Protein AF-A0A7K3ISG0-F1 (afdb_monomer_lite)

Radius of gyration: 32.17 Å; chains: 1; bounding box: 78×50×100 Å

Structure (mmCIF, N/CA/C/O backbone):
data_AF-A0A7K3ISG0-F1
#
_entry.id   AF-A0A7K3ISG0-F1
#
loop_
_atom_site.group_PDB
_atom_site.id
_atom_site.type_symbol
_atom_site.label_atom_id
_atom_site.label_alt_id
_atom_site.label_comp_id
_atom_site.label_asym_id
_atom_site.label_entity_id
_atom_site.label_seq_id
_atom_site.pdbx_PDB_ins_code
_atom_site.Cartn_x
_atom_site.Cartn_y
_atom_site.Cartn_z
_atom_site.occupancy
_atom_site.B_iso_or_equiv
_atom_site.auth_seq_id
_atom_site.auth_comp_id
_atom_site.auth_asym_id
_atom_site.auth_atom_id
_atom_site.pdbx_PDB_model_num
ATOM 1 N N . MET A 1 1 ? 35.395 12.942 -45.839 1.00 45.38 1 MET A N 1
ATOM 2 C CA . MET A 1 1 ? 35.721 12.692 -44.416 1.00 45.38 1 MET A CA 1
ATOM 3 C C . MET A 1 1 ? 37.189 13.031 -44.259 1.00 45.38 1 MET A C 1
ATOM 5 O O . MET A 1 1 ? 37.982 12.484 -45.013 1.00 45.38 1 MET A O 1
ATOM 9 N N . ASP A 1 2 ? 37.524 13.991 -43.403 1.00 35.53 2 ASP A N 1
ATOM 10 C CA . ASP A 1 2 ? 38.897 14.473 -43.235 1.00 35.53 2 ASP A CA 1
ATOM 11 C C . ASP A 1 2 ? 39.825 13.340 -42.740 1.00 35.53 2 ASP A C 1
ATOM 13 O O . ASP A 1 2 ? 39.454 12.554 -41.864 1.00 35.53 2 ASP A O 1
ATOM 17 N N . ASN A 1 3 ? 41.019 13.216 -43.327 1.00 49.38 3 ASN A N 1
ATOM 18 C CA . ASN A 1 3 ? 41.941 12.082 -43.134 1.00 49.38 3 ASN A CA 1
ATOM 19 C C . ASN A 1 3 ? 42.596 12.044 -41.733 1.00 49.38 3 ASN A C 1
ATOM 21 O O . ASN A 1 3 ? 43.405 11.160 -41.438 1.00 49.38 3 ASN A O 1
ATOM 25 N N . SER A 1 4 ? 42.250 12.984 -40.853 1.00 53.03 4 SER A N 1
ATOM 26 C CA . SER A 1 4 ? 42.794 13.123 -39.500 1.00 53.03 4 SER A CA 1
ATOM 27 C C . SER A 1 4 ? 42.329 12.016 -38.541 1.00 53.03 4 SER A C 1
ATOM 29 O O . SER A 1 4 ? 43.145 11.499 -37.780 1.00 53.03 4 SER A O 1
ATOM 31 N N . ILE A 1 5 ? 41.074 11.552 -38.639 1.00 52.59 5 ILE A N 1
ATOM 32 C CA . ILE A 1 5 ? 40.527 10.455 -37.804 1.00 52.59 5 ILE A CA 1
ATOM 33 C C . ILE A 1 5 ? 41.214 9.109 -38.108 1.00 52.59 5 ILE A C 1
ATOM 35 O O . ILE A 1 5 ? 41.373 8.266 -37.226 1.00 52.59 5 ILE A O 1
ATOM 39 N N . LEU A 1 6 ? 41.686 8.920 -39.344 1.00 54.03 6 LEU A N 1
ATOM 40 C CA . LEU A 1 6 ? 42.365 7.701 -39.796 1.00 54.03 6 LEU A CA 1
ATOM 41 C C . LEU A 1 6 ? 43.851 7.637 -39.402 1.00 54.03 6 LEU A C 1
ATOM 43 O O . LEU A 1 6 ? 44.465 6.577 -39.545 1.00 54.03 6 LEU A O 1
ATOM 47 N N . ARG A 1 7 ? 44.445 8.728 -38.888 1.00 58.53 7 ARG A N 1
ATOM 48 C CA . ARG A 1 7 ? 45.854 8.728 -38.448 1.00 58.53 7 ARG A CA 1
ATOM 49 C C . ARG A 1 7 ? 46.087 7.830 -37.232 1.00 58.53 7 ARG A C 1
ATOM 51 O O . ARG A 1 7 ? 47.167 7.253 -37.114 1.00 58.53 7 ARG A O 1
ATOM 58 N N . ASN A 1 8 ? 45.084 7.653 -36.367 1.00 69.62 8 ASN A N 1
ATOM 59 C CA . ASN A 1 8 ? 45.153 6.723 -35.242 1.00 69.62 8 ASN A CA 1
ATOM 60 C C . ASN A 1 8 ? 44.423 5.412 -35.574 1.00 69.62 8 ASN A C 1
ATOM 62 O O . ASN A 1 8 ? 43.195 5.339 -35.567 1.00 69.62 8 ASN A O 1
ATOM 66 N N . LYS A 1 9 ? 45.196 4.348 -35.818 1.00 70.75 9 LYS A N 1
ATOM 67 C CA . LYS A 1 9 ? 44.677 3.018 -36.186 1.00 70.75 9 LYS A CA 1
ATOM 68 C C . LYS A 1 9 ? 43.761 2.389 -35.121 1.00 70.75 9 LYS A C 1
ATOM 70 O O . LYS A 1 9 ? 43.037 1.456 -35.459 1.00 70.75 9 LYS A O 1
ATOM 75 N N . ALA A 1 10 ? 43.768 2.879 -33.878 1.00 83.19 10 ALA A N 1
ATOM 76 C CA . ALA A 1 10 ? 42.909 2.378 -32.804 1.00 83.19 10 ALA A CA 1
ATOM 77 C C . ALA A 1 10 ? 41.456 2.874 -32.910 1.00 83.19 10 ALA A C 1
ATOM 79 O O . ALA A 1 10 ? 40.535 2.142 -32.556 1.00 83.19 10 ALA A O 1
ATOM 80 N N . VAL A 1 11 ? 41.228 4.084 -33.436 1.00 87.31 11 VAL A N 1
ATOM 81 C CA . VAL A 1 11 ? 39.892 4.708 -33.462 1.00 87.31 11 VAL A CA 1
ATOM 82 C C . VAL A 1 11 ? 38.874 3.878 -34.263 1.00 87.31 11 VAL A C 1
ATOM 84 O O . VAL A 1 11 ? 37.807 3.585 -33.724 1.00 87.31 11 VAL A O 1
ATOM 87 N N . PRO A 1 12 ? 39.178 3.394 -35.486 1.00 87.88 12 PRO A N 1
ATOM 88 C CA . PRO A 1 12 ? 38.253 2.539 -36.233 1.00 87.88 12 PRO A CA 1
ATOM 89 C C . PRO A 1 12 ? 37.905 1.225 -35.521 1.00 87.88 12 PRO A C 1
ATOM 91 O O . PRO A 1 12 ? 36.781 0.741 -35.642 1.00 87.88 12 PRO A O 1
ATOM 94 N N . ALA A 1 13 ? 38.855 0.648 -34.777 1.00 89.50 13 ALA A N 1
ATOM 95 C CA . ALA A 1 13 ? 38.637 -0.585 -34.023 1.00 89.50 13 ALA A CA 1
ATOM 96 C C . ALA A 1 13 ? 37.747 -0.344 -32.794 1.00 89.50 13 ALA A C 1
ATOM 98 O O . ALA A 1 13 ? 36.826 -1.120 -32.550 1.00 89.50 13 ALA A O 1
ATOM 99 N N . LEU A 1 14 ? 37.962 0.758 -32.067 1.00 92.25 14 LEU A N 1
ATOM 100 C CA . LEU A 1 14 ? 37.125 1.147 -30.929 1.00 92.25 14 LEU A CA 1
ATOM 101 C C . LEU A 1 14 ? 35.687 1.465 -31.354 1.00 92.25 14 LEU A C 1
ATOM 103 O O . LEU A 1 14 ? 34.751 1.035 -30.689 1.00 92.25 14 LEU A O 1
ATOM 107 N N . LEU A 1 15 ? 35.496 2.150 -32.486 1.00 93.56 15 LEU A N 1
ATOM 108 C CA . LEU A 1 15 ? 34.160 2.417 -33.030 1.00 93.56 15 LEU A CA 1
ATOM 109 C C . LEU A 1 15 ? 33.441 1.128 -33.452 1.00 93.56 15 LEU A C 1
ATOM 111 O O . LEU A 1 15 ? 32.240 0.995 -33.233 1.00 93.56 15 LEU A O 1
ATOM 115 N N . ALA A 1 16 ? 34.165 0.169 -34.034 1.00 93.00 16 ALA A N 1
ATOM 116 C CA . ALA A 1 16 ? 33.604 -1.137 -34.367 1.00 93.00 16 ALA A CA 1
ATOM 117 C C . ALA A 1 16 ? 33.233 -1.941 -33.114 1.00 93.00 16 ALA A C 1
ATOM 119 O O . ALA A 1 16 ? 32.163 -2.542 -33.070 1.00 93.00 16 ALA A O 1
ATOM 120 N N . PHE A 1 17 ? 34.078 -1.912 -32.083 1.00 95.31 17 PHE A N 1
ATOM 121 C CA . PHE A 1 17 ? 33.790 -2.561 -30.809 1.00 95.31 17 PHE A CA 1
ATOM 122 C C . PHE A 1 17 ? 32.572 -1.936 -30.116 1.00 95.31 17 PHE A C 1
ATOM 124 O O . PHE A 1 17 ? 31.657 -2.660 -29.740 1.00 95.31 17 PHE A O 1
ATOM 131 N N . LEU A 1 18 ? 32.501 -0.601 -30.039 1.00 96.81 18 LEU A N 1
ATOM 132 C CA . LEU A 1 18 ? 31.343 0.120 -29.502 1.00 96.81 18 LEU A CA 1
ATOM 133 C C . LEU A 1 18 ? 30.052 -0.269 -30.234 1.00 96.81 18 LEU A C 1
ATOM 135 O O . LEU A 1 18 ? 29.048 -0.578 -29.598 1.00 96.81 18 LEU A O 1
ATOM 139 N N . ARG A 1 19 ? 30.092 -0.317 -31.572 1.00 96.88 19 ARG A N 1
ATOM 140 C CA . ARG A 1 19 ? 28.964 -0.760 -32.404 1.00 96.88 19 ARG A CA 1
ATOM 141 C C . ARG A 1 19 ? 28.511 -2.177 -32.051 1.00 96.88 19 ARG A C 1
ATOM 143 O O . ARG A 1 19 ? 27.313 -2.419 -31.960 1.00 96.88 19 ARG A O 1
ATOM 150 N N . ILE A 1 20 ? 29.453 -3.100 -31.858 1.00 97.25 20 ILE A N 1
ATOM 151 C CA . ILE A 1 20 ? 29.163 -4.494 -31.503 1.00 97.25 20 ILE A CA 1
ATOM 152 C C . ILE A 1 20 ? 28.561 -4.594 -30.097 1.00 97.25 20 ILE A C 1
ATOM 154 O O . ILE A 1 20 ? 27.595 -5.326 -29.925 1.00 97.25 20 ILE A O 1
ATOM 158 N N . VAL A 1 21 ? 29.080 -3.853 -29.113 1.00 97.69 21 VAL A N 1
ATOM 159 C CA . VAL A 1 21 ? 28.558 -3.860 -27.733 1.00 97.69 21 VAL A CA 1
ATOM 160 C C . VAL A 1 21 ? 27.134 -3.301 -27.670 1.00 97.69 21 VAL A C 1
ATOM 162 O O . VAL A 1 21 ? 26.269 -3.910 -27.048 1.00 97.69 21 VAL A O 1
ATOM 165 N N . ILE A 1 22 ? 26.858 -2.197 -28.368 1.00 97.62 22 ILE A N 1
ATOM 166 C CA . ILE A 1 22 ? 25.494 -1.650 -28.467 1.00 97.62 22 ILE A CA 1
ATOM 167 C C . ILE A 1 22 ? 24.581 -2.632 -29.209 1.00 97.62 22 ILE A C 1
ATOM 169 O O . ILE A 1 22 ? 23.473 -2.923 -28.767 1.00 97.62 22 ILE A O 1
ATOM 173 N N . GLY A 1 23 ? 25.062 -3.208 -30.315 1.00 97.75 23 GLY A N 1
ATOM 174 C CA . GLY A 1 23 ? 24.315 -4.218 -31.059 1.00 97.75 23 GLY A CA 1
ATOM 175 C C . GLY A 1 23 ? 23.982 -5.454 -30.219 1.00 97.75 23 GLY A C 1
ATOM 176 O O . GLY A 1 23 ? 22.876 -5.974 -30.319 1.00 97.75 23 GLY A O 1
ATOM 177 N N . TRP A 1 24 ? 24.900 -5.889 -29.353 1.00 97.69 24 TRP A N 1
ATOM 178 C CA . TRP A 1 24 ? 24.681 -6.974 -28.394 1.00 97.69 24 TRP A CA 1
ATOM 179 C C . TRP A 1 24 ? 23.534 -6.654 -27.438 1.00 97.69 24 TRP A C 1
ATOM 181 O O . TRP A 1 24 ? 22.644 -7.482 -27.256 1.00 97.69 24 TRP A O 1
ATOM 191 N N . HIS A 1 25 ? 23.541 -5.457 -26.849 1.00 96.12 25 HIS A N 1
ATOM 192 C CA . HIS A 1 25 ? 22.495 -5.012 -25.930 1.00 96.12 25 HIS A CA 1
ATOM 193 C C . HIS A 1 25 ? 21.120 -4.974 -26.614 1.00 96.12 25 HIS A C 1
ATOM 195 O O . HIS A 1 25 ? 20.189 -5.622 -26.140 1.00 96.12 25 HIS A O 1
ATOM 201 N N . PHE A 1 26 ? 21.015 -4.328 -27.780 1.00 97.31 26 PHE A N 1
ATOM 202 C CA . PHE A 1 26 ? 19.779 -4.290 -28.573 1.00 97.31 26 PHE A CA 1
ATOM 203 C C . PHE A 1 26 ? 19.289 -5.689 -28.968 1.00 97.31 26 PHE A C 1
ATOM 205 O O . PHE A 1 26 ? 18.096 -5.976 -28.876 1.00 97.31 26 PHE A O 1
ATOM 212 N N . LEU A 1 27 ? 20.199 -6.574 -29.388 1.00 97.00 27 LEU A N 1
ATOM 213 C CA . LEU A 1 27 ? 19.843 -7.930 -29.796 1.00 97.00 27 LEU A CA 1
ATOM 214 C C . LEU A 1 27 ? 19.280 -8.743 -28.627 1.00 97.00 27 LEU A C 1
ATOM 216 O O . LEU A 1 27 ? 18.259 -9.409 -28.788 1.00 97.00 27 LEU A O 1
ATOM 220 N N . TYR A 1 28 ? 19.923 -8.665 -27.460 1.00 93.50 28 TYR A N 1
ATOM 221 C CA . TYR A 1 28 ? 19.445 -9.314 -26.242 1.00 93.50 28 TYR A CA 1
ATOM 222 C C . TYR A 1 28 ? 18.063 -8.795 -25.842 1.00 93.50 28 TYR A C 1
ATOM 224 O O . TYR A 1 28 ? 17.123 -9.579 -25.712 1.00 93.50 28 TYR A O 1
ATOM 232 N N . GLU A 1 29 ? 17.918 -7.473 -25.739 1.00 91.25 29 GLU A N 1
ATOM 233 C CA . GLU A 1 29 ? 16.660 -6.832 -25.365 1.00 91.25 29 GLU A CA 1
ATOM 234 C C . GLU A 1 29 ? 15.524 -7.149 -26.340 1.00 91.25 29 GLU A C 1
ATOM 236 O O . GLU A 1 29 ? 14.382 -7.286 -25.909 1.00 91.25 29 GLU A O 1
ATOM 241 N N . GLY A 1 30 ? 15.806 -7.271 -27.638 1.00 92.75 30 GLY A N 1
ATOM 242 C CA . GLY A 1 30 ? 14.811 -7.661 -28.634 1.00 92.75 30 GLY A CA 1
ATOM 243 C C . GLY A 1 30 ? 14.406 -9.129 -28.521 1.00 92.75 30 GLY A C 1
ATOM 244 O O . GLY A 1 30 ? 13.218 -9.440 -28.465 1.00 92.75 30 GLY A O 1
ATOM 245 N N . LEU A 1 31 ? 15.376 -10.046 -28.426 1.00 90.19 31 LEU A N 1
ATOM 246 C CA . LEU A 1 31 ? 15.093 -11.485 -28.379 1.00 90.19 31 LEU A CA 1
ATOM 247 C C . LEU A 1 31 ? 14.336 -11.905 -27.119 1.00 90.19 31 LEU A C 1
ATOM 249 O O . LEU A 1 31 ? 13.443 -12.740 -27.220 1.00 90.19 31 LEU A O 1
ATOM 253 N N . VAL A 1 32 ? 14.631 -11.305 -25.960 1.00 84.62 32 VAL A N 1
ATOM 254 C CA . VAL A 1 32 ? 13.860 -11.552 -24.727 1.00 84.62 32 VAL A CA 1
ATOM 255 C C . VAL A 1 32 ? 12.377 -11.213 -24.924 1.00 84.62 32 VAL A C 1
ATOM 257 O O . VAL A 1 32 ? 11.520 -11.925 -24.417 1.00 84.62 32 VAL A O 1
ATOM 260 N N . LYS A 1 33 ? 12.067 -10.168 -25.701 1.00 87.88 33 LYS A N 1
ATOM 261 C CA . LYS A 1 33 ? 10.688 -9.734 -25.981 1.00 87.88 33 LYS A CA 1
ATOM 262 C C . LYS A 1 33 ? 10.012 -10.602 -27.039 1.00 87.88 33 LYS A C 1
ATOM 264 O O . LYS A 1 33 ? 8.847 -10.934 -26.900 1.00 87.88 33 LYS A O 1
ATOM 269 N N . VAL A 1 34 ? 10.742 -10.985 -28.089 1.00 89.44 34 VAL A N 1
ATOM 270 C CA . VAL A 1 34 ? 10.214 -11.834 -29.173 1.00 89.44 34 VAL A CA 1
ATOM 271 C C . VAL A 1 34 ? 9.930 -13.262 -28.693 1.00 89.44 34 VAL A C 1
ATOM 273 O O . VAL A 1 34 ? 9.006 -13.899 -29.192 1.00 89.44 34 VAL A O 1
ATOM 276 N N . LEU A 1 35 ? 10.722 -13.777 -27.749 1.00 85.69 35 LEU A N 1
ATOM 277 C CA . LEU A 1 35 ? 10.610 -15.157 -27.267 1.00 85.69 35 LEU A CA 1
ATOM 278 C C . LEU A 1 35 ? 9.696 -15.330 -26.046 1.00 85.69 35 LEU A C 1
ATOM 280 O O . LEU A 1 35 ? 9.426 -16.473 -25.687 1.00 85.69 35 LEU A O 1
ATOM 284 N N . ASP A 1 36 ? 9.220 -14.249 -25.420 1.00 77.88 36 ASP A N 1
ATOM 285 C CA . ASP A 1 36 ? 8.243 -14.297 -24.325 1.00 77.88 36 ASP A CA 1
ATOM 286 C C . ASP A 1 36 ? 6.843 -13.916 -24.847 1.00 77.88 36 ASP A C 1
ATOM 288 O O . ASP A 1 36 ? 6.561 -12.730 -25.032 1.00 77.88 36 ASP A O 1
ATOM 292 N N . PRO A 1 37 ? 5.930 -14.888 -25.059 1.00 76.25 37 PRO A N 1
ATOM 293 C CA . PRO A 1 37 ? 4.583 -14.613 -25.561 1.00 76.25 37 PRO A CA 1
ATOM 294 C C . PRO A 1 37 ? 3.725 -13.755 -24.624 1.00 76.25 37 PRO A C 1
ATOM 296 O O . PRO A 1 37 ? 2.686 -13.254 -25.048 1.00 76.25 37 PRO A O 1
ATOM 299 N N . ALA A 1 38 ? 4.109 -13.628 -23.350 1.00 76.12 38 ALA A N 1
ATOM 300 C CA . ALA A 1 38 ? 3.399 -12.821 -22.364 1.00 76.12 38 ALA A CA 1
ATOM 301 C C . ALA A 1 38 ? 3.963 -11.395 -22.240 1.00 76.12 38 ALA A C 1
ATOM 303 O O . ALA A 1 38 ? 3.391 -10.578 -21.513 1.00 76.12 38 ALA A O 1
ATOM 304 N N . TRP A 1 39 ? 5.078 -11.084 -22.908 1.00 84.00 39 TRP A N 1
ATOM 305 C CA . TRP A 1 39 ? 5.691 -9.764 -22.832 1.00 84.00 39 TRP A CA 1
ATOM 306 C C . TRP A 1 39 ? 4.850 -8.710 -23.564 1.00 84.00 39 TRP A C 1
ATOM 308 O O . TRP A 1 39 ? 4.356 -8.941 -24.665 1.00 84.00 39 TRP A O 1
ATOM 318 N N . SER A 1 40 ? 4.718 -7.526 -22.961 1.00 83.75 40 SER A N 1
ATOM 319 C CA . SER A 1 40 ? 4.082 -6.363 -23.586 1.00 83.75 40 SER A CA 1
ATOM 320 C C . SER A 1 40 ? 4.654 -5.055 -23.035 1.00 83.75 40 SER A C 1
ATOM 322 O O . SER A 1 40 ? 4.985 -4.959 -21.851 1.00 83.75 40 SER A O 1
ATOM 324 N N . ALA A 1 41 ? 4.719 -4.020 -23.876 1.00 85.00 41 ALA A N 1
ATOM 325 C CA . ALA A 1 41 ? 5.042 -2.649 -23.488 1.00 85.00 41 ALA A CA 1
ATOM 326 C C . ALA A 1 41 ? 3.866 -1.917 -22.816 1.00 85.00 41 ALA A C 1
ATOM 328 O O . ALA A 1 41 ? 4.040 -0.779 -22.380 1.00 85.00 41 ALA A O 1
ATOM 329 N N . ARG A 1 42 ? 2.677 -2.534 -22.719 1.00 81.06 42 ARG A N 1
ATOM 330 C CA . ARG A 1 42 ? 1.453 -1.895 -22.207 1.00 81.06 42 ARG A CA 1
ATOM 331 C C . ARG A 1 42 ? 1.649 -1.173 -20.879 1.00 81.06 42 ARG A C 1
ATOM 333 O O . ARG A 1 42 ? 1.383 0.020 -20.805 1.00 81.06 42 ARG A O 1
ATOM 340 N N . SER A 1 43 ? 2.163 -1.860 -19.862 1.00 72.88 43 SER A N 1
ATOM 341 C CA . SER A 1 43 ? 2.348 -1.281 -18.524 1.00 72.88 43 SER A CA 1
ATOM 342 C C . SER A 1 43 ? 3.321 -0.098 -18.523 1.00 72.88 43 SER A C 1
ATOM 344 O O . SER A 1 43 ? 3.091 0.901 -17.844 1.00 72.88 43 SER A O 1
ATOM 346 N N . PHE A 1 44 ? 4.379 -0.180 -19.332 1.00 79.50 44 PHE A N 1
ATOM 347 C CA . PHE A 1 44 ? 5.320 0.916 -19.543 1.00 79.50 44 PHE A CA 1
ATOM 348 C C . PHE A 1 44 ? 4.630 2.118 -20.208 1.00 79.50 44 PHE A C 1
ATOM 350 O O . PHE A 1 44 ? 4.843 3.261 -19.829 1.00 79.50 44 PHE A O 1
ATOM 357 N N . LEU A 1 45 ? 3.753 1.905 -21.184 1.00 83.81 45 LEU A N 1
ATOM 358 C CA . LEU A 1 45 ? 3.054 3.016 -21.833 1.00 83.81 45 LEU A CA 1
ATOM 359 C C . LEU A 1 45 ? 1.942 3.622 -20.961 1.00 83.81 45 LEU A C 1
ATOM 361 O O . LEU A 1 45 ? 1.782 4.843 -20.947 1.00 83.81 45 LEU A O 1
ATOM 365 N N . GLU A 1 46 ? 1.216 2.803 -20.196 1.00 80.19 46 GLU A N 1
ATOM 366 C CA . GLU A 1 46 ? 0.160 3.243 -19.267 1.00 80.19 46 GLU A CA 1
ATOM 367 C C . GLU A 1 46 ? 0.689 4.191 -18.185 1.00 80.19 46 GLU A C 1
ATOM 369 O O . GLU A 1 46 ? 0.008 5.144 -17.788 1.00 80.19 46 GLU A O 1
ATOM 374 N N . GLY A 1 47 ? 1.919 3.953 -17.724 1.00 72.38 47 GLY A N 1
ATOM 375 C CA . GLY A 1 47 ? 2.560 4.764 -16.697 1.00 72.38 47 GLY A CA 1
ATOM 376 C C . GLY A 1 47 ? 3.223 6.046 -17.209 1.00 72.38 47 GLY A C 1
ATOM 377 O O . GLY A 1 47 ? 3.641 6.854 -16.383 1.00 72.38 47 GLY A O 1
ATOM 378 N N . SER A 1 48 ? 3.317 6.282 -18.523 1.00 82.25 48 SER A N 1
ATOM 379 C CA . SER A 1 48 ? 3.961 7.492 -19.053 1.00 82.25 48 SER A CA 1
ATOM 380 C C . SER A 1 48 ? 3.113 8.737 -18.790 1.00 82.25 48 SER A C 1
ATOM 382 O O . SER A 1 48 ? 1.931 8.761 -19.130 1.00 82.25 48 SER A O 1
ATOM 384 N N . ARG A 1 49 ? 3.701 9.797 -18.209 1.00 79.31 49 ARG A N 1
ATOM 385 C CA . ARG A 1 49 ? 2.985 11.024 -17.781 1.00 79.31 49 ARG A CA 1
ATOM 386 C C . ARG A 1 49 ? 3.517 12.341 -18.357 1.00 79.31 49 ARG A C 1
ATOM 388 O O . ARG A 1 49 ? 3.002 13.393 -17.995 1.00 79.31 49 ARG A O 1
ATOM 395 N N . TRP A 1 50 ? 4.531 12.313 -19.221 1.00 85.81 50 TRP A N 1
ATOM 396 C CA . TRP A 1 50 ? 5.147 13.548 -19.725 1.00 85.81 50 TRP A CA 1
ATOM 397 C C . TRP A 1 50 ? 4.414 14.133 -20.951 1.00 85.81 50 TRP A C 1
ATOM 399 O O . TRP A 1 50 ? 3.248 13.827 -21.176 1.00 85.81 50 TRP A O 1
ATOM 409 N N . ILE A 1 51 ? 5.081 14.977 -21.751 1.00 89.94 51 ILE A N 1
ATOM 410 C CA . ILE A 1 51 ? 4.506 15.734 -22.886 1.00 89.94 51 ILE A CA 1
ATOM 411 C C . ILE A 1 51 ? 3.766 14.837 -23.891 1.00 89.94 51 ILE A C 1
ATOM 413 O O . ILE A 1 51 ? 2.762 15.253 -24.459 1.00 89.94 51 ILE A O 1
ATOM 417 N N . PHE A 1 52 ? 4.223 13.598 -24.088 1.00 89.75 52 PHE A N 1
ATOM 418 C CA . PHE A 1 52 ? 3.570 12.616 -24.963 1.00 89.75 52 PHE A CA 1
ATOM 419 C C . PHE A 1 52 ? 2.798 11.531 -24.192 1.00 89.75 52 PHE A C 1
ATOM 421 O O . PHE A 1 52 ? 2.380 10.536 -24.777 1.00 89.75 52 PHE A O 1
ATOM 428 N N . GLY A 1 53 ? 2.584 11.709 -22.886 1.00 86.12 53 GLY A N 1
ATOM 429 C CA . GLY A 1 53 ? 1.950 10.721 -22.012 1.00 86.12 53 GLY A CA 1
ATOM 430 C C . GLY A 1 53 ? 0.538 10.337 -22.456 1.00 86.12 53 GLY A C 1
ATOM 431 O O . GLY A 1 53 ? 0.206 9.158 -22.448 1.00 86.12 53 GLY A O 1
ATOM 432 N N . ASP A 1 54 ? -0.282 11.295 -22.904 1.00 88.81 54 ASP A N 1
ATOM 433 C CA . ASP A 1 54 ? -1.622 10.995 -23.438 1.00 88.81 54 ASP A CA 1
ATOM 434 C C . ASP A 1 54 ? -1.567 10.114 -24.687 1.00 88.81 54 ASP A C 1
ATOM 436 O O . ASP A 1 54 ? -2.333 9.160 -24.803 1.00 88.81 54 ASP A O 1
ATOM 440 N N . LEU A 1 55 ? -0.622 10.382 -25.592 1.00 92.56 55 LEU A N 1
ATOM 441 C CA . LEU A 1 55 ? -0.407 9.564 -26.783 1.00 92.56 55 LEU A CA 1
ATOM 442 C C . LEU A 1 55 ? 0.024 8.141 -26.401 1.00 92.56 55 LEU A C 1
ATOM 444 O O . LEU A 1 55 ? -0.520 7.176 -26.930 1.00 92.56 55 LEU A O 1
ATOM 448 N N . PHE A 1 56 ? 0.966 8.000 -25.465 1.00 90.06 56 PHE A N 1
ATOM 449 C CA . PHE A 1 56 ? 1.423 6.692 -24.990 1.00 90.06 56 PHE A CA 1
ATOM 450 C C . PHE A 1 56 ? 0.294 5.890 -24.331 1.00 90.06 56 PHE A C 1
ATOM 452 O O . PHE A 1 56 ? 0.091 4.725 -24.676 1.00 90.06 56 PHE A O 1
ATOM 459 N N . ARG A 1 57 ? -0.510 6.519 -23.469 1.00 87.50 57 ARG A N 1
ATOM 460 C CA . ARG A 1 57 ? -1.671 5.874 -22.835 1.00 87.50 57 ARG A CA 1
ATOM 461 C C . ARG A 1 57 ? -2.778 5.529 -23.831 1.00 87.50 57 ARG A C 1
ATOM 463 O O . ARG A 1 57 ? -3.412 4.488 -23.688 1.00 87.50 57 ARG A O 1
ATOM 470 N N . LEU A 1 58 ? -2.982 6.354 -24.859 1.00 89.75 58 LEU A N 1
ATOM 471 C CA . LEU A 1 58 ? -3.914 6.062 -25.950 1.00 89.75 58 LEU A CA 1
ATOM 472 C C . LEU A 1 58 ? -3.466 4.847 -26.775 1.00 89.75 58 LEU A C 1
ATOM 474 O O . LEU A 1 58 ? -4.294 4.041 -27.185 1.00 89.75 58 LEU A O 1
ATOM 478 N N . MET A 1 59 ? -2.160 4.693 -27.010 1.00 88.19 59 MET A N 1
ATOM 479 C CA . MET A 1 59 ? -1.635 3.491 -27.664 1.00 88.19 59 MET A CA 1
ATOM 480 C C . MET A 1 59 ? -1.843 2.246 -26.798 1.00 88.19 59 MET A C 1
ATOM 482 O O . MET A 1 59 ? -2.188 1.192 -27.324 1.00 88.19 59 MET A O 1
ATOM 486 N N . ALA A 1 60 ? -1.680 2.374 -25.479 1.00 83.69 60 ALA A N 1
ATOM 487 C CA . ALA A 1 60 ? -1.858 1.267 -24.546 1.00 83.69 60 ALA A CA 1
ATOM 488 C C . ALA A 1 60 ? -3.316 0.785 -24.436 1.00 83.69 60 ALA A C 1
ATOM 490 O O . ALA A 1 60 ? -3.549 -0.417 -24.285 1.00 83.69 60 ALA A O 1
ATOM 491 N N . SER A 1 61 ? -4.284 1.703 -24.552 1.00 84.31 61 SER A N 1
ATOM 492 C CA . SER A 1 61 ? -5.714 1.408 -24.399 1.00 84.31 61 SER A CA 1
ATOM 493 C C . SER A 1 61 ? -6.345 0.678 -25.591 1.00 84.31 61 SER A C 1
ATOM 495 O O . SER A 1 61 ? -7.453 0.160 -25.466 1.00 84.31 61 SER A O 1
ATOM 497 N N . ASN A 1 62 ? -5.662 0.608 -26.738 1.00 90.50 62 ASN A N 1
ATOM 498 C CA . ASN A 1 62 ? -6.141 -0.088 -27.930 1.00 90.50 62 ASN A CA 1
ATOM 499 C C . ASN A 1 62 ? -5.353 -1.387 -28.161 1.00 90.50 62 ASN A C 1
ATOM 501 O O . ASN A 1 62 ? -4.159 -1.352 -28.444 1.00 90.50 62 ASN A O 1
ATOM 505 N N . ASP A 1 63 ? -6.025 -2.540 -28.102 1.00 89.56 63 ASP A N 1
ATOM 506 C CA . ASP A 1 63 ? -5.380 -3.855 -28.236 1.00 89.56 63 ASP A CA 1
ATOM 507 C C . ASP A 1 63 ? -4.672 -4.069 -29.582 1.00 89.56 63 ASP A C 1
ATOM 509 O O . ASP A 1 63 ? -3.593 -4.658 -29.621 1.00 89.56 63 ASP A O 1
ATOM 513 N N . THR A 1 64 ? -5.231 -3.564 -30.686 1.00 93.12 64 THR A N 1
ATOM 514 C CA . THR A 1 64 ? -4.608 -3.702 -32.016 1.00 93.12 64 THR A CA 1
ATOM 515 C C . THR A 1 64 ? -3.343 -2.855 -32.120 1.00 93.12 64 THR A C 1
ATOM 517 O O . THR A 1 64 ? -2.318 -3.315 -32.623 1.00 93.12 64 THR A O 1
ATOM 520 N N . VAL A 1 65 ? -3.395 -1.620 -31.611 1.00 92.88 65 VAL A N 1
ATOM 521 C CA . VAL A 1 65 ? -2.220 -0.738 -31.563 1.00 92.88 65 VAL A CA 1
ATOM 522 C C . VAL A 1 65 ? -1.156 -1.332 -30.646 1.00 92.88 65 VAL A C 1
ATOM 524 O O . VAL A 1 65 ? 0.018 -1.332 -31.006 1.00 92.88 65 VAL A O 1
ATOM 527 N N . MET A 1 66 ? -1.557 -1.900 -29.508 1.00 91.12 66 MET A N 1
ATOM 528 C CA . MET A 1 66 ? -0.628 -2.511 -28.566 1.00 91.12 66 MET A CA 1
ATOM 529 C C . MET A 1 66 ? 0.124 -3.693 -29.182 1.00 91.12 66 MET A C 1
ATOM 531 O O . MET A 1 66 ? 1.347 -3.739 -29.105 1.00 91.12 66 MET A O 1
ATOM 535 N N . GLN A 1 67 ? -0.576 -4.591 -29.882 1.00 91.06 67 GLN A N 1
ATOM 536 C CA . GLN A 1 67 ? 0.062 -5.696 -30.606 1.00 91.06 67 GLN A CA 1
ATOM 537 C C . GLN A 1 67 ? 1.075 -5.195 -31.642 1.00 91.06 67 GLN A C 1
ATOM 539 O O . GLN A 1 67 ? 2.181 -5.726 -31.740 1.00 91.06 67 GLN A O 1
ATOM 544 N N . ALA A 1 68 ? 0.725 -4.150 -32.399 1.00 95.50 68 ALA A N 1
ATOM 545 C CA . ALA A 1 68 ? 1.634 -3.559 -33.375 1.00 95.50 68 ALA A CA 1
ATOM 546 C C . ALA A 1 68 ? 2.882 -2.960 -32.707 1.00 95.50 68 ALA A C 1
ATOM 548 O O . ALA A 1 68 ? 3.992 -3.152 -33.203 1.00 95.50 68 ALA A O 1
ATOM 549 N N . VAL A 1 69 ? 2.716 -2.272 -31.574 1.00 93.69 69 VAL A N 1
ATOM 550 C CA . VAL A 1 69 ? 3.823 -1.718 -30.784 1.00 93.69 69 VAL A CA 1
ATOM 551 C C . VAL A 1 69 ? 4.708 -2.827 -30.222 1.00 93.69 69 VAL A C 1
ATOM 553 O O . VAL A 1 69 ? 5.925 -2.721 -30.335 1.00 93.69 69 VAL A O 1
ATOM 556 N N . ASP A 1 70 ? 4.137 -3.897 -29.671 1.00 89.75 70 ASP A N 1
ATOM 557 C CA . ASP A 1 70 ? 4.901 -5.002 -29.085 1.00 89.75 70 ASP A CA 1
ATOM 558 C C . ASP A 1 70 ? 5.758 -5.712 -30.144 1.00 89.75 70 ASP A C 1
ATOM 560 O O . ASP A 1 70 ? 6.961 -5.914 -29.946 1.00 89.75 70 ASP A O 1
ATOM 564 N N . ILE A 1 71 ? 5.174 -5.984 -31.318 1.00 93.19 71 ILE A N 1
ATOM 565 C CA . ILE A 1 71 ? 5.881 -6.546 -32.477 1.00 93.19 71 ILE A CA 1
ATOM 566 C C . ILE A 1 71 ? 6.979 -5.589 -32.949 1.00 93.19 71 ILE A C 1
ATOM 568 O O . ILE A 1 71 ? 8.133 -5.998 -33.101 1.00 93.19 71 ILE A O 1
ATOM 572 N N . ALA A 1 72 ? 6.644 -4.315 -33.174 1.00 94.69 72 ALA A N 1
ATOM 573 C CA . ALA A 1 72 ? 7.600 -3.320 -33.647 1.00 94.69 72 ALA A CA 1
ATOM 574 C C . ALA A 1 72 ? 8.762 -3.140 -32.663 1.00 94.69 72 ALA A C 1
ATOM 576 O O . ALA A 1 72 ? 9.907 -2.993 -33.087 1.00 94.69 72 ALA A O 1
ATOM 577 N N . ASN A 1 73 ? 8.489 -3.200 -31.361 1.00 93.75 73 ASN A N 1
ATOM 578 C CA . ASN A 1 73 ? 9.496 -3.044 -30.329 1.00 93.75 73 ASN A CA 1
ATOM 579 C C . ASN A 1 73 ? 10.433 -4.253 -30.253 1.00 93.75 73 ASN A C 1
ATOM 581 O O . ASN A 1 73 ? 11.652 -4.094 -30.318 1.00 93.75 73 ASN A O 1
ATOM 585 N N . GLY A 1 74 ? 9.874 -5.464 -30.162 1.00 92.25 74 GLY A N 1
ATOM 586 C CA . GLY A 1 74 ? 10.656 -6.698 -30.093 1.00 92.25 74 GLY A CA 1
ATOM 587 C C . GLY A 1 74 ? 11.517 -6.898 -31.339 1.00 92.25 74 GLY A C 1
ATOM 588 O O . GLY A 1 74 ? 12.745 -6.951 -31.251 1.00 92.25 74 GLY A O 1
ATOM 589 N N . PHE A 1 75 ? 10.892 -6.924 -32.520 1.00 96.00 75 PHE A N 1
ATOM 590 C CA . PHE A 1 75 ? 11.617 -7.131 -33.774 1.00 96.00 75 PHE A CA 1
ATOM 591 C C . PHE A 1 75 ? 12.497 -5.939 -34.152 1.00 96.00 75 PHE A C 1
ATOM 593 O O . PHE A 1 75 ? 13.579 -6.145 -34.700 1.00 96.00 75 PHE A O 1
ATOM 600 N N . GLY A 1 76 ? 12.083 -4.707 -33.844 1.00 96.69 76 GLY A N 1
ATOM 601 C CA . GLY A 1 76 ? 12.890 -3.512 -34.087 1.00 96.69 76 GLY A CA 1
ATOM 602 C C . GLY A 1 76 ? 14.232 -3.580 -33.363 1.00 96.69 76 GLY A C 1
ATOM 603 O O . GLY A 1 76 ? 15.279 -3.441 -33.998 1.00 96.69 76 GLY A O 1
ATOM 604 N N . LEU A 1 77 ? 14.216 -3.894 -32.064 1.00 96.38 77 LEU A N 1
ATOM 605 C CA . LEU A 1 77 ? 15.432 -4.088 -31.270 1.00 96.38 77 LEU A CA 1
ATOM 606 C C . LEU A 1 77 ? 16.296 -5.233 -31.818 1.00 96.38 77 LEU A C 1
ATOM 608 O O . LEU A 1 77 ? 17.499 -5.052 -32.019 1.00 96.38 77 LEU A O 1
ATOM 612 N N . THR A 1 78 ? 15.690 -6.385 -32.131 1.00 97.19 78 THR A N 1
ATOM 613 C CA . THR A 1 78 ? 16.403 -7.550 -32.680 1.00 97.19 78 THR A CA 1
ATOM 614 C C . THR A 1 78 ? 17.099 -7.222 -34.001 1.00 97.19 78 THR A C 1
ATOM 616 O O . THR A 1 78 ? 18.285 -7.514 -34.166 1.00 97.19 78 THR A O 1
ATOM 619 N N . LEU A 1 79 ? 16.393 -6.594 -34.945 1.00 98.00 79 LEU A N 1
ATOM 620 C CA . LEU A 1 79 ? 16.935 -6.260 -36.263 1.00 98.00 79 LEU A CA 1
ATOM 621 C C . LEU A 1 79 ? 18.038 -5.202 -36.171 1.00 98.00 79 LEU A C 1
ATOM 623 O O . LEU A 1 79 ? 19.073 -5.350 -36.823 1.00 98.00 79 LEU A O 1
ATOM 627 N N . VAL A 1 80 ? 17.858 -4.175 -35.332 1.00 98.19 80 VAL A N 1
ATOM 628 C CA . VAL A 1 80 ? 18.901 -3.173 -35.060 1.00 98.19 80 VAL A CA 1
ATOM 629 C C . VAL A 1 80 ? 20.136 -3.840 -34.460 1.00 98.19 80 VAL A C 1
ATOM 631 O O . VAL A 1 80 ? 21.246 -3.608 -34.939 1.00 98.19 80 VAL A O 1
ATOM 634 N N . GLY A 1 81 ? 19.957 -4.714 -33.468 1.00 97.69 81 GLY A N 1
ATOM 635 C CA . GLY A 1 81 ? 21.048 -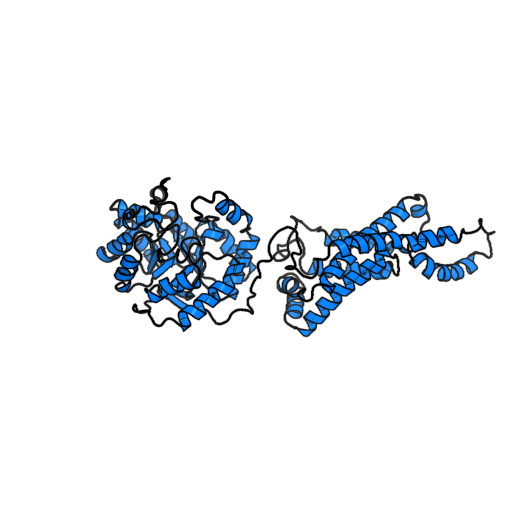5.449 -32.837 1.00 97.69 81 GLY A CA 1
ATOM 636 C C . GLY A 1 81 ? 21.845 -6.298 -33.830 1.00 97.69 81 GLY A C 1
ATOM 637 O O . GLY A 1 81 ? 23.066 -6.159 -33.926 1.00 97.69 81 GLY A O 1
ATOM 638 N N . LEU A 1 82 ? 21.160 -7.109 -34.645 1.00 97.88 82 LEU A N 1
ATOM 639 C CA . LEU A 1 82 ? 21.787 -7.925 -35.6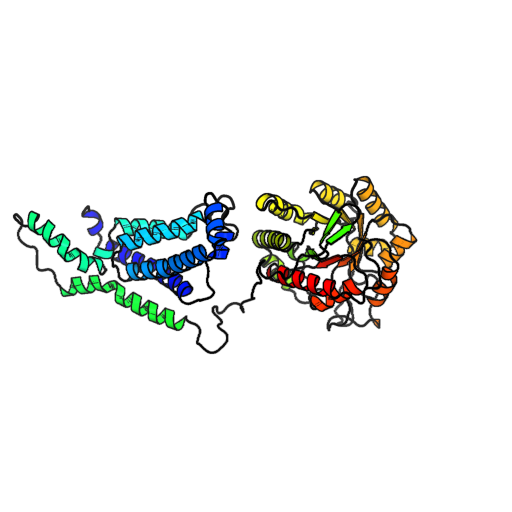93 1.00 97.88 82 LEU A CA 1
ATOM 640 C C . LEU A 1 82 ? 22.568 -7.072 -36.698 1.00 97.88 82 LEU A C 1
ATOM 642 O O . LEU A 1 82 ? 23.728 -7.370 -36.996 1.00 97.88 82 LEU A O 1
ATOM 646 N N . ALA A 1 83 ? 21.950 -6.001 -37.197 1.00 97.44 83 ALA A N 1
ATOM 647 C CA . ALA A 1 83 ? 22.549 -5.090 -38.165 1.00 97.44 83 ALA A CA 1
ATOM 648 C C . ALA A 1 83 ? 23.811 -4.408 -37.605 1.00 97.44 83 ALA A C 1
ATOM 650 O O . ALA A 1 83 ? 24.847 -4.351 -38.276 1.00 97.44 83 ALA A O 1
ATOM 651 N N . LEU A 1 84 ? 23.769 -3.959 -36.346 1.00 97.62 84 LEU A N 1
ATOM 652 C CA . LEU A 1 84 ? 24.912 -3.351 -35.669 1.00 97.62 84 LEU A CA 1
ATOM 653 C C . LEU A 1 84 ? 26.034 -4.359 -35.402 1.00 97.62 84 LEU A C 1
ATOM 655 O O . LEU A 1 84 ? 27.188 -4.037 -35.668 1.00 97.62 84 LEU A O 1
ATOM 659 N N . ILE A 1 85 ? 25.761 -5.583 -34.944 1.00 97.25 85 ILE A N 1
ATOM 660 C CA . ILE A 1 85 ? 26.841 -6.562 -34.719 1.00 97.25 85 ILE A CA 1
ATOM 661 C C . ILE A 1 85 ? 27.482 -6.959 -36.055 1.00 97.25 85 ILE A C 1
ATOM 663 O O . ILE A 1 85 ? 28.705 -6.862 -36.207 1.00 97.25 85 ILE A O 1
ATOM 667 N N . ALA A 1 86 ? 26.667 -7.327 -37.049 1.00 95.69 86 ALA A N 1
ATOM 668 C CA . ALA A 1 86 ? 27.134 -7.697 -38.387 1.00 95.69 86 ALA A CA 1
ATOM 669 C C . ALA A 1 86 ? 27.855 -6.540 -39.102 1.00 95.69 86 ALA A C 1
ATOM 671 O O . ALA A 1 86 ? 28.701 -6.750 -39.974 1.00 95.69 86 ALA A O 1
ATOM 672 N N . GLY A 1 87 ? 27.538 -5.302 -38.723 1.00 94.94 87 GLY A N 1
ATOM 673 C CA . GLY A 1 87 ? 28.035 -4.116 -39.396 1.00 94.94 87 GLY A CA 1
ATOM 674 C C . GLY A 1 87 ? 27.407 -3.922 -40.769 1.00 94.94 87 GLY A C 1
ATOM 675 O O . GLY A 1 87 ? 28.112 -3.500 -41.680 1.00 94.94 87 GLY A O 1
ATOM 676 N N . LEU A 1 88 ? 26.127 -4.268 -40.911 1.00 94.88 88 LEU A N 1
ATOM 677 C CA . LEU A 1 88 ? 25.337 -4.177 -42.137 1.00 94.88 88 LEU A CA 1
ATOM 678 C C . LEU A 1 88 ? 24.271 -3.088 -41.981 1.00 94.88 88 LEU A C 1
ATOM 680 O O . LEU A 1 88 ? 23.558 -3.062 -40.986 1.00 94.88 88 LEU A O 1
ATOM 684 N N . PHE A 1 89 ? 24.168 -2.191 -42.956 1.00 94.69 89 PHE A N 1
ATOM 685 C CA . PHE A 1 89 ? 23.317 -1.001 -42.940 1.00 94.69 89 PHE A CA 1
ATOM 686 C C . PHE A 1 89 ? 23.451 -0.181 -41.654 1.00 94.69 89 PHE A C 1
ATOM 688 O O . PHE A 1 89 ? 22.469 0.316 -41.102 1.00 94.69 89 PHE A O 1
ATOM 695 N N . THR A 1 90 ? 24.686 -0.008 -41.177 1.00 93.25 90 THR A N 1
ATOM 696 C CA . THR A 1 90 ? 24.965 0.520 -39.834 1.00 93.25 90 THR A CA 1
ATOM 697 C C . THR A 1 90 ? 24.370 1.896 -39.591 1.00 93.25 90 THR A C 1
ATOM 699 O O . THR A 1 90 ? 23.866 2.153 -38.507 1.00 93.25 90 THR A O 1
ATOM 702 N N . ARG A 1 91 ? 24.347 2.770 -40.603 1.00 93.88 91 ARG A N 1
ATOM 703 C CA . ARG A 1 91 ? 23.736 4.104 -40.480 1.00 93.88 91 ARG A CA 1
ATOM 704 C C . ARG A 1 91 ? 22.228 4.025 -40.270 1.00 93.88 91 ARG A C 1
ATOM 706 O O . ARG A 1 91 ? 21.701 4.743 -39.428 1.00 93.88 91 ARG A O 1
ATOM 713 N N . LEU A 1 92 ? 21.551 3.159 -41.024 1.00 95.31 92 LEU A N 1
ATOM 714 C CA . LEU A 1 92 ? 20.113 2.942 -40.891 1.00 95.31 92 LEU A CA 1
ATOM 715 C C . LEU A 1 92 ? 19.797 2.327 -39.524 1.00 95.31 92 LEU A C 1
ATOM 717 O O . LEU A 1 92 ? 18.930 2.832 -38.819 1.00 95.31 92 LEU A O 1
ATOM 721 N N . ALA A 1 93 ? 20.559 1.307 -39.122 1.00 96.94 93 ALA A N 1
ATOM 722 C CA . ALA A 1 93 ? 20.420 0.670 -37.817 1.00 96.94 93 ALA A CA 1
ATOM 723 C C . ALA A 1 93 ? 20.656 1.659 -36.662 1.00 96.94 93 ALA A C 1
ATOM 725 O O . ALA A 1 93 ? 19.888 1.673 -35.705 1.00 96.94 93 ALA A O 1
ATOM 726 N N . SER A 1 94 ? 21.662 2.538 -36.765 1.00 97.50 94 SER A N 1
ATOM 727 C CA . SER A 1 94 ? 21.908 3.573 -35.758 1.00 97.50 94 SER A CA 1
ATOM 728 C C . SER A 1 94 ? 20.755 4.571 -35.656 1.00 97.50 94 SER A C 1
ATOM 730 O O . SER A 1 94 ? 20.330 4.863 -34.545 1.00 97.50 94 SER A O 1
ATOM 732 N N . TRP A 1 95 ? 20.203 5.060 -36.773 1.00 97.81 95 TRP A N 1
ATOM 733 C CA . TRP A 1 95 ? 19.049 5.971 -36.741 1.00 97.81 95 TRP A CA 1
ATOM 734 C C . TRP A 1 95 ? 17.771 5.309 -36.219 1.00 97.81 95 TRP A C 1
ATOM 736 O O . TRP A 1 95 ? 17.028 5.933 -35.459 1.00 97.81 95 TRP A O 1
ATOM 746 N N . ALA A 1 96 ? 17.537 4.043 -36.567 1.00 97.62 96 ALA A N 1
ATOM 747 C CA . ALA A 1 96 ? 16.439 3.266 -36.005 1.00 97.62 96 ALA A CA 1
ATOM 748 C C . ALA A 1 96 ? 16.595 3.114 -34.481 1.00 97.62 96 ALA A C 1
ATOM 750 O O . ALA A 1 96 ? 15.677 3.454 -33.738 1.00 97.62 96 ALA A O 1
ATOM 751 N N . GLY A 1 97 ? 17.783 2.722 -34.003 1.00 97.56 97 GLY A N 1
ATOM 752 C CA . GLY A 1 97 ? 18.069 2.614 -32.571 1.00 97.56 97 GLY A CA 1
ATOM 753 C C . GLY A 1 97 ? 17.938 3.945 -31.821 1.00 97.56 97 GLY A C 1
ATOM 754 O O . GLY A 1 97 ? 17.326 3.984 -30.757 1.00 97.56 97 GLY A O 1
ATOM 755 N N . ILE A 1 98 ? 18.421 5.054 -32.399 1.00 98.19 98 ILE A N 1
ATOM 756 C CA . ILE A 1 98 ? 18.231 6.411 -31.849 1.00 98.19 98 ILE A CA 1
ATOM 757 C C . ILE A 1 98 ? 16.744 6.720 -31.687 1.00 98.19 98 ILE A C 1
ATOM 759 O O . ILE A 1 98 ? 16.333 7.210 -30.639 1.00 98.19 98 ILE A O 1
ATOM 763 N N . THR A 1 99 ? 15.936 6.418 -32.704 1.00 97.31 99 THR A N 1
ATOM 764 C CA . THR A 1 99 ? 14.493 6.683 -32.677 1.00 97.31 99 THR A CA 1
ATOM 765 C C . THR A 1 99 ? 13.814 5.908 -31.548 1.00 97.31 99 THR A C 1
ATOM 767 O O . THR A 1 99 ? 13.037 6.488 -30.793 1.00 97.31 99 THR A O 1
ATOM 770 N N . MET A 1 100 ? 14.155 4.630 -31.365 1.00 95.62 100 MET A N 1
ATOM 771 C CA . MET A 1 100 ? 13.610 3.816 -30.271 1.00 95.62 100 MET A CA 1
ATOM 772 C C . MET A 1 100 ? 14.021 4.350 -28.892 1.00 95.62 100 MET A C 1
ATOM 774 O O . MET A 1 100 ? 13.173 4.525 -28.021 1.00 95.62 100 MET A O 1
ATOM 778 N N . LEU A 1 101 ? 15.303 4.681 -28.699 1.00 95.62 101 LEU A N 1
ATOM 779 C CA . LEU A 1 101 ? 15.789 5.226 -27.426 1.00 95.62 101 LEU A CA 1
ATOM 780 C C . LEU A 1 101 ? 15.178 6.593 -27.105 1.00 95.62 101 LEU A C 1
ATOM 782 O O . LEU A 1 101 ? 14.899 6.868 -25.938 1.00 95.62 101 LEU A O 1
ATOM 786 N N . LEU A 1 102 ? 14.928 7.430 -28.119 1.00 95.12 102 LEU A N 1
ATOM 787 C CA . LEU A 1 102 ? 14.183 8.677 -27.947 1.00 95.12 102 LEU A CA 1
ATOM 788 C C . LEU A 1 102 ? 12.770 8.401 -27.447 1.00 95.12 102 LEU A C 1
ATOM 790 O O . LEU A 1 102 ? 12.352 9.040 -26.488 1.00 95.12 102 LEU A O 1
ATOM 794 N N . LEU A 1 103 ? 12.052 7.443 -28.040 1.00 92.62 103 LEU A N 1
ATOM 795 C CA . LEU A 1 103 ? 10.706 7.084 -27.585 1.00 92.62 103 LEU A CA 1
ATOM 796 C C . LEU A 1 103 ? 10.710 6.637 -26.117 1.00 92.62 103 LEU A C 1
ATOM 798 O O . LEU A 1 103 ? 9.881 7.111 -25.345 1.00 92.62 103 LEU A O 1
ATOM 802 N N . TYR A 1 104 ? 11.677 5.816 -25.694 1.00 90.62 104 TYR A N 1
ATOM 803 C CA . TYR A 1 104 ? 11.804 5.419 -24.285 1.00 90.62 104 TYR A CA 1
ATOM 804 C C . TYR A 1 104 ? 12.122 6.600 -23.366 1.00 90.62 104 TYR A C 1
ATOM 806 O O . TYR A 1 104 ? 11.553 6.722 -22.283 1.00 90.62 104 TYR A O 1
ATOM 814 N N . TYR A 1 105 ? 13.034 7.474 -23.793 1.00 90.44 105 TYR A N 1
ATOM 815 C CA . TYR A 1 105 ? 13.423 8.653 -23.029 1.00 90.44 105 TYR A CA 1
ATOM 816 C C . TYR A 1 105 ? 12.265 9.651 -22.894 1.00 90.44 105 TYR A C 1
ATOM 818 O O . TYR A 1 105 ? 12.074 10.230 -21.830 1.00 90.44 105 TYR A O 1
ATOM 826 N N . PHE A 1 106 ? 11.463 9.831 -23.946 1.00 91.31 106 PHE A N 1
ATOM 827 C CA . PHE A 1 106 ? 10.269 10.675 -23.922 1.00 91.31 106 PHE A CA 1
ATOM 828 C C . PHE A 1 106 ? 9.117 10.052 -23.127 1.00 91.31 106 PHE A C 1
ATOM 830 O O . PHE A 1 106 ? 8.328 10.792 -22.541 1.00 91.31 106 PHE A O 1
ATOM 837 N N . ALA A 1 107 ? 9.018 8.722 -23.079 1.00 85.31 107 ALA A N 1
ATOM 838 C CA . ALA A 1 107 ? 8.034 8.041 -22.245 1.00 85.31 107 ALA A CA 1
ATOM 839 C C . ALA A 1 107 ? 8.311 8.263 -20.748 1.00 85.31 107 ALA A C 1
ATOM 841 O O . ALA A 1 107 ? 7.371 8.534 -19.999 1.00 85.31 107 ALA A O 1
ATOM 842 N N . TYR A 1 108 ? 9.585 8.221 -20.338 1.00 84.56 108 TYR A N 1
ATOM 843 C CA . TYR A 1 108 ? 10.018 8.417 -18.949 1.00 84.56 108 TYR A CA 1
ATOM 844 C C . TYR A 1 108 ? 11.309 9.238 -18.866 1.00 84.56 108 TYR A C 1
ATOM 846 O O . TYR A 1 108 ? 12.404 8.677 -18.706 1.00 84.56 108 TYR A O 1
ATOM 854 N N . PRO A 1 109 ? 11.227 10.574 -18.957 1.00 87.94 109 PRO A N 1
ATOM 855 C CA . PRO A 1 109 ? 12.413 11.398 -18.822 1.00 87.94 109 PRO A CA 1
ATOM 856 C C . PRO A 1 109 ? 12.900 11.371 -17.361 1.00 87.94 109 PRO A C 1
ATOM 858 O O . PRO A 1 109 ? 12.092 11.372 -16.430 1.00 87.94 109 PRO A O 1
ATOM 861 N N . PRO A 1 110 ? 14.222 11.390 -17.121 1.00 83.38 110 PRO A N 1
ATOM 862 C CA . PRO A 1 110 ? 14.802 11.279 -15.779 1.00 83.38 110 PRO A CA 1
ATOM 863 C C . PRO A 1 110 ? 14.650 12.535 -14.900 1.00 83.38 110 PRO A C 1
ATOM 865 O O . PRO A 1 110 ? 15.195 12.576 -13.804 1.00 83.38 110 PRO A O 1
ATOM 868 N N . PHE A 1 111 ? 13.926 13.557 -15.355 1.00 82.31 111 PHE A N 1
ATOM 869 C CA . PHE A 1 111 ? 13.733 14.827 -14.654 1.00 82.31 111 PHE A CA 1
ATOM 870 C C . PHE A 1 111 ? 12.250 15.107 -14.392 1.00 82.31 111 PHE A C 1
ATOM 872 O O . PHE A 1 111 ? 11.362 14.488 -14.972 1.00 82.31 111 PHE A O 1
ATOM 879 N N . GLY A 1 112 ? 11.969 16.073 -13.513 1.00 72.44 112 GLY A N 1
ATOM 880 C CA . GLY A 1 112 ? 10.611 16.589 -13.296 1.00 72.44 112 GLY A CA 1
ATOM 881 C C . GLY A 1 112 ? 9.634 15.614 -12.629 1.00 72.44 112 GLY A C 1
ATOM 882 O O . GLY A 1 112 ? 8.440 15.880 -12.631 1.00 72.44 112 GLY A O 1
ATOM 883 N N . GLY A 1 113 ? 10.120 14.502 -12.065 1.00 68.50 113 GLY A N 1
ATOM 884 C CA . GLY A 1 113 ? 9.278 13.483 -11.427 1.00 68.50 113 GLY A CA 1
ATOM 885 C C . GLY A 1 113 ? 8.526 12.573 -12.406 1.00 68.50 113 GLY A C 1
ATOM 886 O O . GLY A 1 113 ? 7.690 11.788 -11.973 1.00 68.50 113 GLY A O 1
ATOM 887 N N . TYR A 1 114 ? 8.828 12.647 -13.706 1.00 73.06 114 TYR A N 1
ATOM 888 C CA . TYR A 1 114 ? 8.153 11.872 -14.754 1.00 73.06 114 TYR A CA 1
ATOM 889 C C . TYR A 1 114 ? 8.770 10.487 -15.011 1.00 73.06 114 TYR A C 1
ATOM 891 O O . TYR A 1 114 ? 8.245 9.737 -15.825 1.00 73.06 114 TYR A O 1
ATOM 899 N N . SER A 1 115 ? 9.866 10.132 -14.334 1.00 62.03 115 SER A N 1
ATOM 900 C CA . SER A 1 115 ? 10.463 8.785 -14.364 1.00 62.03 115 SER A CA 1
ATOM 901 C C . SER A 1 115 ? 9.710 7.768 -13.498 1.00 62.03 115 SER A C 1
ATOM 903 O O . SER A 1 115 ? 10.063 6.591 -13.456 1.00 62.03 115 SER A O 1
ATOM 905 N N . TYR A 1 116 ? 8.681 8.230 -12.793 1.00 54.81 116 TYR A N 1
ATOM 906 C CA . TYR A 1 116 ? 7.885 7.452 -11.867 1.00 54.81 116 TYR A CA 1
ATOM 907 C C . TYR A 1 116 ? 7.078 6.365 -12.605 1.00 54.81 116 TYR A C 1
ATOM 909 O O . TYR A 1 116 ? 6.334 6.680 -13.528 1.00 54.81 116 TYR A O 1
ATOM 917 N N . GLY A 1 117 ? 7.178 5.099 -12.180 1.00 49.62 117 GLY A N 1
ATOM 918 C CA . GLY A 1 117 ? 6.490 3.950 -12.794 1.00 49.62 117 GLY A CA 1
ATOM 919 C C . GLY A 1 117 ? 7.333 3.155 -13.803 1.00 49.62 117 GLY A C 1
ATOM 920 O O . GLY A 1 117 ? 6.956 2.046 -14.170 1.00 49.62 117 GLY A O 1
ATOM 921 N N . ALA A 1 118 ? 8.501 3.666 -14.202 1.00 54.69 118 ALA A N 1
ATOM 922 C CA . ALA A 1 118 ? 9.547 2.861 -14.826 1.00 54.69 118 ALA A CA 1
ATOM 923 C C . ALA A 1 118 ? 10.492 2.338 -13.734 1.00 54.69 118 ALA A C 1
ATOM 925 O O . ALA A 1 118 ? 10.822 3.064 -12.795 1.00 54.69 118 ALA A O 1
ATOM 926 N N . GLY A 1 119 ? 10.940 1.083 -13.838 1.00 54.53 119 GLY A N 1
ATOM 927 C CA . GLY A 1 119 ? 11.964 0.551 -12.938 1.00 54.53 119 GLY A CA 1
ATOM 928 C C . GLY A 1 119 ? 13.233 1.401 -13.030 1.00 54.53 119 GLY A C 1
ATOM 929 O O . GLY A 1 119 ? 13.916 1.386 -14.053 1.00 54.53 119 GLY A O 1
ATOM 930 N N . ALA A 1 120 ? 13.530 2.182 -11.991 1.00 55.38 120 ALA A N 1
ATOM 931 C CA . ALA A 1 120 ? 14.709 3.035 -11.955 1.00 55.38 120 ALA A CA 1
ATOM 932 C C . ALA A 1 120 ? 15.876 2.282 -11.306 1.00 55.38 120 ALA A C 1
ATOM 934 O O . ALA A 1 120 ? 15.861 1.988 -10.115 1.00 55.38 120 ALA A O 1
ATOM 935 N N . GLU A 1 121 ? 16.911 1.989 -12.093 1.00 60.50 121 GLU A N 1
ATOM 936 C CA . GLU A 1 121 ? 18.152 1.356 -11.617 1.00 60.50 121 GLU A CA 1
ATOM 937 C C . GLU A 1 121 ? 19.077 2.343 -10.868 1.00 60.50 121 GLU A C 1
ATOM 939 O O . GLU A 1 121 ? 20.066 1.930 -10.266 1.00 60.50 121 GLU A O 1
ATOM 944 N N . GLY A 1 122 ? 18.778 3.650 -10.891 1.00 65.94 122 GLY A N 1
ATOM 945 C CA . GLY A 1 122 ? 19.586 4.683 -10.241 1.00 65.94 122 GLY A CA 1
ATOM 946 C C . GLY A 1 122 ? 18.947 6.076 -10.238 1.00 65.94 122 GLY A C 1
ATOM 947 O O . GLY A 1 122 ? 17.877 6.294 -10.805 1.00 65.94 122 GLY A O 1
ATOM 948 N N . ASN A 1 123 ? 19.631 7.030 -9.597 1.00 71.38 123 ASN A N 1
ATOM 949 C CA . ASN A 1 123 ? 19.208 8.430 -9.508 1.00 71.38 123 ASN A CA 1
ATOM 950 C C . ASN A 1 123 ? 19.844 9.250 -10.638 1.00 71.38 123 ASN A C 1
ATOM 952 O O . ASN A 1 123 ? 21.053 9.484 -10.638 1.00 71.38 123 ASN A O 1
ATOM 956 N N . TYR A 1 124 ? 19.030 9.703 -11.588 1.00 81.75 124 TYR A N 1
ATOM 957 C CA . TYR A 1 124 ? 19.474 10.490 -12.737 1.00 81.75 124 TYR A CA 1
ATOM 958 C C . TYR A 1 124 ? 18.961 11.928 -12.631 1.00 81.75 124 TYR A C 1
ATOM 960 O O . TYR A 1 124 ? 17.847 12.153 -12.174 1.00 81.75 124 TYR A O 1
ATOM 968 N N . LEU A 1 125 ? 19.767 12.901 -13.070 1.00 81.88 125 LEU A N 1
ATOM 969 C CA . LEU A 1 125 ? 19.328 14.297 -13.184 1.00 81.88 125 LEU A CA 1
ATOM 970 C C . LEU A 1 125 ? 18.664 14.546 -14.544 1.00 81.88 125 LEU A C 1
ATOM 972 O O . LEU A 1 125 ? 17.502 14.911 -14.612 1.00 81.88 125 LEU A O 1
ATOM 976 N N . ILE A 1 126 ? 19.419 14.349 -15.630 1.00 86.44 126 ILE A N 1
ATOM 977 C CA . ILE A 1 126 ? 18.955 14.470 -17.028 1.00 86.44 126 ILE A CA 1
ATOM 978 C C . ILE A 1 126 ? 19.526 13.326 -17.881 1.00 86.44 126 ILE A C 1
ATOM 980 O O . ILE A 1 126 ? 18.881 12.834 -18.795 1.00 86.44 126 ILE A O 1
ATOM 984 N N . VAL A 1 127 ? 20.736 12.857 -17.581 1.00 90.12 127 VAL A N 1
ATOM 985 C CA . VAL A 1 127 ? 21.414 11.828 -18.376 1.00 90.12 127 VAL A CA 1
ATOM 986 C C . VAL A 1 127 ? 21.183 10.451 -17.754 1.00 90.12 127 VAL A C 1
ATOM 988 O O . VAL A 1 127 ? 21.731 10.159 -16.695 1.00 90.12 127 VAL A O 1
ATOM 991 N N . ASN A 1 128 ? 20.381 9.611 -18.416 1.00 87.12 128 ASN A N 1
ATOM 992 C CA . ASN A 1 128 ? 20.196 8.194 -18.082 1.00 87.12 128 ASN A CA 1
ATOM 993 C C . ASN A 1 128 ? 20.895 7.282 -19.112 1.00 87.12 128 ASN A C 1
ATOM 995 O O . ASN A 1 128 ? 21.450 7.760 -20.104 1.00 87.12 128 ASN A O 1
ATOM 999 N N . LYS A 1 129 ? 20.864 5.959 -18.896 1.00 88.94 129 LYS A N 1
ATOM 1000 C CA . LYS A 1 129 ? 21.518 4.987 -19.792 1.00 88.94 129 LYS A CA 1
ATOM 1001 C C . LYS A 1 129 ? 21.039 5.082 -21.247 1.00 88.94 129 LYS A C 1
ATOM 1003 O O . LYS A 1 129 ? 21.872 5.090 -22.149 1.00 88.94 129 LYS A O 1
ATOM 1008 N N . ASN A 1 130 ? 19.732 5.269 -21.459 1.00 91.12 130 ASN A N 1
ATOM 1009 C CA . ASN A 1 130 ? 19.145 5.413 -22.794 1.00 91.12 130 ASN A CA 1
ATOM 1010 C C . ASN A 1 130 ? 19.726 6.630 -23.522 1.00 91.12 130 ASN A C 1
ATOM 1012 O O . ASN A 1 130 ? 20.045 6.549 -24.704 1.00 91.12 130 ASN A O 1
ATOM 1016 N N . PHE A 1 131 ? 19.911 7.749 -22.814 1.00 94.00 131 PHE A N 1
ATOM 1017 C CA . PHE A 1 131 ? 20.510 8.950 -23.389 1.00 94.00 131 PHE A CA 1
ATOM 1018 C C . PHE A 1 131 ? 21.993 8.759 -23.734 1.00 94.00 131 PHE A C 1
ATOM 1020 O O . PHE A 1 131 ? 22.433 9.182 -24.801 1.00 94.00 131 PHE A O 1
ATOM 1027 N N . ILE A 1 132 ? 22.766 8.092 -22.869 1.00 95.31 132 ILE A N 1
ATOM 1028 C CA . ILE A 1 132 ? 24.182 7.786 -23.136 1.00 95.31 132 ILE A CA 1
ATOM 1029 C C . ILE A 1 132 ? 24.308 6.908 -24.387 1.00 95.31 132 ILE A C 1
ATOM 1031 O O . ILE A 1 132 ? 25.067 7.233 -25.300 1.00 95.31 132 ILE A O 1
ATOM 1035 N N . GLU A 1 133 ? 23.538 5.823 -24.454 1.00 96.31 133 GLU A N 1
ATOM 1036 C CA . GLU A 1 133 ? 23.566 4.892 -25.583 1.00 96.31 133 GLU A CA 1
ATOM 1037 C C . GLU A 1 133 ? 23.105 5.555 -26.889 1.00 96.31 133 GLU A C 1
ATOM 1039 O O . GLU A 1 133 ? 23.710 5.347 -27.943 1.00 96.31 133 GLU A O 1
ATOM 1044 N N . LEU A 1 134 ? 22.112 6.446 -26.815 1.00 97.00 134 LEU A N 1
ATOM 1045 C CA . LEU A 1 134 ? 21.669 7.275 -27.934 1.00 97.00 134 LEU A CA 1
ATOM 1046 C C . LEU A 1 134 ? 22.799 8.165 -28.466 1.00 97.00 134 LEU A C 1
ATOM 1048 O O . LEU A 1 134 ? 23.013 8.217 -29.678 1.00 97.00 134 LEU A O 1
ATOM 1052 N N . VAL A 1 135 ? 23.551 8.842 -27.591 1.00 97.56 135 VAL A N 1
ATOM 1053 C CA . VAL A 1 135 ? 24.706 9.666 -27.999 1.00 97.56 135 VAL A CA 1
ATOM 1054 C C . VAL A 1 135 ? 25.794 8.804 -28.647 1.00 97.56 135 VAL A C 1
ATOM 1056 O O . VAL A 1 135 ? 26.391 9.205 -29.651 1.00 97.56 135 VAL A O 1
ATOM 1059 N N . CYS A 1 136 ? 26.021 7.589 -28.144 1.00 97.56 136 CYS A N 1
ATOM 1060 C CA . CYS A 1 136 ? 26.930 6.641 -28.784 1.00 97.56 136 CYS A CA 1
ATOM 1061 C C . CYS A 1 136 ? 26.439 6.214 -30.179 1.00 97.56 136 CYS A C 1
ATOM 1063 O O . CYS A 1 136 ? 27.238 6.158 -31.115 1.00 97.56 136 CYS A O 1
ATOM 1065 N N . LEU A 1 137 ? 25.140 5.964 -30.362 1.00 97.25 137 LEU A N 1
ATOM 1066 C CA . LEU A 1 137 ? 24.573 5.664 -31.679 1.00 97.25 137 LEU A CA 1
ATOM 1067 C C . LEU A 1 137 ? 24.656 6.856 -32.638 1.00 97.25 137 LEU A C 1
ATOM 1069 O O . LEU A 1 137 ? 24.930 6.645 -33.820 1.00 97.25 137 LEU A O 1
ATOM 1073 N N . LEU A 1 138 ? 24.496 8.095 -32.155 1.00 96.75 138 LEU A N 1
ATOM 1074 C CA . LEU A 1 138 ? 24.721 9.300 -32.965 1.00 96.75 138 LEU A CA 1
ATOM 1075 C C . LEU A 1 138 ? 26.154 9.324 -33.501 1.00 96.75 138 LEU A C 1
ATOM 1077 O O . LEU A 1 138 ? 26.360 9.489 -34.704 1.00 96.75 138 LEU A O 1
ATOM 1081 N N . LEU A 1 139 ? 27.148 9.065 -32.647 1.00 95.19 139 LEU A N 1
ATOM 1082 C CA . LEU A 1 139 ? 28.541 8.952 -33.083 1.00 95.19 139 LEU A CA 1
ATOM 1083 C C . LEU A 1 139 ? 28.703 7.895 -34.192 1.00 95.19 139 LEU A C 1
ATOM 1085 O O . LEU A 1 139 ? 29.369 8.149 -35.198 1.00 95.19 139 LEU A O 1
ATOM 1089 N N . LEU A 1 140 ? 28.074 6.725 -34.058 1.00 94.31 140 LEU A N 1
ATOM 1090 C CA . LEU A 1 140 ? 28.145 5.657 -35.064 1.00 94.31 140 LEU A CA 1
ATOM 1091 C C . LEU A 1 140 ? 27.432 6.021 -36.379 1.00 94.31 140 LEU A C 1
ATOM 1093 O O . LEU A 1 140 ? 27.963 5.735 -37.457 1.00 94.31 140 LEU A O 1
ATOM 1097 N N . ALA A 1 141 ? 26.297 6.723 -36.308 1.00 93.50 141 ALA A N 1
ATOM 1098 C CA . ALA A 1 141 ? 25.526 7.171 -37.469 1.00 93.50 141 ALA A CA 1
ATOM 1099 C C . ALA A 1 141 ? 26.321 8.129 -38.379 1.00 93.50 141 ALA A C 1
ATOM 1101 O O . ALA A 1 141 ? 26.171 8.089 -39.610 1.00 93.50 141 ALA A O 1
ATOM 1102 N N . PHE A 1 142 ? 27.186 8.962 -37.786 1.00 91.56 142 PHE A N 1
ATOM 1103 C CA . PHE A 1 142 ? 28.028 9.924 -38.506 1.00 91.56 142 PHE A CA 1
ATOM 1104 C C . PHE A 1 142 ? 29.419 9.386 -38.873 1.00 91.56 142 PHE A C 1
ATOM 1106 O O . PHE A 1 142 ? 29.981 9.809 -39.883 1.00 91.56 142 PHE A O 1
ATOM 1113 N N . THR A 1 143 ? 29.972 8.436 -38.114 1.00 86.38 143 THR A N 1
ATOM 1114 C CA . THR A 1 143 ? 31.327 7.894 -38.359 1.00 86.38 143 THR A CA 1
ATOM 1115 C C . THR A 1 143 ? 31.381 6.746 -39.365 1.00 86.38 143 THR A C 1
ATOM 1117 O O . THR A 1 143 ? 32.477 6.361 -39.768 1.00 86.38 143 THR A O 1
ATOM 1120 N N . ARG A 1 144 ? 30.228 6.208 -39.792 1.00 81.88 144 ARG A N 1
ATOM 1121 C CA . ARG A 1 144 ? 30.126 5.089 -40.753 1.00 81.88 144 ARG A CA 1
ATOM 1122 C C . ARG A 1 144 ? 30.968 3.876 -40.344 1.00 81.88 144 ARG A C 1
ATOM 1124 O O . ARG A 1 144 ? 31.679 3.283 -41.152 1.00 81.88 144 ARG A O 1
ATOM 1131 N N . SER A 1 145 ? 30.881 3.495 -39.071 1.00 85.44 145 SER A N 1
ATOM 1132 C CA . SER A 1 145 ? 31.704 2.433 -38.475 1.00 85.44 145 SER A CA 1
ATOM 1133 C C . SER A 1 145 ? 31.616 1.076 -39.200 1.00 85.44 145 SER A C 1
ATOM 1135 O O . SER A 1 145 ? 32.567 0.291 -39.156 1.00 85.44 145 SER A O 1
ATOM 1137 N N . GLY A 1 146 ? 30.515 0.813 -39.916 1.00 81.81 146 GLY A N 1
ATOM 1138 C CA . GLY A 1 146 ? 30.343 -0.310 -40.846 1.00 81.81 146 GLY A CA 1
ATOM 1139 C C . GLY A 1 146 ? 31.422 -0.435 -41.926 1.00 81.81 146 GLY A C 1
ATOM 1140 O O . GLY A 1 146 ? 31.820 -1.548 -42.262 1.00 81.81 146 GLY A O 1
ATOM 1141 N N . GLU A 1 147 ? 31.955 0.683 -42.425 1.00 84.06 147 GLU A N 1
ATOM 1142 C CA . GLU A 1 147 ? 32.966 0.694 -43.492 1.00 84.06 147 GLU A CA 1
ATOM 1143 C C . GLU A 1 147 ? 34.370 0.287 -42.991 1.00 84.06 147 GLU A C 1
ATOM 1145 O O . GLU A 1 147 ? 35.243 -0.085 -43.782 1.00 84.06 147 GLU A O 1
ATOM 1150 N N . PHE A 1 148 ? 34.612 0.324 -41.673 1.00 85.06 148 PHE A N 1
ATOM 1151 C CA . PHE A 1 148 ? 35.900 -0.059 -41.086 1.00 85.06 148 PHE A CA 1
ATOM 1152 C C . PHE A 1 148 ? 36.009 -1.575 -40.890 1.00 85.06 148 PHE A C 1
ATOM 1154 O O . PHE A 1 148 ? 36.910 -2.213 -41.451 1.00 85.06 148 PHE A O 1
ATOM 1161 N N . PHE A 1 149 ? 35.078 -2.124 -40.104 1.00 88.44 149 PHE A N 1
ATOM 1162 C CA . PHE A 1 149 ? 35.013 -3.524 -39.684 1.00 88.44 149 PHE A CA 1
ATOM 1163 C C . PHE A 1 149 ? 33.548 -4.000 -39.672 1.00 88.44 149 PHE A C 1
ATOM 1165 O O . PHE A 1 149 ? 32.893 -4.029 -38.629 1.00 88.44 149 PHE A O 1
ATOM 1172 N N . GLY A 1 150 ? 32.982 -4.303 -40.838 1.00 91.38 150 GLY A N 1
ATOM 1173 C CA . GLY A 1 150 ? 31.588 -4.731 -40.980 1.00 91.38 150 GLY A CA 1
ATOM 1174 C C . GLY A 1 150 ? 31.204 -5.017 -42.428 1.00 91.38 150 GLY A C 1
ATOM 1175 O O . GLY A 1 150 ? 31.942 -4.666 -43.350 1.00 91.38 150 GLY A O 1
ATOM 1176 N N . LEU A 1 151 ? 30.050 -5.650 -42.633 1.00 92.75 151 LEU A N 1
ATOM 1177 C CA . LEU A 1 151 ? 29.563 -6.026 -43.965 1.00 92.75 151 LEU A CA 1
ATOM 1178 C C . LEU A 1 151 ? 29.290 -4.829 -44.889 1.00 92.75 151 LEU A C 1
ATOM 1180 O O . LEU A 1 151 ? 29.445 -4.967 -46.100 1.00 92.75 151 LEU A O 1
ATOM 1184 N N . ASP A 1 152 ? 28.986 -3.647 -44.346 1.00 89.88 152 ASP A N 1
ATOM 1185 C CA . ASP A 1 152 ? 28.875 -2.384 -45.093 1.00 89.88 152 ASP A CA 1
ATOM 1186 C C . ASP A 1 152 ? 30.106 -2.135 -45.961 1.00 89.88 152 ASP A C 1
ATOM 1188 O O . ASP A 1 152 ? 30.004 -1.656 -47.086 1.00 89.88 152 ASP A O 1
ATOM 1192 N N . LYS A 1 153 ? 31.281 -2.540 -45.486 1.00 86.00 153 LYS A N 1
ATOM 1193 C CA . LYS A 1 153 ? 32.509 -2.467 -46.263 1.00 86.00 153 LYS A CA 1
ATOM 1194 C C . LYS A 1 153 ? 32.442 -3.233 -47.583 1.00 86.00 153 LYS A C 1
ATOM 1196 O O . LYS A 1 153 ? 33.004 -2.776 -48.569 1.00 86.00 153 LYS A O 1
ATOM 1201 N N . LEU A 1 154 ? 31.801 -4.400 -47.591 1.00 85.06 154 LEU A N 1
ATOM 1202 C CA . LEU A 1 154 ? 31.642 -5.233 -48.784 1.00 85.06 154 LEU A CA 1
ATOM 1203 C C . LEU A 1 154 ? 30.541 -4.677 -49.692 1.00 85.06 154 LEU A C 1
ATOM 1205 O O . LEU A 1 154 ? 30.706 -4.665 -50.907 1.00 85.06 154 LEU A O 1
ATOM 1209 N N . VAL A 1 155 ? 29.459 -4.170 -49.097 1.00 84.25 155 VAL A N 1
ATOM 1210 C CA . VAL A 1 155 ? 28.317 -3.582 -49.815 1.00 84.25 155 VAL A CA 1
ATOM 1211 C C . VAL A 1 155 ? 28.716 -2.284 -50.526 1.00 84.25 155 VAL A C 1
ATOM 1213 O O . VAL A 1 155 ? 28.474 -2.125 -51.720 1.00 84.25 155 VAL A O 1
ATOM 1216 N N . TYR A 1 156 ? 29.401 -1.375 -49.829 1.00 78.69 156 TYR A N 1
ATOM 1217 C CA . TYR A 1 156 ? 29.800 -0.068 -50.361 1.00 78.69 156 TYR A CA 1
ATOM 1218 C C . TYR A 1 156 ? 31.164 -0.075 -51.075 1.00 78.69 156 TYR A C 1
ATOM 1220 O O . TYR A 1 156 ? 31.586 0.956 -51.603 1.00 78.69 156 TYR A O 1
ATOM 1228 N N . ALA A 1 157 ? 31.849 -1.224 -51.158 1.00 70.50 157 ALA A N 1
ATOM 1229 C CA . ALA A 1 157 ? 33.101 -1.356 -51.913 1.00 70.50 157 ALA A CA 1
ATOM 1230 C C . ALA A 1 157 ? 32.931 -1.065 -53.414 1.00 70.50 157 ALA A C 1
ATOM 1232 O O . ALA A 1 157 ? 33.861 -0.556 -54.039 1.00 70.50 157 ALA A O 1
ATOM 1233 N N . ASN A 1 158 ? 31.767 -1.387 -53.988 1.00 61.69 158 ASN A N 1
ATOM 1234 C CA . ASN A 1 158 ? 31.495 -1.192 -55.415 1.00 61.69 158 ASN A CA 1
ATOM 1235 C C . ASN A 1 158 ? 31.069 0.247 -55.736 1.00 61.69 158 ASN A C 1
ATOM 1237 O O . ASN A 1 158 ? 31.562 0.811 -56.703 1.00 61.69 158 ASN A O 1
ATOM 1241 N N . TYR A 1 159 ? 30.265 0.875 -54.873 1.00 59.22 159 TYR A N 1
ATOM 1242 C CA . TYR A 1 159 ? 29.831 2.272 -55.035 1.00 59.22 159 TYR A CA 1
ATOM 1243 C C . TYR A 1 159 ? 31.011 3.256 -55.044 1.00 59.22 159 TYR A C 1
ATOM 1245 O O . TYR A 1 159 ? 31.024 4.249 -55.758 1.00 59.22 159 TYR A O 1
ATOM 1253 N N . ARG A 1 160 ? 32.051 2.955 -54.260 1.00 56.31 160 ARG A N 1
ATOM 1254 C CA . ARG A 1 160 ? 33.241 3.801 -54.136 1.00 56.31 160 ARG A CA 1
ATOM 1255 C C . ARG A 1 160 ? 34.268 3.578 -55.253 1.00 56.31 160 ARG A C 1
ATOM 1257 O O . ARG A 1 160 ? 35.184 4.382 -55.387 1.00 56.31 160 ARG A O 1
ATOM 1264 N N . LYS A 1 161 ? 34.145 2.500 -56.039 1.00 53.16 161 LYS A N 1
ATOM 1265 C CA . LYS A 1 161 ? 34.960 2.312 -57.251 1.00 53.16 161 LYS A CA 1
ATOM 1266 C C . LYS A 1 161 ? 34.545 3.285 -58.353 1.00 53.16 161 LYS A C 1
ATOM 1268 O O . LYS A 1 161 ? 35.432 3.843 -58.979 1.00 53.16 161 LYS A O 1
ATOM 1273 N N . GLU A 1 162 ? 33.250 3.551 -58.516 1.00 51.25 162 GLU A N 1
ATOM 1274 C CA . GLU A 1 162 ? 32.744 4.474 -59.545 1.00 51.25 162 GLU A CA 1
ATOM 1275 C C . GLU A 1 162 ? 33.171 5.933 -59.297 1.00 51.25 162 GLU A C 1
ATOM 1277 O O . GLU A 1 162 ? 33.636 6.591 -60.225 1.00 51.25 162 GLU A O 1
ATOM 1282 N N . ASP A 1 163 ? 33.139 6.414 -58.047 1.00 49.66 163 ASP A N 1
ATOM 1283 C CA . ASP A 1 163 ? 33.643 7.759 -57.696 1.00 49.66 163 ASP A CA 1
ATOM 1284 C C . ASP A 1 163 ? 35.180 7.865 -57.800 1.00 49.66 163 ASP A C 1
ATOM 1286 O O . ASP A 1 163 ? 35.725 8.893 -58.204 1.00 49.66 163 ASP A O 1
ATOM 1290 N N . MET A 1 164 ? 35.906 6.793 -57.459 1.00 48.44 164 MET A N 1
ATOM 1291 C CA . MET A 1 164 ? 37.375 6.762 -57.518 1.00 48.44 164 MET A CA 1
ATOM 1292 C C . MET A 1 164 ? 37.915 6.592 -58.945 1.00 48.44 164 MET A C 1
ATOM 1294 O O . MET A 1 164 ? 39.034 7.026 -59.207 1.00 48.44 164 MET A O 1
ATOM 1298 N N . ASP A 1 165 ? 37.163 5.984 -59.866 1.00 49.97 165 ASP A N 1
ATOM 1299 C CA . ASP A 1 165 ? 37.549 5.866 -61.280 1.00 49.97 165 ASP A CA 1
ATOM 1300 C C . ASP A 1 165 ? 37.495 7.225 -62.011 1.00 49.97 165 ASP A C 1
ATOM 1302 O O . ASP A 1 165 ? 38.189 7.422 -63.013 1.00 49.97 165 ASP A O 1
ATOM 1306 N N . TYR A 1 166 ? 36.770 8.212 -61.468 1.00 50.22 166 TYR A N 1
ATOM 1307 C CA . TYR A 1 166 ? 36.818 9.601 -61.934 1.00 50.22 166 TYR A CA 1
ATOM 1308 C C . TYR A 1 166 ? 38.117 10.321 -61.514 1.00 50.22 166 TYR A C 1
ATOM 1310 O O . TYR A 1 166 ? 38.745 10.978 -62.346 1.00 50.22 166 TYR A O 1
ATOM 1318 N N . GLU A 1 167 ? 38.579 10.146 -60.267 1.00 45.91 167 GLU A N 1
ATOM 1319 C CA . GLU A 1 167 ? 39.826 10.752 -59.750 1.00 45.91 167 GLU A CA 1
ATOM 1320 C C . GLU A 1 167 ? 41.111 9.992 -60.147 1.00 45.91 167 GLU A C 1
ATOM 1322 O O . GLU A 1 167 ? 42.186 10.588 -60.244 1.00 45.91 167 GLU A O 1
ATOM 1327 N N . ARG A 1 168 ? 41.031 8.685 -60.438 1.00 49.31 168 ARG A N 1
ATOM 1328 C CA . ARG A 1 168 ? 42.183 7.838 -60.825 1.00 49.31 168 ARG A CA 1
ATOM 1329 C C . ARG A 1 168 ? 42.831 8.191 -62.160 1.00 49.31 168 ARG A C 1
ATOM 1331 O O . ARG A 1 168 ? 43.901 7.662 -62.454 1.00 49.31 168 ARG A O 1
ATOM 1338 N N . ARG A 1 169 ? 42.252 9.093 -62.959 1.00 51.81 169 ARG A N 1
ATOM 1339 C CA . ARG A 1 169 ? 42.861 9.528 -64.228 1.00 51.81 169 ARG A CA 1
ATOM 1340 C C . ARG A 1 169 ? 44.207 10.256 -64.067 1.00 51.81 169 ARG A C 1
ATOM 1342 O O . ARG A 1 169 ? 44.869 10.462 -65.078 1.00 51.81 169 ARG A O 1
ATOM 1349 N N . PHE A 1 170 ? 44.638 10.606 -62.847 1.00 51.91 170 PHE A N 1
ATOM 1350 C CA . PHE A 1 170 ? 45.833 11.439 -62.638 1.00 51.91 170 PHE A CA 1
ATOM 1351 C C . PHE A 1 170 ? 46.848 10.973 -61.572 1.00 51.91 170 PHE A C 1
ATOM 1353 O O . PHE A 1 170 ? 47.794 11.714 -61.308 1.00 51.91 170 PHE A O 1
ATOM 1360 N N . ILE A 1 171 ? 46.739 9.777 -60.969 1.00 46.75 171 ILE A N 1
ATOM 1361 C CA . ILE A 1 171 ? 47.713 9.314 -59.948 1.00 46.75 171 ILE A CA 1
ATOM 1362 C C . ILE A 1 171 ? 48.026 7.808 -60.106 1.00 46.75 171 ILE A C 1
ATOM 1364 O O . ILE A 1 171 ? 47.083 7.024 -60.224 1.00 46.75 171 ILE A O 1
ATOM 1368 N N . PRO A 1 172 ? 49.307 7.363 -60.080 1.00 50.22 172 PRO A N 1
ATOM 1369 C CA . PRO A 1 172 ? 49.661 5.943 -60.190 1.00 50.22 172 PRO A CA 1
ATOM 1370 C C . PRO A 1 172 ? 49.166 5.119 -58.991 1.00 50.22 172 PRO A C 1
ATOM 1372 O O . PRO A 1 172 ? 49.167 5.596 -57.855 1.00 50.22 172 PRO A O 1
ATOM 1375 N N . GLU A 1 173 ? 48.778 3.864 -59.240 1.00 45.56 173 GLU A N 1
ATOM 1376 C CA . GLU A 1 173 ? 48.194 2.964 -58.237 1.00 45.56 173 GLU A CA 1
ATOM 1377 C C . GLU A 1 173 ? 49.122 2.699 -57.030 1.00 45.56 173 GLU A C 1
ATOM 1379 O O . GLU A 1 173 ? 50.249 2.228 -57.207 1.00 45.56 173 GLU A O 1
ATOM 1384 N N . PRO A 1 174 ? 48.650 2.887 -55.781 1.00 49.88 174 PRO A N 1
ATOM 1385 C CA . PRO A 1 174 ? 49.322 2.333 -54.617 1.00 49.88 174 PRO A CA 1
ATOM 1386 C C . PRO A 1 174 ? 49.102 0.814 -54.523 1.00 49.88 174 PRO A C 1
ATOM 1388 O O . PRO A 1 174 ? 48.058 0.287 -54.906 1.00 49.88 174 PRO A O 1
ATOM 1391 N N . ALA A 1 175 ? 50.102 0.139 -53.951 1.00 50.84 175 ALA A N 1
ATOM 1392 C CA . ALA A 1 175 ? 50.238 -1.307 -53.786 1.00 50.84 175 ALA A CA 1
ATOM 1393 C C . ALA A 1 175 ? 48.937 -2.083 -53.482 1.00 50.84 175 ALA A C 1
ATOM 1395 O O . ALA A 1 175 ? 48.124 -1.700 -52.638 1.00 50.84 175 ALA A O 1
ATOM 1396 N N . GLY A 1 176 ? 48.809 -3.233 -54.154 1.00 52.56 176 GLY A N 1
ATOM 1397 C CA . GLY A 1 176 ? 47.617 -4.075 -54.228 1.00 52.56 176 GLY A CA 1
ATOM 1398 C C . GLY A 1 176 ? 46.874 -4.303 -52.908 1.00 52.56 176 GLY A C 1
ATOM 1399 O O . GLY A 1 176 ? 47.416 -4.783 -51.911 1.00 52.56 176 GLY A O 1
ATOM 1400 N N . ILE A 1 177 ? 45.573 -4.018 -52.939 1.00 60.38 177 ILE A N 1
ATOM 1401 C CA . ILE A 1 177 ? 44.626 -4.308 -51.862 1.00 60.38 177 ILE A CA 1
ATOM 1402 C C . ILE A 1 177 ? 44.612 -5.823 -51.602 1.00 60.38 177 ILE A C 1
ATOM 1404 O O . ILE A 1 177 ? 44.183 -6.612 -52.447 1.00 60.38 177 ILE A O 1
ATOM 1408 N N . ASN A 1 178 ? 45.038 -6.250 -50.408 1.00 77.31 178 ASN A N 1
ATOM 1409 C CA . ASN A 1 178 ? 44.934 -7.650 -49.996 1.00 77.31 178 ASN A CA 1
ATOM 1410 C C . ASN A 1 178 ? 43.456 -8.014 -49.761 1.00 77.31 178 ASN A C 1
ATOM 1412 O O . ASN A 1 178 ? 42.908 -7.784 -48.680 1.00 77.31 178 ASN A O 1
ATOM 1416 N N . LYS A 1 179 ? 42.819 -8.605 -50.781 1.00 78.25 179 LYS A N 1
ATOM 1417 C CA . LYS A 1 179 ? 41.399 -9.000 -50.775 1.00 78.25 179 LYS A CA 1
ATOM 1418 C C . LYS A 1 179 ? 41.013 -9.853 -49.560 1.00 78.25 179 LYS A C 1
ATOM 1420 O O . LYS A 1 179 ? 39.932 -9.663 -49.013 1.00 78.25 179 LYS A O 1
ATOM 1425 N N . ARG A 1 180 ? 41.903 -10.742 -49.088 1.00 81.31 180 ARG A N 1
ATOM 1426 C CA . ARG A 1 180 ? 41.651 -11.574 -47.895 1.00 81.31 180 ARG A CA 1
ATOM 1427 C C . ARG A 1 180 ? 41.546 -10.726 -46.631 1.00 81.31 180 ARG A C 1
ATOM 1429 O O . ARG A 1 180 ? 40.643 -10.930 -45.829 1.00 81.31 180 ARG A O 1
ATOM 1436 N N . ARG A 1 181 ? 42.439 -9.749 -46.459 1.00 82.50 181 ARG A N 1
ATOM 1437 C CA . ARG A 1 181 ? 42.427 -8.847 -45.297 1.00 82.50 181 ARG A CA 1
ATOM 1438 C C . ARG A 1 181 ? 41.168 -7.985 -45.258 1.00 82.50 181 ARG A C 1
ATOM 1440 O O . ARG A 1 181 ? 40.622 -7.755 -44.183 1.00 82.50 181 ARG A O 1
ATOM 1447 N N . GLU A 1 182 ? 40.714 -7.505 -46.409 1.00 81.69 182 GLU A N 1
ATOM 1448 C CA . GLU A 1 182 ? 39.499 -6.692 -46.488 1.00 81.69 182 GLU A CA 1
ATOM 1449 C C . GLU A 1 182 ? 38.236 -7.525 -46.235 1.00 81.69 182 GLU A C 1
ATOM 1451 O O . GLU A 1 182 ? 37.353 -7.063 -45.514 1.00 81.69 182 GLU A O 1
ATOM 1456 N N . LEU A 1 183 ? 38.205 -8.779 -46.705 1.00 85.44 183 LEU A N 1
ATOM 1457 C CA . LEU A 1 183 ? 37.157 -9.741 -46.359 1.00 85.44 183 LEU A CA 1
ATOM 1458 C C . LEU A 1 183 ? 37.116 -10.022 -44.849 1.00 85.44 183 LEU A C 1
ATOM 1460 O O . LEU A 1 183 ? 36.055 -9.927 -44.243 1.00 85.44 183 LEU A O 1
ATOM 1464 N N . LEU A 1 184 ? 38.266 -10.290 -44.216 1.00 87.19 184 LEU A N 1
ATOM 1465 C CA . LEU A 1 184 ? 38.342 -10.531 -42.767 1.00 87.19 184 LEU A CA 1
ATOM 1466 C C . LEU A 1 184 ? 37.831 -9.341 -41.946 1.00 87.19 184 LEU A C 1
ATOM 1468 O O . LEU A 1 184 ? 37.136 -9.532 -40.953 1.00 87.19 184 LEU A O 1
ATOM 1472 N N . LYS A 1 185 ? 38.129 -8.107 -42.373 1.00 85.81 185 LYS A N 1
ATOM 1473 C CA . LYS A 1 185 ? 37.568 -6.906 -41.737 1.00 85.81 185 LYS A CA 1
ATOM 1474 C C . LYS A 1 185 ? 36.050 -6.832 -41.907 1.00 85.81 185 LYS A C 1
ATOM 1476 O O . LYS A 1 185 ? 35.367 -6.453 -40.963 1.00 85.81 185 LYS A O 1
ATOM 1481 N N . GLY A 1 186 ? 35.528 -7.193 -43.080 1.00 86.25 186 GLY A N 1
ATOM 1482 C CA . GLY A 1 186 ? 34.086 -7.216 -43.337 1.00 86.25 186 GLY A CA 1
ATOM 1483 C C . GLY A 1 186 ? 33.331 -8.230 -42.473 1.00 86.25 186 GLY A C 1
ATOM 1484 O O . GLY A 1 186 ? 32.213 -7.968 -42.046 1.00 86.25 186 GLY A O 1
ATOM 1485 N N . LEU A 1 187 ? 33.973 -9.354 -42.149 1.00 90.88 187 LEU A N 1
ATOM 1486 C CA . LEU A 1 187 ? 33.398 -10.446 -41.357 1.00 90.88 187 LEU A CA 1
ATOM 1487 C C . LEU A 1 187 ? 33.651 -10.329 -39.843 1.00 90.88 187 LEU A C 1
ATOM 1489 O O . LEU A 1 187 ? 33.316 -11.246 -39.095 1.00 90.88 187 LEU A O 1
ATOM 1493 N N . ALA A 1 188 ? 34.210 -9.211 -39.369 1.00 90.88 188 ALA A N 1
ATOM 1494 C CA . ALA A 1 188 ? 34.624 -9.038 -37.974 1.00 90.88 188 ALA A CA 1
ATOM 1495 C C . ALA A 1 188 ? 33.483 -9.184 -36.944 1.00 90.88 188 ALA A C 1
ATOM 1497 O O . ALA A 1 188 ? 33.757 -9.470 -35.782 1.00 90.88 188 ALA A O 1
ATOM 1498 N N . GLY A 1 189 ? 32.220 -9.017 -37.352 1.00 90.19 189 GLY A N 1
ATOM 1499 C CA . GLY A 1 189 ? 31.048 -9.203 -36.488 1.00 90.19 189 GLY A CA 1
ATOM 1500 C C . GLY A 1 189 ? 30.638 -10.664 -36.255 1.00 90.19 189 GLY A C 1
ATOM 1501 O O . GLY A 1 189 ? 29.994 -10.959 -35.251 1.00 90.19 189 GLY A O 1
ATOM 1502 N N . LEU A 1 190 ? 31.019 -11.597 -37.140 1.00 92.25 190 LEU A N 1
ATOM 1503 C CA . LEU A 1 190 ? 30.557 -12.993 -37.074 1.00 92.25 190 LEU A CA 1
ATOM 1504 C C . LEU A 1 190 ? 30.963 -13.727 -35.784 1.00 92.25 190 LEU A C 1
ATOM 1506 O O . LEU A 1 190 ? 30.096 -14.380 -35.201 1.00 92.25 190 LEU A O 1
ATOM 1510 N N . PRO A 1 191 ? 32.213 -13.618 -35.283 1.00 94.50 191 PRO A N 1
ATOM 1511 C CA . PRO A 1 191 ? 32.583 -14.255 -34.019 1.00 94.50 191 PRO A CA 1
ATOM 1512 C C . PRO A 1 191 ? 31.737 -13.766 -32.838 1.00 94.50 191 PRO A C 1
ATOM 1514 O O . PRO A 1 191 ? 31.419 -14.549 -31.948 1.00 94.50 191 PRO A O 1
ATOM 1517 N N . PHE A 1 192 ? 31.326 -12.495 -32.848 1.00 94.81 192 PHE A N 1
ATOM 1518 C CA . PHE A 1 192 ? 30.479 -11.923 -31.803 1.00 94.81 192 PHE A CA 1
ATOM 1519 C C . PHE A 1 192 ? 29.032 -12.403 -31.908 1.00 94.81 192 PHE A C 1
ATOM 1521 O O . PHE A 1 192 ? 28.440 -12.688 -30.877 1.00 94.81 192 PHE A O 1
ATOM 1528 N N . LEU A 1 193 ? 28.480 -12.574 -33.116 1.00 93.56 193 LEU A N 1
ATOM 1529 C CA . LEU A 1 193 ? 27.165 -13.211 -33.295 1.00 93.56 193 LEU A CA 1
ATOM 1530 C C . LEU A 1 193 ? 27.168 -14.674 -32.835 1.00 93.56 193 LEU A C 1
ATOM 1532 O O . LEU A 1 193 ? 26.228 -15.119 -32.177 1.00 93.56 193 LEU A O 1
ATOM 1536 N N . ALA A 1 194 ? 28.231 -15.420 -33.146 1.00 92.06 194 ALA A N 1
ATOM 1537 C CA . ALA A 1 194 ? 28.388 -16.796 -32.680 1.00 92.06 194 ALA A CA 1
ATOM 1538 C C . ALA A 1 194 ? 28.507 -16.856 -31.147 1.00 92.06 194 ALA A C 1
ATOM 1540 O O . ALA A 1 194 ? 27.817 -17.645 -30.503 1.00 92.06 194 ALA A O 1
ATOM 1541 N N . GLY A 1 195 ? 29.328 -15.976 -30.560 1.00 93.94 195 GLY A N 1
ATOM 1542 C CA . GLY A 1 195 ? 29.460 -15.830 -29.110 1.00 93.94 195 GLY A CA 1
ATOM 1543 C C . GLY A 1 195 ? 28.142 -15.444 -28.437 1.00 93.94 195 GLY A C 1
ATOM 1544 O O . GLY A 1 195 ? 27.758 -16.074 -27.455 1.00 93.94 195 GLY A O 1
ATOM 1545 N N . PHE A 1 196 ? 27.417 -14.477 -29.007 1.00 94.31 196 PHE A N 1
ATOM 1546 C CA . PHE A 1 196 ? 26.080 -14.078 -28.569 1.00 94.31 196 PHE A CA 1
ATOM 1547 C C . PHE A 1 196 ? 25.141 -15.274 -28.547 1.00 94.31 196 PHE A C 1
ATOM 1549 O O . PHE A 1 196 ? 24.562 -15.570 -27.511 1.00 94.31 196 PHE A O 1
ATOM 1556 N N . THR A 1 197 ? 25.040 -15.999 -29.661 1.00 90.19 197 THR A N 1
ATOM 1557 C CA . THR A 1 197 ? 24.140 -17.153 -29.788 1.00 90.19 197 THR A CA 1
ATOM 1558 C C . THR A 1 197 ? 24.463 -18.220 -28.743 1.00 90.19 197 THR A C 1
ATOM 1560 O O . THR A 1 197 ? 23.563 -18.719 -28.075 1.00 90.19 197 THR A O 1
ATOM 1563 N N . GLY A 1 198 ? 25.747 -18.532 -28.543 1.00 90.19 198 GLY A N 1
ATOM 1564 C CA . GLY A 1 198 ? 26.176 -19.510 -27.543 1.00 90.19 198 GLY A CA 1
ATOM 1565 C C . GLY A 1 198 ? 25.846 -19.102 -26.103 1.00 90.19 198 GLY A C 1
ATOM 1566 O O . GLY A 1 198 ? 25.400 -19.941 -25.323 1.00 90.19 198 GLY A O 1
ATOM 1567 N N . VAL A 1 199 ? 26.040 -17.828 -25.744 1.00 90.56 199 VAL A N 1
ATOM 1568 C CA . VAL A 1 199 ? 25.686 -17.302 -24.411 1.00 90.56 199 VAL A CA 1
ATOM 1569 C C . VAL A 1 199 ? 24.169 -17.232 -24.238 1.00 90.56 199 VAL A C 1
ATOM 1571 O O . VAL A 1 199 ? 23.650 -17.661 -23.212 1.00 90.56 199 VAL A O 1
ATOM 1574 N N . PHE A 1 200 ? 23.455 -16.752 -25.254 1.00 87.50 200 PHE A N 1
ATOM 1575 C CA . PHE A 1 200 ? 22.009 -16.576 -25.226 1.00 87.50 200 PHE A CA 1
ATOM 1576 C C . PHE A 1 200 ? 21.268 -17.907 -25.085 1.00 87.50 200 PHE A C 1
ATOM 1578 O O . PHE A 1 200 ? 20.431 -18.043 -24.199 1.00 87.50 200 PHE A O 1
ATOM 1585 N N . LEU A 1 201 ? 21.624 -18.926 -25.874 1.00 84.94 201 LEU A N 1
ATOM 1586 C CA . LEU A 1 201 ? 21.006 -20.253 -25.774 1.00 84.94 201 LEU A CA 1
ATOM 1587 C C . LEU A 1 201 ? 21.215 -20.897 -24.398 1.00 84.94 201 LEU A C 1
ATOM 1589 O O . LEU A 1 201 ? 20.325 -21.580 -23.913 1.00 84.94 201 LEU A O 1
ATOM 1593 N N . ARG A 1 202 ? 22.359 -20.648 -23.747 1.00 84.81 202 ARG A N 1
ATOM 1594 C CA . ARG A 1 202 ? 22.608 -21.095 -22.364 1.00 84.81 202 ARG A CA 1
ATOM 1595 C C . ARG A 1 202 ? 21.828 -20.301 -21.318 1.00 84.81 202 ARG A C 1
ATOM 1597 O O . ARG A 1 202 ? 21.691 -20.771 -20.197 1.00 84.81 202 ARG A O 1
ATOM 1604 N N . SER A 1 203 ? 21.382 -19.094 -21.658 1.00 77.75 203 SER A N 1
ATOM 1605 C CA . SER A 1 203 ? 20.564 -18.253 -20.780 1.00 77.75 203 SER A CA 1
ATOM 1606 C C . SER A 1 203 ? 19.063 -18.526 -20.907 1.00 77.75 203 SER A C 1
ATOM 1608 O O . SER A 1 203 ? 18.298 -18.086 -20.050 1.00 77.75 203 SER A O 1
ATOM 1610 N N . LEU A 1 204 ? 18.634 -19.240 -21.957 1.00 73.56 204 LEU A N 1
ATOM 1611 C CA . LEU A 1 204 ? 17.241 -19.646 -22.109 1.00 73.56 204 LEU A CA 1
ATOM 1612 C C . LEU A 1 204 ? 16.897 -20.730 -21.073 1.00 73.56 204 LEU A C 1
ATOM 1614 O O . LEU A 1 204 ? 17.689 -21.653 -20.879 1.00 73.56 204 LEU A O 1
ATOM 1618 N N . PRO A 1 205 ? 15.731 -20.639 -20.411 1.00 56.28 205 PRO A N 1
ATOM 1619 C CA . PRO A 1 205 ? 15.301 -21.652 -19.454 1.00 56.28 205 PRO A CA 1
ATOM 1620 C C . PRO A 1 205 ? 15.082 -23.004 -20.155 1.00 56.28 205 PRO A C 1
ATOM 1622 O O . PRO A 1 205 ? 14.547 -23.049 -21.266 1.00 56.28 205 PRO A O 1
ATOM 1625 N N . GLU A 1 206 ? 15.486 -24.107 -19.515 1.00 49.47 206 GLU A N 1
ATOM 1626 C CA . GLU A 1 206 ? 15.257 -25.453 -20.055 1.00 49.47 206 GLU A CA 1
ATOM 1627 C C . GLU A 1 206 ? 13.746 -25.749 -20.154 1.00 49.47 206 GLU A C 1
ATOM 1629 O O . GLU A 1 206 ? 13.000 -25.506 -19.198 1.00 49.47 206 GLU A O 1
ATOM 1634 N N . PRO A 1 207 ? 13.254 -26.275 -21.290 1.00 38.00 207 PRO A N 1
ATOM 1635 C CA . PRO A 1 207 ? 11.846 -26.613 -21.435 1.00 38.00 207 PRO A CA 1
ATOM 1636 C C . PRO A 1 207 ? 11.521 -27.882 -20.633 1.00 38.00 207 PRO A C 1
ATOM 1638 O O . PRO A 1 207 ? 11.906 -28.978 -21.030 1.00 38.00 207 PRO A O 1
ATOM 1641 N N . GLY A 1 208 ? 10.782 -27.749 -19.524 1.00 41.53 208 GLY A N 1
ATOM 1642 C CA . GLY A 1 208 ? 10.213 -28.908 -18.811 1.00 41.53 208 GLY A CA 1
ATOM 1643 C C . GLY A 1 208 ? 10.132 -28.822 -17.287 1.00 41.53 208 GLY A C 1
ATOM 1644 O O . GLY A 1 208 ? 9.480 -29.661 -16.673 1.00 41.53 208 GLY A O 1
ATOM 1645 N N . THR A 1 209 ? 10.717 -27.808 -16.665 1.00 32.34 209 THR A N 1
ATOM 1646 C CA . THR A 1 209 ? 10.535 -27.509 -15.238 1.00 32.34 209 THR A CA 1
ATOM 1647 C C . THR A 1 209 ? 10.312 -26.017 -15.110 1.00 32.34 209 THR A C 1
ATOM 1649 O O . THR A 1 209 ? 11.062 -25.267 -15.729 1.00 32.34 209 THR A O 1
ATOM 1652 N N . ASP A 1 210 ? 9.257 -25.626 -14.387 1.00 33.72 210 ASP A N 1
ATOM 1653 C CA . ASP A 1 210 ? 8.830 -24.257 -14.068 1.00 33.72 210 ASP A CA 1
ATOM 1654 C C . ASP A 1 210 ? 9.835 -23.188 -14.492 1.00 33.72 210 ASP A C 1
ATOM 1656 O O . ASP A 1 210 ? 10.922 -23.098 -13.925 1.00 33.72 210 ASP A O 1
ATOM 1660 N N . ALA A 1 211 ? 9.485 -22.409 -15.518 1.00 33.22 211 ALA A N 1
ATOM 1661 C CA . ALA A 1 211 ? 10.362 -21.425 -16.139 1.00 33.22 211 ALA A CA 1
ATOM 1662 C C . ALA A 1 211 ? 10.778 -20.328 -15.138 1.00 33.22 211 ALA A C 1
ATOM 1664 O O . ALA A 1 211 ? 10.201 -19.241 -15.072 1.00 33.22 211 ALA A O 1
ATOM 1665 N N . ILE A 1 212 ? 11.819 -20.629 -14.364 1.00 32.84 212 ILE A N 1
ATOM 1666 C CA . ILE A 1 212 ? 12.590 -19.717 -13.533 1.00 32.84 212 ILE A CA 1
ATOM 1667 C C . ILE A 1 212 ? 13.514 -18.965 -14.491 1.00 32.84 212 ILE A C 1
ATOM 1669 O O . ILE A 1 212 ? 14.645 -19.362 -14.759 1.00 32.84 212 ILE A O 1
ATOM 1673 N N . SER A 1 213 ? 13.008 -17.873 -15.059 1.00 33.88 213 SER A N 1
ATOM 1674 C CA . SER A 1 213 ? 13.860 -16.842 -15.643 1.00 33.88 213 SER A CA 1
ATOM 1675 C C . SER A 1 213 ? 14.180 -15.830 -14.545 1.00 33.88 213 SER A C 1
ATOM 1677 O O . SER A 1 213 ? 13.319 -15.040 -14.158 1.00 33.88 213 SER A O 1
ATOM 1679 N N . SER A 1 214 ? 15.418 -15.931 -14.050 1.00 33.22 214 SER A N 1
ATOM 1680 C CA . SER A 1 214 ? 16.099 -15.179 -12.983 1.00 33.22 214 SER A CA 1
ATOM 1681 C C . SER A 1 214 ? 16.444 -16.087 -11.803 1.00 33.22 214 SER A C 1
ATOM 1683 O O . SER A 1 214 ? 15.568 -16.597 -11.112 1.00 33.22 214 SER A O 1
ATOM 1685 N N . ALA A 1 215 ? 17.738 -16.222 -11.508 1.00 32.16 215 ALA A N 1
ATOM 1686 C CA . ALA A 1 215 ? 18.242 -16.832 -10.276 1.00 32.16 215 ALA A CA 1
ATOM 1687 C C . ALA A 1 215 ? 17.916 -16.009 -9.006 1.00 32.16 215 ALA A C 1
ATOM 1689 O O . ALA A 1 215 ? 18.507 -16.233 -7.952 1.00 32.16 215 ALA A O 1
ATOM 1690 N N . THR A 1 216 ? 16.956 -15.085 -9.073 1.00 35.44 216 THR A N 1
ATOM 1691 C CA . THR A 1 216 ? 16.452 -14.356 -7.916 1.00 35.44 216 THR A CA 1
ATOM 1692 C C . THR A 1 216 ? 14.954 -14.091 -8.097 1.00 35.44 216 THR A C 1
ATOM 1694 O O . THR A 1 216 ? 14.571 -13.270 -8.928 1.00 35.44 216 THR A O 1
ATOM 1697 N N . LEU A 1 217 ? 14.158 -14.757 -7.247 1.00 29.89 217 LEU A N 1
ATOM 1698 C CA . LEU A 1 217 ? 12.715 -14.624 -6.968 1.00 29.89 217 LEU A CA 1
ATOM 1699 C C . LEU A 1 217 ? 11.747 -15.487 -7.820 1.00 29.89 217 LEU A C 1
ATOM 1701 O O . LEU A 1 217 ? 11.671 -15.314 -9.034 1.00 29.89 217 LEU A O 1
ATOM 1705 N N . PRO A 1 218 ? 10.933 -16.365 -7.188 1.00 34.44 218 PRO A N 1
ATOM 1706 C CA . PRO A 1 218 ? 9.737 -16.928 -7.817 1.00 34.44 218 PRO A CA 1
ATOM 1707 C C . PRO A 1 218 ? 8.852 -15.785 -8.331 1.00 34.44 218 PRO A C 1
ATOM 1709 O O . PRO A 1 218 ? 8.622 -14.820 -7.599 1.00 34.44 218 PRO A O 1
ATOM 1712 N N . ARG A 1 219 ? 8.351 -15.874 -9.571 1.00 39.34 219 ARG A N 1
ATOM 1713 C CA . ARG A 1 219 ? 7.423 -14.875 -10.124 1.00 39.34 219 ARG A CA 1
ATOM 1714 C C . ARG A 1 219 ? 6.161 -14.827 -9.255 1.00 39.34 219 ARG A C 1
ATOM 1716 O O . ARG A 1 219 ? 5.297 -15.696 -9.354 1.00 39.34 219 ARG A O 1
ATOM 1723 N N . VAL A 1 220 ? 6.033 -13.794 -8.424 1.00 46.50 220 VAL A N 1
ATOM 1724 C CA . VAL A 1 220 ? 4.737 -13.398 -7.867 1.00 46.50 220 VAL A CA 1
ATOM 1725 C C . VAL A 1 220 ? 3.878 -12.999 -9.064 1.00 46.50 220 VAL A C 1
ATOM 1727 O O . VAL A 1 220 ? 4.231 -12.090 -9.811 1.00 46.50 220 VAL A O 1
ATOM 1730 N N . THR A 1 221 ? 2.799 -13.733 -9.323 1.00 52.25 221 THR A N 1
ATOM 1731 C CA . THR A 1 221 ? 1.877 -13.385 -10.409 1.00 52.25 221 THR A CA 1
ATOM 1732 C C . THR A 1 221 ? 1.004 -12.235 -9.923 1.00 52.25 221 THR A C 1
ATOM 1734 O O . THR A 1 221 ? 0.120 -12.438 -9.095 1.00 52.25 221 THR A O 1
ATOM 1737 N N . TYR A 1 222 ? 1.280 -11.022 -10.396 1.00 64.69 222 TYR A N 1
ATOM 1738 C CA . TYR A 1 222 ? 0.515 -9.829 -10.039 1.00 64.69 222 TYR A CA 1
ATOM 1739 C C . TYR A 1 222 ? -0.807 -9.811 -10.808 1.00 64.69 222 TYR A C 1
ATOM 1741 O O . TYR A 1 222 ? -0.807 -9.837 -12.041 1.00 64.69 222 TYR A O 1
ATOM 1749 N N . LYS A 1 223 ? -1.933 -9.735 -10.094 1.00 73.31 223 LYS A N 1
ATOM 1750 C CA . LYS A 1 223 ? -3.221 -9.436 -10.725 1.00 73.31 223 LYS A CA 1
ATOM 1751 C C . LYS A 1 223 ? -3.322 -7.954 -11.057 1.00 73.31 223 LYS A C 1
ATOM 1753 O O . LYS A 1 223 ? -2.839 -7.099 -10.318 1.00 73.31 223 LYS A O 1
ATOM 1758 N N . ARG A 1 224 ? -3.960 -7.662 -12.182 1.00 76.00 224 ARG A N 1
ATOM 1759 C CA . ARG A 1 224 ? -4.179 -6.315 -12.712 1.00 76.00 224 ARG A CA 1
ATOM 1760 C C . ARG A 1 224 ? -5.560 -5.815 -12.311 1.00 76.00 224 ARG A C 1
ATOM 1762 O O . ARG A 1 224 ? -6.439 -6.598 -11.967 1.00 76.00 224 ARG A O 1
ATOM 1769 N N . ILE A 1 225 ? -5.789 -4.511 -12.445 1.00 85.38 225 ILE A N 1
ATOM 1770 C CA . ILE A 1 225 ? -7.113 -3.904 -12.228 1.00 85.38 225 ILE A CA 1
ATOM 1771 C C . ILE A 1 225 ? -8.202 -4.550 -13.102 1.00 85.38 225 ILE A C 1
ATOM 1773 O O . ILE A 1 225 ? -9.335 -4.706 -12.660 1.00 85.38 225 ILE A O 1
ATOM 1777 N N . THR A 1 226 ? -7.860 -5.021 -14.303 1.00 82.12 226 THR A N 1
ATOM 1778 C CA . THR A 1 226 ? -8.781 -5.758 -15.187 1.00 82.12 226 THR A CA 1
ATOM 1779 C C . THR A 1 226 ? -9.234 -7.110 -14.631 1.00 82.12 226 THR A C 1
ATOM 1781 O O . THR A 1 226 ? -10.196 -7.678 -15.134 1.00 82.12 226 THR A O 1
ATOM 1784 N N . ASP A 1 227 ? -8.547 -7.632 -13.612 1.00 86.44 227 ASP A N 1
ATOM 1785 C CA . ASP A 1 227 ? -8.862 -8.911 -12.971 1.00 86.44 227 ASP A CA 1
ATOM 1786 C C . ASP A 1 227 ? -9.804 -8.732 -11.759 1.00 86.44 227 ASP A C 1
ATOM 1788 O O . ASP A 1 227 ? -10.059 -9.683 -11.009 1.00 86.44 227 ASP A O 1
ATOM 1792 N N . LEU A 1 228 ? -10.325 -7.516 -11.541 1.00 92.94 228 LEU A N 1
ATOM 1793 C CA . LEU A 1 228 ? -11.396 -7.254 -10.582 1.00 92.94 228 LEU A CA 1
ATOM 1794 C C . LEU A 1 228 ? -12.691 -7.944 -11.022 1.00 92.94 228 LEU A C 1
ATOM 1796 O O . LEU A 1 228 ? -13.113 -7.874 -12.173 1.00 92.94 228 LEU A O 1
ATOM 1800 N N . LYS A 1 229 ? -13.344 -8.608 -10.072 1.00 93.50 229 LYS A N 1
ATOM 1801 C CA . LYS A 1 229 ? -14.552 -9.415 -10.276 1.00 93.50 229 LYS A CA 1
ATOM 1802 C C . LYS A 1 229 ? -15.840 -8.677 -9.915 1.00 93.50 229 LYS A C 1
ATOM 1804 O O . LYS A 1 229 ? -16.921 -9.217 -10.131 1.00 93.50 229 LYS A O 1
ATOM 1809 N N . GLY A 1 230 ? -15.745 -7.483 -9.335 1.00 91.88 230 GLY A N 1
ATOM 1810 C CA . GLY A 1 230 ? -16.899 -6.683 -8.937 1.00 91.88 230 GLY A CA 1
ATOM 1811 C C . GLY A 1 230 ? -16.504 -5.353 -8.306 1.00 91.88 230 GLY A C 1
ATOM 1812 O O . GLY A 1 230 ? -15.337 -5.134 -7.983 1.00 91.88 230 GLY A O 1
ATOM 1813 N N . GLU A 1 231 ? -17.492 -4.481 -8.127 1.00 94.81 231 GLU A N 1
ATOM 1814 C CA . GLU A 1 231 ? -17.323 -3.201 -7.441 1.00 94.81 231 GLU A CA 1
ATOM 1815 C C . GLU A 1 231 ? -17.364 -3.398 -5.922 1.00 94.81 231 GLU A C 1
ATOM 1817 O O . GLU A 1 231 ? -18.235 -4.094 -5.392 1.00 94.81 231 GLU A O 1
ATOM 1822 N N . LEU A 1 232 ? -16.413 -2.781 -5.224 1.00 96.56 232 LEU A N 1
ATOM 1823 C CA . LEU A 1 232 ? -16.274 -2.901 -3.782 1.00 96.56 232 LEU A CA 1
ATOM 1824 C C . LEU A 1 232 ? -17.463 -2.226 -3.068 1.00 96.56 232 LEU A C 1
ATOM 1826 O O . LEU A 1 232 ? -17.645 -1.013 -3.209 1.00 96.56 232 LEU A O 1
ATOM 1830 N N . PRO A 1 233 ? -18.262 -2.965 -2.270 1.00 97.75 233 PRO A N 1
ATOM 1831 C CA . PRO A 1 233 ? -19.393 -2.374 -1.566 1.00 97.75 233 PRO A CA 1
ATOM 1832 C C . PRO A 1 233 ? -18.955 -1.287 -0.582 1.00 97.75 233 PRO A C 1
ATOM 1834 O O . PRO A 1 233 ? -17.830 -1.299 -0.074 1.00 97.75 233 PRO A O 1
ATOM 1837 N N . LYS A 1 234 ? -19.876 -0.374 -0.268 1.00 98.56 234 LYS A N 1
ATOM 1838 C CA . LYS A 1 234 ? -19.638 0.776 0.614 1.00 98.56 234 LYS A CA 1
ATOM 1839 C C . LYS A 1 234 ? -20.627 0.816 1.785 1.00 98.56 234 LYS A C 1
ATOM 1841 O O . LYS A 1 234 ? -21.600 0.060 1.839 1.00 98.56 234 LYS A O 1
ATOM 1846 N N . GLY A 1 235 ? -20.339 1.664 2.759 1.00 98.31 235 GLY A N 1
ATOM 1847 C CA . GLY A 1 235 ? -21.188 2.004 3.902 1.00 98.31 235 GLY A CA 1
ATOM 1848 C C . GLY A 1 235 ? -20.827 3.397 4.399 1.00 98.31 235 GLY A C 1
ATOM 1849 O O . GLY A 1 235 ? -19.844 3.967 3.930 1.00 98.31 235 GLY A O 1
ATOM 1850 N N . LYS A 1 236 ? -21.577 3.958 5.344 1.00 98.31 236 LYS A N 1
ATOM 1851 C CA . LYS A 1 236 ? -21.305 5.293 5.876 1.00 98.31 236 LYS A CA 1
ATOM 1852 C C . LYS A 1 236 ? -20.820 5.273 7.319 1.00 98.31 236 LYS A C 1
ATOM 1854 O O . LYS A 1 236 ? -21.085 4.371 8.097 1.00 98.31 236 LYS A O 1
ATOM 1859 N N . ILE A 1 237 ? -20.077 6.298 7.695 1.00 97.94 237 ILE A N 1
ATOM 1860 C CA . ILE A 1 237 ? -19.876 6.671 9.093 1.00 97.94 237 ILE A CA 1
ATOM 1861 C C . ILE A 1 237 ? -20.217 8.152 9.156 1.00 97.94 237 ILE A C 1
ATOM 1863 O O . ILE A 1 237 ? -19.542 8.976 8.541 1.00 97.94 237 ILE A O 1
ATOM 1867 N N . GLY A 1 238 ? -21.322 8.484 9.824 1.00 96.25 238 GLY A N 1
ATOM 1868 C CA . GLY A 1 238 ? -21.900 9.824 9.744 1.00 96.25 238 GLY A CA 1
ATOM 1869 C C . GLY A 1 238 ? -22.219 10.207 8.293 1.00 96.25 238 GLY A C 1
ATOM 1870 O O . GLY A 1 238 ? -23.009 9.547 7.620 1.00 96.25 238 GLY A O 1
ATOM 1871 N N . ASN A 1 239 ? -21.596 11.278 7.809 1.00 96.25 239 ASN A N 1
ATOM 1872 C CA . ASN A 1 239 ? -21.737 11.777 6.440 1.00 96.25 239 ASN A CA 1
ATOM 1873 C C . ASN A 1 239 ? -20.688 11.228 5.454 1.00 96.25 239 ASN A C 1
ATOM 1875 O O . ASN A 1 239 ? -20.777 11.534 4.266 1.00 96.25 239 ASN A O 1
ATOM 1879 N N . LEU A 1 240 ? -19.707 10.450 5.917 1.00 98.25 240 LEU A N 1
ATOM 1880 C CA . LEU A 1 240 ? -18.619 9.934 5.086 1.00 98.25 240 LEU A CA 1
ATOM 1881 C C . LEU A 1 240 ? -18.976 8.558 4.526 1.00 98.25 240 LEU A C 1
ATOM 1883 O O . LEU A 1 240 ? -19.437 7.704 5.274 1.00 98.25 240 LEU A O 1
ATOM 1887 N N . GLU A 1 241 ? -18.745 8.323 3.234 1.00 98.44 241 GLU A N 1
ATOM 1888 C CA . GLU A 1 241 ? -18.962 7.021 2.590 1.00 98.44 241 GLU A CA 1
ATOM 1889 C C . GLU A 1 241 ? -17.632 6.284 2.420 1.00 98.44 241 GLU A C 1
ATOM 1891 O O . GLU A 1 241 ? -16.753 6.747 1.694 1.00 98.44 241 GLU A O 1
ATOM 1896 N N . PHE A 1 242 ? -17.479 5.131 3.066 1.00 98.50 242 PHE A N 1
ATOM 1897 C CA . PHE A 1 242 ? -16.276 4.301 3.040 1.00 98.50 242 PHE A CA 1
ATOM 1898 C C . PHE A 1 242 ? -16.522 2.994 2.290 1.00 98.50 242 PHE A C 1
ATOM 1900 O O . PHE A 1 242 ? -17.587 2.384 2.393 1.00 98.50 242 PHE A O 1
ATOM 1907 N N . SER A 1 243 ? -15.508 2.515 1.582 1.00 98.56 243 SER A N 1
ATOM 1908 C CA . SER A 1 243 ? -15.444 1.151 1.081 1.00 98.56 243 SER A CA 1
ATOM 1909 C C . SER A 1 243 ? -15.367 0.158 2.242 1.00 98.56 243 SER A C 1
ATOM 1911 O O . SER A 1 243 ? -14.702 0.403 3.247 1.00 98.56 243 SER A O 1
ATOM 1913 N N . ARG A 1 244 ? -16.042 -0.992 2.113 1.00 98.56 244 ARG A N 1
ATOM 1914 C CA . ARG A 1 244 ? -16.071 -2.047 3.150 1.00 98.56 244 ARG A CA 1
ATOM 1915 C C . ARG A 1 244 ? -14.683 -2.615 3.458 1.00 98.56 244 ARG A C 1
ATOM 1917 O O . ARG A 1 244 ? -14.470 -3.105 4.565 1.00 98.56 244 ARG A O 1
ATOM 1924 N N . LEU A 1 245 ? -13.758 -2.511 2.503 1.00 98.81 245 LEU A N 1
ATOM 1925 C CA . LEU A 1 245 ? -12.323 -2.710 2.681 1.00 98.81 245 LEU A CA 1
ATOM 1926 C C . LEU A 1 245 ? -11.629 -1.349 2.778 1.00 98.81 245 LEU A C 1
ATOM 1928 O O . LEU A 1 245 ? -11.733 -0.540 1.859 1.00 98.81 245 LEU A O 1
ATOM 1932 N N . ILE A 1 246 ? -10.922 -1.118 3.879 1.00 98.81 246 ILE A N 1
ATOM 1933 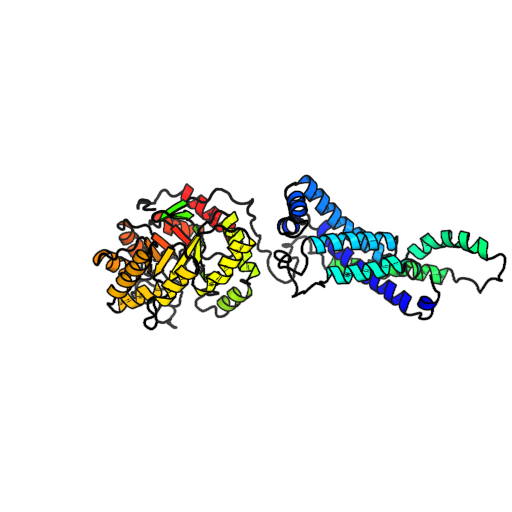C CA . ILE A 1 246 ? -10.126 0.080 4.152 1.00 98.81 246 ILE A CA 1
ATOM 1934 C C . ILE A 1 246 ? -8.647 -0.308 4.118 1.00 98.81 246 ILE A C 1
ATOM 1936 O O . ILE A 1 246 ? -8.246 -1.314 4.714 1.00 98.81 246 ILE A O 1
ATOM 1940 N N . MET A 1 247 ? -7.823 0.496 3.445 1.00 98.31 247 MET A N 1
ATOM 1941 C CA . MET A 1 247 ? -6.382 0.251 3.370 1.00 98.31 247 MET A CA 1
ATOM 1942 C C . MET A 1 247 ? -5.700 0.570 4.708 1.00 98.31 247 MET A C 1
ATOM 1944 O O . MET A 1 247 ? -5.850 1.661 5.253 1.00 98.31 247 MET A O 1
ATOM 1948 N N . GLY A 1 248 ? -4.942 -0.382 5.250 1.00 97.06 248 GLY A N 1
ATOM 1949 C CA . GLY A 1 248 ? -4.193 -0.235 6.497 1.00 97.06 248 GLY A CA 1
ATOM 1950 C C . GLY A 1 248 ? -2.832 0.445 6.316 1.00 97.06 248 GLY A C 1
ATOM 1951 O O . GLY A 1 248 ? -2.172 0.288 5.293 1.00 97.06 248 GLY A O 1
ATOM 1952 N N . CYS A 1 249 ? -2.364 1.153 7.350 1.00 93.44 249 CYS A N 1
ATOM 1953 C CA . CYS A 1 249 ? -1.171 2.009 7.260 1.00 93.44 249 CYS A CA 1
ATOM 1954 C C . CYS A 1 249 ? 0.152 1.380 7.723 1.00 93.44 249 CYS A C 1
ATOM 1956 O O . CYS A 1 249 ? 1.216 1.969 7.543 1.00 93.44 249 CYS A O 1
ATOM 1958 N N . ASN A 1 250 ? 0.116 0.194 8.334 1.00 91.88 250 ASN A N 1
ATOM 1959 C CA . ASN A 1 250 ? 1.298 -0.387 8.977 1.00 91.88 250 ASN A CA 1
ATOM 1960 C C . ASN A 1 250 ? 2.439 -0.697 7.999 1.00 91.88 250 ASN A C 1
ATOM 1962 O O . ASN A 1 250 ? 3.605 -0.549 8.362 1.00 91.88 250 ASN A O 1
ATOM 1966 N N . LEU A 1 251 ? 2.113 -1.078 6.760 1.00 86.56 251 LEU A N 1
ATOM 1967 C CA . LEU A 1 251 ? 3.109 -1.325 5.713 1.00 86.56 251 LEU A CA 1
ATOM 1968 C C . LEU A 1 251 ? 3.836 -0.046 5.303 1.00 86.56 251 LEU A C 1
ATOM 1970 O O . LEU A 1 251 ? 5.053 -0.066 5.147 1.00 86.56 251 LEU A O 1
ATOM 1974 N N . ILE A 1 252 ? 3.101 1.065 5.229 1.00 88.69 252 ILE A N 1
ATOM 1975 C CA . ILE A 1 252 ? 3.632 2.400 4.924 1.00 88.69 252 ILE A CA 1
ATOM 1976 C C . ILE A 1 252 ? 4.544 2.869 6.062 1.00 88.69 252 ILE A C 1
ATOM 1978 O O . ILE A 1 252 ? 5.645 3.352 5.826 1.00 88.69 252 ILE A O 1
ATOM 1982 N N . SER A 1 253 ? 4.123 2.653 7.309 1.00 88.31 253 SER A N 1
ATOM 1983 C CA . SER A 1 253 ? 4.907 2.997 8.502 1.00 88.31 253 SER A CA 1
ATOM 1984 C C . SER A 1 253 ? 6.107 2.063 8.754 1.00 88.31 253 SER A C 1
ATOM 1986 O O . SER A 1 253 ? 6.942 2.344 9.615 1.00 88.31 253 SER A O 1
ATOM 1988 N N . GLY A 1 254 ? 6.205 0.933 8.044 1.00 86.62 254 GLY A N 1
ATOM 1989 C CA . GLY A 1 254 ? 7.284 -0.043 8.208 1.00 86.62 254 GLY A CA 1
ATOM 1990 C C . GLY A 1 254 ? 7.188 -0.920 9.466 1.00 86.62 254 GLY A C 1
ATOM 1991 O O . GLY A 1 254 ? 8.223 -1.363 9.970 1.00 86.62 254 GLY A O 1
ATOM 1992 N N . TYR A 1 255 ? 5.975 -1.162 9.981 1.00 87.81 255 TYR A N 1
ATOM 1993 C CA . TYR A 1 255 ? 5.710 -2.029 11.139 1.00 87.81 255 TYR A CA 1
ATOM 1994 C C . TYR A 1 255 ? 5.026 -3.333 10.703 1.00 87.81 255 TYR A C 1
ATOM 1996 O O . TYR A 1 255 ? 3.817 -3.374 10.480 1.00 87.81 255 TYR A O 1
ATOM 2004 N N . ALA A 1 256 ? 5.792 -4.418 10.604 1.00 86.88 256 ALA A N 1
ATOM 2005 C CA . ALA A 1 256 ? 5.320 -5.709 10.103 1.00 86.88 256 ALA A CA 1
ATOM 2006 C C . ALA A 1 256 ? 4.529 -6.532 11.127 1.00 86.88 256 ALA A C 1
ATOM 2008 O O . ALA A 1 256 ? 3.743 -7.388 10.733 1.00 86.88 256 ALA A O 1
ATOM 2009 N N . HIS A 1 257 ? 4.718 -6.272 12.424 1.00 87.56 257 HIS A N 1
ATOM 2010 C CA . HIS A 1 257 ? 4.182 -7.104 13.508 1.00 87.56 257 HIS A CA 1
ATOM 2011 C C . HIS A 1 257 ? 4.476 -8.598 13.328 1.00 87.56 257 HIS A C 1
ATOM 2013 O O . HIS A 1 257 ? 3.591 -9.454 13.359 1.00 87.56 257 HIS A O 1
ATOM 2019 N N . ALA A 1 258 ? 5.736 -8.900 13.029 1.00 83.06 258 ALA A N 1
ATOM 2020 C CA . ALA A 1 258 ? 6.152 -10.216 12.573 1.00 83.06 258 ALA A CA 1
ATOM 2021 C C . ALA A 1 258 ? 6.695 -11.102 13.703 1.00 83.06 258 ALA A C 1
ATOM 2023 O O . ALA A 1 258 ? 7.462 -12.024 13.429 1.00 83.06 258 ALA A O 1
ATOM 2024 N N . ARG A 1 259 ? 6.296 -10.839 14.957 1.00 84.75 259 ARG A N 1
ATOM 2025 C CA . ARG A 1 259 ? 6.710 -11.611 16.138 1.00 84.75 259 ARG A CA 1
ATOM 2026 C C . ARG A 1 259 ? 8.242 -11.643 16.288 1.00 84.75 259 ARG A C 1
ATOM 2028 O O . ARG A 1 259 ? 8.865 -10.607 16.501 1.00 84.75 259 ARG A O 1
ATOM 2035 N N . ASP A 1 260 ? 8.844 -12.819 16.149 1.00 80.94 260 ASP A N 1
ATOM 2036 C CA . ASP A 1 260 ? 10.272 -13.128 16.246 1.00 80.94 260 ASP A CA 1
ATOM 2037 C C . ASP A 1 260 ? 11.041 -12.974 14.916 1.00 80.94 260 ASP A C 1
ATOM 2039 O O . ASP A 1 260 ? 12.263 -13.136 14.873 1.00 80.94 260 ASP A O 1
ATOM 2043 N N . LEU A 1 261 ? 10.368 -12.598 13.820 1.00 87.56 261 LEU A N 1
ATOM 2044 C CA . LEU A 1 261 ? 11.004 -12.369 12.519 1.00 87.56 261 LEU A CA 1
ATOM 2045 C C . LEU A 1 261 ? 11.693 -10.997 12.462 1.00 87.56 261 LEU A C 1
ATOM 2047 O O . LEU A 1 261 ? 11.163 -10.015 11.932 1.00 87.56 261 LEU A O 1
ATOM 2051 N N . ILE A 1 262 ? 12.928 -10.948 12.962 1.00 87.12 262 ILE A N 1
ATOM 2052 C CA . ILE A 1 262 ? 13.725 -9.721 13.137 1.00 87.12 262 ILE A CA 1
ATOM 2053 C C . ILE A 1 262 ? 13.941 -8.889 11.859 1.00 87.12 262 ILE A C 1
ATOM 2055 O O . ILE A 1 262 ? 14.179 -7.684 11.940 1.00 87.12 262 ILE A O 1
ATOM 2059 N N . TYR A 1 263 ? 13.845 -9.496 10.673 1.00 90.12 263 TYR A N 1
ATOM 2060 C CA . TYR A 1 263 ? 14.085 -8.811 9.398 1.00 90.12 263 TYR A CA 1
ATOM 2061 C C . TYR A 1 263 ? 12.825 -8.232 8.753 1.00 90.12 263 TYR A C 1
ATOM 2063 O O . TYR A 1 263 ? 12.943 -7.433 7.827 1.00 90.12 263 TYR A O 1
ATOM 2071 N N . ALA A 1 264 ? 11.626 -8.590 9.219 1.00 89.94 264 ALA A N 1
ATOM 2072 C CA . ALA A 1 264 ? 10.388 -8.236 8.527 1.00 89.94 264 ALA A CA 1
ATOM 2073 C C . ALA A 1 264 ? 10.145 -6.719 8.481 1.00 89.94 264 ALA A C 1
ATOM 2075 O O . ALA A 1 264 ? 9.789 -6.186 7.434 1.00 89.94 264 ALA A O 1
ATOM 2076 N N . ASN A 1 265 ? 10.414 -5.999 9.576 1.00 88.50 265 ASN A N 1
ATOM 2077 C CA . ASN A 1 265 ? 10.305 -4.535 9.600 1.00 88.50 265 ASN A CA 1
ATOM 2078 C C . ASN A 1 265 ? 11.296 -3.880 8.625 1.00 88.50 265 ASN A C 1
ATOM 2080 O O . ASN A 1 265 ? 10.948 -2.933 7.920 1.00 88.50 265 ASN A O 1
ATOM 2084 N N . THR A 1 266 ? 12.529 -4.391 8.559 1.00 88.81 266 THR A N 1
ATOM 2085 C CA . THR A 1 266 ? 13.548 -3.911 7.613 1.00 88.81 266 THR A CA 1
ATOM 2086 C C . THR A 1 266 ? 13.130 -4.193 6.175 1.00 88.81 266 THR A C 1
ATOM 2088 O O . THR A 1 266 ? 13.244 -3.312 5.329 1.00 88.81 266 THR A O 1
ATOM 2091 N N . LEU A 1 267 ? 12.580 -5.379 5.906 1.00 88.69 267 LEU A N 1
ATOM 2092 C CA . LEU A 1 267 ? 12.051 -5.746 4.597 1.00 88.69 267 LEU A CA 1
ATOM 2093 C C . LEU A 1 267 ? 10.885 -4.841 4.187 1.00 88.69 267 LEU A C 1
ATOM 2095 O O . LEU A 1 267 ? 10.871 -4.354 3.063 1.00 88.69 267 LEU A O 1
ATOM 2099 N N . PHE A 1 268 ? 9.948 -4.555 5.097 1.00 89.38 268 PHE A N 1
ATOM 2100 C CA . PHE A 1 268 ? 8.832 -3.641 4.835 1.00 89.38 268 PHE A CA 1
ATOM 2101 C C . PHE A 1 268 ? 9.337 -2.256 4.435 1.00 89.38 268 PHE A C 1
ATOM 2103 O O . PHE A 1 268 ? 8.850 -1.695 3.460 1.00 89.38 268 PHE A O 1
ATOM 2110 N N . LYS A 1 269 ? 10.332 -1.726 5.152 1.00 86.75 269 LYS A N 1
ATOM 2111 C CA . LYS A 1 269 ? 10.931 -0.417 4.853 1.00 86.75 269 LYS A CA 1
ATOM 2112 C C . LYS A 1 269 ? 11.729 -0.414 3.549 1.00 86.75 269 LYS A C 1
ATOM 2114 O O . LYS A 1 269 ? 11.713 0.581 2.838 1.00 86.75 269 LYS A O 1
ATOM 2119 N N . ALA A 1 270 ? 12.417 -1.511 3.231 1.00 86.19 270 ALA A N 1
ATOM 2120 C CA . ALA A 1 270 ? 13.157 -1.649 1.979 1.00 86.19 270 ALA A CA 1
ATOM 2121 C C . ALA A 1 270 ? 12.221 -1.782 0.766 1.00 86.19 270 ALA A C 1
ATOM 2123 O O . ALA A 1 270 ? 12.522 -1.254 -0.301 1.00 86.19 270 ALA A O 1
ATOM 2124 N N . TYR A 1 271 ? 11.088 -2.470 0.934 1.00 87.31 271 TYR A N 1
ATOM 2125 C CA . TYR A 1 271 ? 10.087 -2.663 -0.112 1.00 87.31 271 TYR A CA 1
ATOM 2126 C C . TYR A 1 271 ? 9.257 -1.398 -0.360 1.00 87.31 271 TYR A C 1
ATOM 2128 O O . TYR A 1 271 ? 9.124 -0.947 -1.497 1.00 87.31 271 TYR A O 1
ATOM 2136 N N . ASN A 1 272 ? 8.718 -0.803 0.709 1.00 89.38 272 ASN A N 1
ATOM 2137 C CA . ASN A 1 272 ? 7.839 0.363 0.649 1.00 89.38 272 ASN A CA 1
ATOM 2138 C C . ASN A 1 272 ? 8.646 1.660 0.539 1.00 89.38 272 ASN A C 1
ATOM 2140 O O . ASN A 1 272 ? 8.636 2.504 1.432 1.00 89.38 272 ASN A O 1
ATOM 2144 N N . THR A 1 273 ? 9.346 1.819 -0.582 1.00 87.56 273 THR A N 1
ATOM 2145 C CA . THR A 1 273 ? 9.900 3.117 -0.978 1.00 87.56 273 THR A CA 1
ATOM 2146 C C . THR A 1 273 ? 8.774 4.133 -1.183 1.00 87.56 273 THR A C 1
ATOM 2148 O O . THR A 1 273 ? 7.633 3.751 -1.449 1.00 87.56 273 THR A O 1
ATOM 2151 N N . ASP A 1 274 ? 9.087 5.433 -1.147 1.00 84.56 274 ASP A N 1
ATOM 2152 C CA . ASP A 1 274 ? 8.144 6.498 -1.526 1.00 84.56 274 ASP A CA 1
ATOM 2153 C C . ASP A 1 274 ? 7.411 6.171 -2.831 1.00 84.56 274 ASP A C 1
ATOM 2155 O O . ASP A 1 274 ? 6.197 6.334 -2.928 1.00 84.56 274 ASP A O 1
ATOM 2159 N N . GLN A 1 275 ? 8.153 5.688 -3.834 1.00 78.56 275 GLN A N 1
ATOM 2160 C CA . GLN A 1 275 ? 7.567 5.291 -5.102 1.00 78.56 275 GLN A CA 1
ATOM 2161 C C . GLN A 1 275 ? 6.571 4.154 -4.909 1.00 78.56 275 GLN A C 1
ATOM 2163 O O . GLN A 1 275 ? 5.413 4.299 -5.282 1.00 78.56 275 GLN A O 1
ATOM 2168 N N . LYS A 1 276 ? 6.977 3.060 -4.270 1.00 84.81 276 LYS A N 1
ATOM 2169 C CA . LYS A 1 276 ? 6.099 1.908 -4.073 1.00 84.81 276 LYS A CA 1
ATOM 2170 C C . LYS A 1 276 ? 4.833 2.264 -3.280 1.00 84.81 276 LYS A C 1
ATOM 2172 O O . LYS A 1 276 ? 3.748 1.803 -3.625 1.00 84.81 276 LYS A O 1
ATOM 2177 N N . ILE A 1 277 ? 4.939 3.127 -2.270 1.00 92.12 277 ILE A N 1
ATOM 2178 C CA . ILE A 1 277 ? 3.796 3.595 -1.468 1.00 92.12 277 ILE A CA 1
ATOM 2179 C C . ILE A 1 277 ? 2.783 4.354 -2.336 1.00 92.12 277 ILE A C 1
ATOM 2181 O O . ILE A 1 277 ? 1.590 4.063 -2.290 1.00 92.12 277 ILE A O 1
ATOM 2185 N N . LEU A 1 278 ? 3.254 5.299 -3.151 1.00 86.94 278 LEU A N 1
ATOM 2186 C CA . LEU A 1 278 ? 2.413 6.086 -4.056 1.00 86.94 278 LEU A CA 1
ATOM 2187 C C . LEU A 1 278 ? 1.691 5.197 -5.098 1.00 86.94 278 LEU A C 1
ATOM 2189 O O . LEU A 1 278 ? 0.502 5.386 -5.350 1.00 86.94 278 LEU A O 1
ATOM 2193 N N . GLU A 1 279 ? 2.382 4.181 -5.627 1.00 83.69 279 GLU A N 1
ATOM 2194 C CA . GLU A 1 279 ? 1.845 3.178 -6.562 1.00 83.69 279 GLU A CA 1
ATOM 2195 C C . GLU A 1 279 ? 0.741 2.367 -5.882 1.00 83.69 279 GLU A C 1
ATOM 2197 O O . GLU A 1 279 ? -0.317 2.132 -6.461 1.00 83.69 279 GLU A O 1
ATOM 2202 N N . THR A 1 280 ? 0.984 1.981 -4.629 1.00 94.00 280 THR A N 1
ATOM 2203 C CA . THR A 1 280 ? 0.052 1.199 -3.817 1.00 94.00 280 THR A CA 1
ATOM 2204 C C . THR A 1 280 ? -1.225 1.991 -3.531 1.00 94.00 280 THR A C 1
ATOM 2206 O O . THR A 1 280 ? -2.313 1.440 -3.680 1.00 94.00 280 THR A O 1
ATOM 2209 N N . PHE A 1 281 ? -1.126 3.282 -3.185 1.00 96.12 281 PHE A N 1
ATOM 2210 C CA . PHE A 1 281 ? -2.305 4.138 -3.002 1.00 96.12 281 PHE A CA 1
ATOM 2211 C C . PHE A 1 281 ? -3.134 4.250 -4.279 1.00 96.12 281 PHE A C 1
ATOM 2213 O O . PHE A 1 281 ? -4.344 4.039 -4.250 1.00 96.12 281 PHE A O 1
ATOM 2220 N N . HIS A 1 282 ? -2.484 4.528 -5.409 1.00 91.38 282 HIS A N 1
ATOM 2221 C CA . HIS A 1 282 ? -3.188 4.653 -6.679 1.00 91.38 282 HIS A CA 1
ATOM 2222 C C . HIS A 1 282 ? -3.843 3.335 -7.106 1.00 91.38 282 HIS A C 1
ATOM 2224 O O . HIS A 1 282 ? -4.984 3.328 -7.563 1.00 91.38 282 HIS A O 1
ATOM 2230 N N . LEU A 1 283 ? -3.158 2.204 -6.911 1.00 90.94 283 LEU A N 1
ATOM 2231 C CA . LEU A 1 283 ? -3.717 0.883 -7.179 1.00 90.94 283 LEU A CA 1
ATOM 2232 C C . LEU A 1 283 ? -4.919 0.576 -6.275 1.00 90.94 283 LEU A C 1
ATOM 2234 O O . LEU A 1 283 ? -5.913 0.038 -6.759 1.00 90.94 283 LEU A O 1
ATOM 2238 N N . ALA A 1 284 ? -4.854 0.939 -4.990 1.00 97.19 284 ALA A N 1
ATOM 2239 C CA . ALA A 1 284 ? -5.969 0.789 -4.056 1.00 97.19 284 ALA A CA 1
ATOM 2240 C C . ALA A 1 284 ? -7.192 1.593 -4.518 1.00 97.19 284 ALA A C 1
ATOM 2242 O O . ALA A 1 284 ? -8.295 1.047 -4.582 1.00 97.19 284 ALA A O 1
ATOM 2243 N N . GLU A 1 285 ? -6.988 2.852 -4.911 1.00 96.12 285 GLU A N 1
ATOM 2244 C CA . GLU A 1 285 ? -8.057 3.708 -5.425 1.00 96.12 285 GLU A CA 1
ATOM 2245 C C . GLU A 1 285 ? -8.667 3.165 -6.719 1.00 96.12 285 GLU A C 1
ATOM 2247 O O . GLU A 1 285 ? -9.890 3.063 -6.823 1.00 96.12 285 GLU A O 1
ATOM 2252 N N . MET A 1 286 ? -7.840 2.733 -7.677 1.00 92.69 286 MET A N 1
ATOM 2253 C CA . MET A 1 286 ? -8.321 2.086 -8.903 1.00 92.69 286 MET A CA 1
ATOM 2254 C C . MET A 1 286 ? -9.097 0.793 -8.619 1.00 92.69 286 MET A C 1
ATOM 2256 O O . MET A 1 286 ? -10.010 0.452 -9.368 1.00 92.69 286 MET A O 1
ATOM 2260 N N . ALA A 1 287 ? -8.766 0.083 -7.537 1.00 95.38 287 ALA A N 1
ATOM 2261 C CA . ALA A 1 287 ? -9.495 -1.100 -7.087 1.00 95.38 287 ALA A CA 1
ATOM 2262 C C . ALA A 1 287 ? -10.807 -0.779 -6.344 1.00 95.38 287 ALA A C 1
ATOM 2264 O O . ALA A 1 287 ? -11.501 -1.692 -5.900 1.00 95.38 287 ALA A O 1
ATOM 2265 N N . GLY A 1 288 ? -11.165 0.501 -6.207 1.00 96.81 288 GLY A N 1
ATOM 2266 C CA . GLY A 1 288 ? -12.393 0.952 -5.555 1.00 96.81 288 GLY A CA 1
ATOM 2267 C C . GLY A 1 288 ? -12.268 1.176 -4.046 1.00 96.81 288 GLY A C 1
ATOM 2268 O O . GLY A 1 288 ? -13.271 1.493 -3.402 1.00 96.81 288 GLY A O 1
ATOM 2269 N N . ILE A 1 289 ? -11.068 1.039 -3.467 1.00 98.69 289 ILE A N 1
ATOM 2270 C CA . ILE A 1 289 ? -10.817 1.398 -2.066 1.00 98.69 289 ILE A CA 1
ATOM 2271 C C . ILE A 1 289 ? -10.755 2.921 -1.977 1.00 98.69 289 ILE A C 1
ATOM 2273 O O . ILE A 1 289 ? -9.877 3.547 -2.559 1.00 98.69 289 ILE A O 1
ATOM 2277 N N . ASN A 1 290 ? -11.668 3.532 -1.225 1.00 98.56 290 ASN A N 1
ATOM 2278 C CA . ASN A 1 290 ? -11.771 4.993 -1.153 1.00 98.56 290 ASN A CA 1
ATOM 2279 C C . ASN A 1 290 ? -11.316 5.583 0.189 1.00 98.56 290 ASN A C 1
ATOM 2281 O O . ASN A 1 290 ? -11.411 6.795 0.373 1.00 98.56 290 ASN A O 1
ATOM 2285 N N . THR A 1 291 ? -10.835 4.750 1.115 1.00 98.62 291 THR A N 1
ATOM 2286 C CA . THR A 1 291 ? -10.414 5.173 2.455 1.00 98.62 291 THR A CA 1
ATOM 2287 C C . THR A 1 291 ? -9.133 4.457 2.873 1.00 98.62 291 THR A C 1
ATOM 2289 O O . THR A 1 291 ? -9.004 3.240 2.716 1.00 98.62 291 THR A O 1
ATOM 2292 N N . CYS A 1 292 ? -8.195 5.209 3.450 1.00 98.06 292 CYS A N 1
ATOM 2293 C CA . CYS A 1 292 ? -6.946 4.696 4.007 1.00 98.06 292 CYS A CA 1
ATOM 2294 C C . CYS A 1 292 ? -6.789 5.113 5.472 1.00 98.06 292 CYS A C 1
ATOM 2296 O O . CYS A 1 292 ? -7.046 6.258 5.846 1.00 98.06 292 CYS A O 1
ATOM 2298 N N . PHE A 1 293 ? -6.318 4.198 6.313 1.00 98.31 293 PHE A N 1
ATOM 2299 C CA . PHE A 1 293 ? -5.788 4.562 7.621 1.00 98.31 293 PHE A CA 1
ATOM 2300 C C . PHE A 1 293 ? -4.468 5.300 7.439 1.00 98.31 293 PHE A C 1
ATOM 2302 O O . PHE A 1 293 ? -3.702 5.005 6.522 1.00 98.31 293 PHE A O 1
ATOM 2309 N N . ILE A 1 294 ? -4.165 6.241 8.322 1.00 97.25 294 ILE A N 1
ATOM 2310 C CA . ILE A 1 294 ? -2.906 6.979 8.258 1.00 97.25 294 ILE A CA 1
ATOM 2311 C C . ILE A 1 294 ? -2.461 7.407 9.654 1.00 97.25 294 ILE A C 1
ATOM 2313 O O . ILE A 1 294 ? -3.277 7.549 10.561 1.00 97.25 294 ILE A O 1
ATOM 2317 N N . THR A 1 295 ? -1.162 7.600 9.835 1.00 96.88 295 THR A N 1
ATOM 2318 C CA . THR A 1 295 ? -0.579 8.230 11.026 1.00 96.88 295 THR A CA 1
ATOM 2319 C C . THR A 1 295 ? -0.078 9.620 10.653 1.00 96.88 295 THR A C 1
ATOM 2321 O O . THR A 1 295 ? 0.235 9.876 9.486 1.00 96.88 295 THR A O 1
ATOM 2324 N N . THR A 1 296 ? 0.057 10.524 11.626 1.00 96.75 296 THR A N 1
ATOM 2325 C CA . THR A 1 296 ? 0.519 11.895 11.347 1.00 96.75 296 THR A CA 1
ATOM 2326 C C . THR A 1 296 ? 1.840 11.979 10.560 1.00 96.75 296 THR A C 1
ATOM 2328 O O . THR A 1 296 ? 1.934 12.844 9.686 1.00 96.75 296 THR A O 1
ATOM 2331 N N . PRO A 1 297 ? 2.844 11.089 10.743 1.00 95.69 297 PRO A N 1
ATOM 2332 C CA . PRO A 1 297 ? 4.071 11.117 9.941 1.00 95.69 297 PRO A CA 1
ATOM 2333 C C . PRO A 1 297 ? 3.894 10.715 8.470 1.00 95.69 297 PRO A C 1
ATOM 2335 O O . PRO A 1 297 ? 4.748 11.056 7.656 1.00 95.69 297 PRO A O 1
ATOM 2338 N N . ASN A 1 298 ? 2.813 10.014 8.116 1.00 96.06 298 ASN A N 1
ATOM 2339 C CA . ASN A 1 298 ? 2.584 9.507 6.759 1.00 96.06 298 ASN A CA 1
ATOM 2340 C C . ASN A 1 298 ? 1.798 10.490 5.870 1.00 96.06 298 ASN A C 1
ATOM 2342 O O . ASN A 1 298 ? 1.724 10.293 4.657 1.00 96.06 298 ASN A O 1
ATOM 2346 N N . PHE A 1 299 ? 1.231 11.570 6.421 1.00 97.31 299 PHE A N 1
ATOM 2347 C CA . PHE A 1 299 ? 0.508 12.564 5.614 1.00 97.31 299 PHE A CA 1
ATOM 2348 C C . PHE A 1 299 ? 1.331 13.193 4.486 1.00 97.31 299 PHE A C 1
ATOM 2350 O O . PHE A 1 299 ? 0.776 13.353 3.402 1.00 97.31 299 PHE A O 1
ATOM 2357 N N . PRO A 1 300 ? 2.629 13.524 4.648 1.00 95.56 300 PRO A N 1
ATOM 2358 C CA . PRO A 1 300 ? 3.414 14.073 3.547 1.00 95.56 300 PRO A CA 1
ATOM 2359 C C . PRO A 1 300 ? 3.429 13.181 2.296 1.00 95.56 300 PRO A C 1
ATOM 2361 O O . PRO A 1 300 ? 3.253 13.692 1.188 1.00 95.56 300 PRO A O 1
ATOM 2364 N N . ILE A 1 301 ? 3.584 11.858 2.450 1.00 95.00 301 ILE A N 1
ATOM 2365 C CA . ILE A 1 301 ? 3.576 10.928 1.308 1.00 95.00 301 ILE A CA 1
ATOM 2366 C C . ILE A 1 301 ? 2.161 10.736 0.744 1.00 95.00 301 ILE A C 1
ATOM 2368 O O . ILE A 1 301 ? 1.993 10.673 -0.471 1.00 95.00 301 ILE A O 1
ATOM 2372 N N . PHE A 1 302 ? 1.129 10.744 1.591 1.00 97.69 302 PHE A N 1
ATOM 2373 C CA . PHE A 1 302 ? -0.264 10.683 1.141 1.00 97.69 302 PHE A CA 1
ATOM 2374 C C . PHE A 1 302 ? -0.691 11.943 0.370 1.00 97.69 302 PHE A C 1
ATOM 2376 O O . PHE A 1 302 ? -1.246 11.850 -0.720 1.00 97.69 302 PHE A O 1
ATOM 2383 N N . ASN A 1 303 ? -0.347 13.134 0.859 1.00 96.44 303 ASN A N 1
ATOM 2384 C CA . ASN A 1 303 ? -0.630 14.400 0.177 1.00 96.44 303 ASN A CA 1
ATOM 2385 C C . ASN A 1 303 ? 0.152 14.518 -1.142 1.00 96.44 303 ASN A C 1
ATOM 2387 O O . ASN A 1 303 ? -0.344 15.087 -2.117 1.00 96.44 303 ASN A O 1
ATOM 2391 N N . LYS A 1 304 ? 1.357 13.932 -1.210 1.00 90.38 304 LYS A N 1
ATOM 2392 C CA . LYS A 1 304 ? 2.096 13.765 -2.468 1.00 90.38 304 LYS A CA 1
ATOM 2393 C C . LYS A 1 304 ? 1.334 12.864 -3.447 1.00 90.38 304 LYS A C 1
ATOM 2395 O O . LYS A 1 304 ? 1.285 13.203 -4.625 1.00 90.38 304 LYS A O 1
ATOM 2400 N N . TYR A 1 305 ? 0.700 11.788 -2.978 1.00 93.75 305 TYR A N 1
ATOM 2401 C CA . TYR A 1 305 ? -0.192 10.956 -3.793 1.00 93.75 305 TYR A CA 1
ATOM 2402 C C . TYR A 1 305 ? -1.380 11.753 -4.340 1.00 93.75 305 TYR A C 1
ATOM 2404 O O . TYR A 1 305 ? -1.536 11.806 -5.559 1.00 93.75 305 TYR A O 1
ATOM 2412 N N . LEU A 1 306 ? -2.138 12.448 -3.484 1.00 92.81 306 LEU A N 1
ATOM 2413 C CA . LEU A 1 306 ? -3.286 13.255 -3.920 1.00 92.81 306 LEU A CA 1
ATOM 2414 C C . LEU A 1 306 ? -2.888 14.238 -5.031 1.00 92.81 306 LEU A C 1
ATOM 2416 O O . LEU A 1 306 ? -3.560 14.341 -6.052 1.00 92.81 306 LEU A O 1
ATOM 2420 N N . LYS A 1 307 ? -1.739 14.909 -4.873 1.00 87.75 307 LYS A N 1
ATOM 2421 C CA . LYS A 1 307 ? -1.238 15.889 -5.844 1.00 87.75 307 LYS A CA 1
ATOM 2422 C C . LYS A 1 307 ? -0.746 15.270 -7.155 1.00 87.75 307 LYS A C 1
ATOM 2424 O O . LYS A 1 307 ? -0.952 15.864 -8.208 1.00 87.75 307 LYS A O 1
ATOM 2429 N N . LEU A 1 308 ? -0.026 14.148 -7.099 1.00 73.38 308 LEU A N 1
ATOM 2430 C CA . LEU A 1 308 ? 0.584 13.541 -8.290 1.00 73.38 308 LEU A CA 1
ATOM 2431 C C . LEU A 1 308 ? -0.412 12.720 -9.115 1.00 73.38 308 LEU A C 1
ATOM 2433 O O . LEU A 1 308 ? -0.237 12.616 -10.327 1.00 73.38 308 LEU A O 1
ATOM 2437 N N . TYR A 1 309 ? -1.432 12.153 -8.469 1.00 77.62 309 TYR A N 1
ATOM 2438 C CA . TYR A 1 309 ? -2.391 11.238 -9.092 1.00 77.62 309 TYR A CA 1
ATOM 2439 C C . TYR A 1 309 ? -3.797 11.805 -9.260 1.00 77.62 309 TYR A C 1
ATOM 2441 O O . TYR A 1 309 ? -4.653 11.091 -9.770 1.00 77.62 309 TYR A O 1
ATOM 2449 N N . ASP A 1 310 ? -4.043 13.050 -8.834 1.00 83.38 310 ASP A N 1
ATOM 2450 C CA . ASP A 1 310 ? -5.407 13.572 -8.636 1.00 83.38 310 ASP A CA 1
ATOM 2451 C C . ASP A 1 310 ? -6.243 12.629 -7.745 1.00 83.38 310 ASP A C 1
ATOM 2453 O O . ASP A 1 310 ? -7.421 12.365 -7.995 1.00 83.38 310 ASP A O 1
ATOM 2457 N N . GLY A 1 311 ? -5.587 12.065 -6.723 1.00 89.12 311 GLY A N 1
ATOM 2458 C CA . GLY A 1 311 ? -6.184 11.091 -5.815 1.00 89.12 311 GLY A CA 1
ATOM 2459 C C . GLY A 1 311 ? -7.302 11.710 -4.977 1.00 89.12 311 GLY A C 1
ATOM 2460 O O . GLY A 1 311 ? -7.261 12.889 -4.625 1.00 89.12 311 GLY A O 1
ATOM 2461 N N . LYS A 1 312 ? -8.305 10.900 -4.637 1.00 96.31 312 LYS A N 1
ATOM 2462 C CA . LYS A 1 312 ? -9.553 11.307 -3.960 1.00 96.31 312 LYS A CA 1
ATOM 2463 C C . LYS A 1 312 ? -9.861 10.481 -2.714 1.00 96.31 312 LYS A C 1
ATOM 2465 O O . LYS A 1 312 ? -10.902 10.682 -2.087 1.00 96.31 312 LYS A O 1
ATOM 2470 N N . MET A 1 313 ? -8.976 9.555 -2.352 1.00 97.81 313 MET A N 1
ATOM 2471 C CA . MET A 1 313 ? -9.116 8.758 -1.138 1.00 97.81 313 MET A CA 1
ATOM 2472 C C . MET A 1 313 ? -9.245 9.630 0.118 1.00 97.81 313 MET A C 1
ATOM 2474 O O . MET A 1 313 ? -8.546 10.625 0.300 1.00 97.81 313 MET A O 1
ATOM 2478 N N . GLN A 1 314 ? -10.114 9.190 1.021 1.00 98.38 314 GLN A N 1
ATOM 2479 C CA . GLN A 1 314 ? -10.314 9.742 2.355 1.00 98.38 314 GLN A CA 1
ATOM 2480 C C . GLN A 1 314 ? -9.317 9.139 3.350 1.00 98.38 314 GLN A C 1
ATOM 2482 O O . GLN A 1 314 ? -8.771 8.052 3.134 1.00 98.38 314 GLN A O 1
ATOM 2487 N N . THR A 1 315 ? -9.123 9.812 4.485 1.00 98.56 315 THR A N 1
ATOM 2488 C CA . THR A 1 315 ? -8.234 9.344 5.556 1.00 98.56 315 THR A CA 1
ATOM 2489 C C . THR A 1 315 ? -8.950 9.140 6.885 1.00 98.56 315 THR A C 1
ATOM 2491 O O . THR A 1 315 ? -9.734 9.974 7.336 1.00 98.56 315 THR A O 1
ATOM 2494 N N . VAL A 1 316 ? -8.617 8.036 7.551 1.00 98.56 316 VAL A N 1
ATOM 2495 C CA . VAL A 1 316 ? -8.926 7.798 8.965 1.00 98.56 316 VAL A CA 1
ATOM 2496 C C . VAL A 1 316 ? -7.607 7.895 9.730 1.00 98.56 316 VAL A C 1
ATOM 2498 O O . VAL A 1 316 ? -6.784 6.978 9.687 1.00 98.56 316 VAL A O 1
ATOM 2501 N N . CYS A 1 317 ? -7.360 9.033 10.377 1.00 98.44 317 CYS A N 1
ATOM 2502 C CA . CYS A 1 317 ? -6.111 9.257 11.093 1.00 98.44 317 CYS A CA 1
ATOM 2503 C C . CYS A 1 317 ? -6.135 8.597 12.471 1.00 98.44 317 CYS A C 1
ATOM 2505 O O . CYS A 1 317 ? -7.015 8.856 13.291 1.00 98.44 317 CYS A O 1
ATOM 2507 N N . GLN A 1 318 ? -5.118 7.788 12.740 1.00 96.81 318 GLN A N 1
ATOM 2508 C CA . GLN A 1 318 ? -4.822 7.266 14.062 1.00 96.81 318 GLN A CA 1
ATOM 2509 C C . GLN A 1 318 ? -4.064 8.331 14.861 1.00 96.81 318 GLN A C 1
ATOM 2511 O O . GLN A 1 318 ? -2.898 8.586 14.562 1.00 96.81 318 GLN A O 1
ATOM 2516 N N . ALA A 1 319 ? -4.717 8.941 15.851 1.00 97.31 319 ALA A N 1
ATOM 2517 C CA . ALA A 1 319 ? -4.125 9.986 16.683 1.00 97.31 319 ALA A CA 1
ATOM 2518 C C . ALA A 1 319 ? -3.506 9.406 17.964 1.00 97.31 319 ALA A C 1
ATOM 2520 O O . ALA A 1 319 ? -4.178 8.720 18.746 1.00 97.31 319 ALA A O 1
ATOM 2521 N N . ASP A 1 320 ? -2.229 9.707 18.183 1.00 96.81 320 ASP A N 1
ATOM 2522 C CA . ASP A 1 320 ? -1.521 9.401 19.421 1.00 96.81 320 ASP A CA 1
ATOM 2523 C C . ASP A 1 320 ? -1.932 10.365 20.542 1.00 96.81 320 ASP A C 1
ATOM 2525 O O . ASP A 1 320 ? -2.109 11.563 20.335 1.00 96.81 320 ASP A O 1
ATOM 2529 N N . LEU A 1 321 ? -2.011 9.854 21.770 1.00 96.25 321 LEU A N 1
ATOM 2530 C CA . LEU A 1 321 ? -2.506 10.600 22.929 1.00 96.25 321 LEU A CA 1
ATOM 2531 C C . LEU A 1 321 ? -1.436 10.677 24.019 1.00 96.25 321 LEU A C 1
ATOM 2533 O O . LEU A 1 321 ? -1.491 10.027 25.063 1.00 96.25 321 LEU A O 1
ATOM 2537 N N . LYS A 1 322 ? -0.374 11.427 23.724 1.00 95.50 322 LYS A N 1
ATOM 2538 C CA . LYS A 1 322 ? 0.796 11.553 24.602 1.00 95.50 322 LYS A CA 1
ATOM 2539 C C . LYS A 1 322 ? 0.465 12.458 25.782 1.00 95.50 322 LYS A C 1
ATOM 2541 O O . LYS A 1 322 ? 0.051 13.591 25.598 1.00 95.50 322 LYS A O 1
ATOM 2546 N N . ALA A 1 323 ? 0.751 12.013 27.003 1.00 93.62 323 ALA A N 1
ATOM 2547 C CA . ALA A 1 323 ? 0.515 12.830 28.198 1.00 93.62 323 ALA A CA 1
ATOM 2548 C C . ALA A 1 323 ? 1.286 14.168 28.192 1.00 93.62 323 ALA A C 1
ATOM 2550 O O . ALA A 1 323 ? 0.832 15.137 28.787 1.00 93.62 323 ALA A O 1
ATOM 2551 N N . THR A 1 324 ? 2.440 14.225 27.519 1.00 96.19 324 THR A N 1
ATOM 2552 C CA . THR A 1 324 ? 3.264 15.438 27.386 1.00 96.19 324 THR A CA 1
ATOM 2553 C C . THR A 1 324 ? 2.696 16.461 26.405 1.00 96.19 324 THR A C 1
ATOM 2555 O O . THR A 1 324 ? 3.077 17.622 26.465 1.00 96.19 324 THR A O 1
ATOM 2558 N N . ASP A 1 325 ? 1.838 16.023 25.485 1.00 96.31 325 ASP A N 1
ATOM 2559 C CA . ASP A 1 325 ? 1.224 16.849 24.449 1.00 96.31 325 ASP A CA 1
ATOM 2560 C C . ASP A 1 325 ? -0.090 16.190 24.012 1.00 96.31 325 ASP A C 1
ATOM 2562 O O . ASP A 1 325 ? -0.149 15.416 23.056 1.00 96.31 325 ASP A O 1
ATOM 2566 N N . PHE A 1 326 ? -1.127 16.422 24.814 1.00 97.50 326 PHE A N 1
ATOM 2567 C CA . PHE A 1 326 ? -2.350 15.623 24.789 1.00 97.50 326 PHE A CA 1
ATOM 2568 C C . PHE A 1 326 ? -3.176 15.801 23.508 1.00 97.50 326 PHE A C 1
ATOM 2570 O O . PHE A 1 326 ? -3.804 14.850 23.050 1.00 97.50 326 PHE A O 1
ATOM 2577 N N . TYR A 1 327 ? -3.156 17.002 22.921 1.00 98.38 327 TYR A N 1
ATOM 2578 C CA . TYR A 1 327 ? -3.901 17.326 21.700 1.00 98.38 327 TYR A CA 1
ATOM 2579 C C . TYR A 1 327 ? -3.013 17.492 20.465 1.00 98.38 327 TYR A C 1
ATOM 2581 O O . TYR A 1 327 ? -3.546 17.531 19.359 1.00 98.38 327 TYR A O 1
ATOM 2589 N N . GLY A 1 328 ? -1.686 17.571 20.611 1.00 98.19 328 GLY A N 1
ATOM 2590 C CA . GLY A 1 328 ? -0.810 17.956 19.506 1.00 98.19 328 GLY A CA 1
ATOM 2591 C C . GLY A 1 328 ? -0.897 17.047 18.284 1.00 98.19 328 GLY A C 1
ATOM 2592 O O . GLY A 1 328 ? -0.909 17.544 17.161 1.00 98.19 328 GLY A O 1
ATOM 2593 N N . ASP A 1 329 ? -1.029 15.729 18.464 1.00 98.19 329 ASP A N 1
ATOM 2594 C CA . ASP A 1 329 ? -1.172 14.814 17.321 1.00 98.19 329 ASP A CA 1
ATOM 2595 C C . ASP A 1 329 ? -2.553 14.928 16.648 1.00 98.19 329 ASP A C 1
ATOM 2597 O O . ASP A 1 329 ? -2.659 14.805 15.429 1.00 98.19 329 ASP A O 1
ATOM 2601 N N . ILE A 1 330 ? -3.600 15.248 17.420 1.00 98.69 330 ILE A N 1
ATOM 2602 C CA . ILE A 1 330 ? -4.949 15.523 16.901 1.00 98.69 330 ILE A CA 1
ATOM 2603 C C . ILE A 1 330 ? -4.938 16.799 16.054 1.00 98.69 330 ILE A C 1
ATOM 2605 O O . ILE A 1 330 ? -5.391 16.776 14.911 1.00 98.69 330 ILE A O 1
ATOM 2609 N N . ASP A 1 331 ? -4.404 17.899 16.590 1.00 98.62 331 ASP A N 1
ATOM 2610 C CA . ASP A 1 331 ? -4.334 19.172 15.866 1.00 98.62 331 ASP A CA 1
ATOM 2611 C C . ASP A 1 331 ? -3.460 19.037 14.610 1.00 98.62 331 ASP A C 1
ATOM 2613 O O . ASP A 1 331 ? -3.862 19.455 13.528 1.00 98.62 331 ASP A O 1
ATOM 2617 N N . LYS A 1 332 ? -2.334 18.322 14.702 1.00 98.38 332 LYS A N 1
ATOM 2618 C CA . LYS A 1 332 ? -1.464 18.043 13.554 1.00 98.38 332 LYS A CA 1
ATOM 2619 C C . LYS A 1 332 ? -2.154 17.226 12.459 1.00 98.38 332 LYS A C 1
ATOM 2621 O O . LYS A 1 332 ? -1.952 17.491 11.276 1.00 98.38 332 LYS A O 1
ATOM 2626 N N . ALA A 1 333 ? -2.947 16.220 12.826 1.00 98.38 333 ALA A N 1
ATOM 2627 C CA . ALA A 1 333 ? -3.729 15.447 11.865 1.00 98.38 333 ALA A CA 1
ATOM 2628 C C . ALA A 1 333 ? -4.767 16.322 11.141 1.00 98.38 333 ALA A C 1
ATOM 2630 O O . ALA A 1 333 ? -4.924 16.208 9.925 1.00 98.38 333 ALA A O 1
ATOM 2631 N N . ILE A 1 334 ? -5.440 17.216 11.872 1.00 98.50 334 ILE A N 1
ATOM 2632 C CA . ILE A 1 334 ? -6.389 18.183 11.302 1.00 98.50 334 ILE A CA 1
ATOM 2633 C C . ILE A 1 334 ? -5.671 19.133 10.337 1.00 98.50 334 ILE A C 1
ATOM 2635 O O . ILE A 1 334 ? -6.123 19.296 9.204 1.00 98.50 334 ILE A O 1
ATOM 2639 N N . ASP A 1 335 ? -4.528 19.691 10.738 1.00 98.25 335 ASP A N 1
ATOM 2640 C CA . ASP A 1 335 ? -3.732 20.610 9.914 1.00 98.25 335 ASP A CA 1
ATOM 2641 C C . ASP A 1 335 ? -3.240 19.958 8.612 1.00 98.25 335 ASP A C 1
ATOM 2643 O O . ASP A 1 335 ? -3.121 20.619 7.579 1.00 98.25 335 ASP A O 1
ATOM 2647 N N . PHE A 1 336 ? -2.985 18.646 8.629 1.00 97.75 336 PHE A N 1
ATOM 2648 C CA . PHE A 1 336 ? -2.631 17.890 7.429 1.00 97.75 336 PHE A CA 1
ATOM 2649 C C . PHE A 1 336 ? -3.814 17.494 6.540 1.00 97.75 336 PHE A C 1
ATOM 2651 O O . PHE A 1 336 ? -3.583 16.954 5.453 1.00 97.75 336 PHE A O 1
ATOM 2658 N N . GLY A 1 337 ? -5.048 17.778 6.961 1.00 97.69 337 GLY A N 1
ATOM 2659 C CA . GLY A 1 337 ? -6.258 17.504 6.192 1.00 97.69 337 GLY A CA 1
ATOM 2660 C C . GLY A 1 337 ? -6.842 16.107 6.409 1.00 97.69 337 GLY A C 1
ATOM 2661 O O . GLY A 1 337 ? -7.384 15.525 5.469 1.00 97.69 337 GLY A O 1
ATOM 2662 N N . ALA A 1 338 ? -6.737 15.544 7.619 1.00 98.38 338 ALA A N 1
ATOM 2663 C CA . ALA A 1 338 ? -7.425 14.297 7.966 1.00 98.38 338 ALA A CA 1
ATOM 2664 C C . ALA A 1 338 ? -8.939 14.378 7.678 1.00 98.38 338 ALA A C 1
ATOM 2666 O O . ALA A 1 338 ? -9.565 15.395 7.960 1.00 98.38 338 ALA A O 1
ATOM 2667 N N . THR A 1 339 ? -9.558 13.306 7.169 1.00 98.62 339 THR A N 1
ATOM 2668 C CA . THR A 1 339 ? -11.020 13.277 6.940 1.00 98.62 339 THR A CA 1
ATOM 2669 C C . THR A 1 339 ? -11.791 12.950 8.223 1.00 98.62 339 THR A C 1
ATOM 2671 O O . THR A 1 339 ? -12.811 13.564 8.525 1.00 98.62 339 THR A O 1
ATOM 2674 N N . THR A 1 340 ? -11.303 11.987 9.003 1.00 98.75 340 THR A N 1
ATOM 2675 C CA . THR A 1 340 ? -11.782 11.660 10.357 1.00 98.75 340 THR A CA 1
ATOM 2676 C C . THR A 1 340 ? -10.616 11.150 11.198 1.00 98.75 340 THR A C 1
ATOM 2678 O O . THR A 1 340 ? -9.566 10.788 10.662 1.00 98.75 340 THR A O 1
ATOM 2681 N N . LEU A 1 341 ? -10.784 11.132 12.519 1.00 98.62 341 LEU A N 1
ATOM 2682 C CA . LEU A 1 341 ? -9.749 10.744 13.462 1.00 98.62 341 LEU A CA 1
ATOM 2683 C C . LEU A 1 341 ? -10.289 9.725 14.459 1.00 98.62 341 LEU A C 1
ATOM 2685 O O . LEU A 1 341 ? -11.461 9.768 14.834 1.00 98.62 341 LEU A O 1
ATOM 2689 N N . TYR A 1 342 ? -9.416 8.851 14.945 1.00 98.75 342 TYR A N 1
ATOM 2690 C CA . TYR A 1 342 ? -9.705 8.005 16.094 1.00 98.75 342 TYR A CA 1
ATOM 2691 C C . TYR A 1 342 ? -8.533 7.978 17.068 1.00 98.75 342 TYR A C 1
ATOM 2693 O O . TYR A 1 342 ? -7.373 8.124 16.680 1.00 98.75 342 TYR A O 1
ATOM 2701 N N . ILE A 1 343 ? -8.844 7.753 18.343 1.00 98.62 343 ILE A N 1
ATOM 2702 C CA . ILE A 1 343 ? -7.827 7.561 19.375 1.00 98.62 343 ILE A CA 1
ATOM 2703 C C . ILE A 1 343 ? -7.122 6.225 19.141 1.00 98.62 343 ILE A C 1
ATOM 2705 O O . ILE A 1 343 ? -7.776 5.183 19.100 1.00 98.62 343 ILE A O 1
ATOM 2709 N N . GLN A 1 344 ? -5.796 6.240 19.017 1.00 97.62 344 GLN A N 1
ATOM 2710 C CA . GLN A 1 344 ? -4.999 5.036 18.794 1.00 97.62 344 GLN A CA 1
ATOM 2711 C C . GLN A 1 344 ? -5.230 3.970 19.876 1.00 97.62 344 GLN A C 1
ATOM 2713 O O . GLN A 1 344 ? -5.287 4.270 21.070 1.00 97.62 344 GLN A O 1
ATOM 2718 N N . GLY A 1 345 ? -5.328 2.706 19.449 1.00 95.62 345 GLY A N 1
ATOM 2719 C CA . GLY A 1 345 ? -5.786 1.619 20.317 1.00 95.62 345 GLY A CA 1
ATOM 2720 C C . GLY A 1 345 ? -4.910 1.332 21.531 1.00 95.62 345 GLY A C 1
ATOM 2721 O O . GLY A 1 345 ? -5.431 1.144 22.621 1.00 95.62 345 GLY A O 1
ATOM 2722 N N . GLY A 1 346 ? -3.591 1.373 21.378 1.00 95.19 346 GLY A N 1
ATOM 2723 C CA . GLY A 1 346 ? -2.653 1.231 22.490 1.00 95.19 346 GLY A CA 1
ATOM 2724 C C . GLY A 1 346 ? -2.749 2.349 23.535 1.00 95.19 346 GLY A C 1
ATOM 2725 O O . GLY A 1 346 ? -2.659 2.104 24.737 1.00 95.19 346 GLY A O 1
ATOM 2726 N N . TYR A 1 347 ? -2.978 3.593 23.104 1.00 97.25 347 TYR A N 1
ATOM 2727 C CA . TYR A 1 347 ? -3.217 4.718 24.005 1.00 97.25 347 TYR A CA 1
ATOM 2728 C C . TYR A 1 347 ? -4.540 4.547 24.751 1.00 97.25 347 TYR A C 1
ATOM 2730 O O . TYR A 1 347 ? -4.543 4.672 25.976 1.00 97.25 347 TYR A O 1
ATOM 2738 N N . ALA A 1 348 ? -5.630 4.208 24.058 1.00 97.94 348 ALA A N 1
ATOM 2739 C CA . ALA A 1 348 ? -6.914 3.942 24.706 1.00 97.94 348 ALA A CA 1
ATOM 2740 C C . ALA A 1 348 ? -6.817 2.790 25.720 1.00 97.94 348 ALA A C 1
ATOM 2742 O O . ALA A 1 348 ? -7.250 2.948 26.862 1.00 97.94 348 ALA A O 1
ATOM 2743 N N . ASP A 1 349 ? -6.180 1.678 25.340 1.00 97.81 349 ASP A N 1
ATOM 2744 C CA . ASP A 1 349 ? -5.940 0.525 26.211 1.00 97.81 349 ASP A CA 1
ATOM 2745 C C . ASP A 1 349 ? -5.191 0.943 27.489 1.00 97.81 349 ASP A C 1
ATOM 2747 O O . ASP A 1 349 ? -5.637 0.635 28.595 1.00 97.81 349 ASP A O 1
ATOM 2751 N N . ARG A 1 350 ? -4.089 1.703 27.362 1.00 96.88 350 ARG A N 1
ATOM 2752 C CA . ARG A 1 350 ? -3.314 2.204 28.513 1.00 96.88 350 ARG A CA 1
ATOM 2753 C C . ARG A 1 350 ? -4.138 3.111 29.422 1.00 96.88 350 ARG A C 1
ATOM 2755 O O . ARG A 1 350 ? -4.106 2.932 30.636 1.00 96.88 350 ARG A O 1
ATOM 2762 N N . TYR A 1 351 ? -4.872 4.075 28.864 1.00 97.69 351 TYR A N 1
ATOM 2763 C CA . TYR A 1 351 ? -5.688 4.981 29.674 1.00 97.69 351 TYR A CA 1
ATOM 2764 C C . TYR A 1 351 ? -6.802 4.235 30.409 1.00 97.69 351 TYR A C 1
ATOM 2766 O O . TYR A 1 351 ? -7.003 4.477 31.596 1.00 97.69 351 TYR A O 1
ATOM 2774 N N . VAL A 1 352 ? -7.499 3.307 29.751 1.00 97.56 352 VAL A N 1
ATOM 2775 C CA . VAL A 1 352 ? -8.574 2.534 30.388 1.00 97.56 352 VAL A CA 1
ATOM 2776 C C . VAL A 1 352 ? -8.035 1.603 31.469 1.00 97.56 352 VAL A C 1
ATOM 2778 O O . VAL A 1 352 ? -8.566 1.612 32.578 1.00 97.56 352 VAL A O 1
ATOM 2781 N N . ARG A 1 353 ? -6.952 0.867 31.191 1.00 96.69 353 ARG A N 1
ATOM 2782 C CA . ARG A 1 353 ? -6.271 0.016 32.180 1.00 96.69 353 ARG A CA 1
ATOM 2783 C C . ARG A 1 353 ? -5.887 0.800 33.437 1.00 96.69 353 ARG A C 1
ATOM 2785 O O . ARG A 1 353 ? -6.039 0.300 34.546 1.00 96.69 353 ARG A O 1
ATOM 2792 N N . ASP A 1 354 ? -5.427 2.036 33.263 1.00 97.06 354 ASP A N 1
ATOM 2793 C CA . ASP A 1 354 ? -4.992 2.907 34.356 1.00 97.06 354 ASP A CA 1
ATOM 2794 C C . ASP A 1 354 ? -6.161 3.671 35.029 1.00 97.06 354 ASP A C 1
ATOM 2796 O O . ASP A 1 354 ? -5.922 4.583 35.822 1.00 97.06 354 ASP A O 1
ATOM 2800 N N . GLY A 1 355 ? -7.422 3.347 34.709 1.00 97.62 355 GLY A N 1
ATOM 2801 C CA . GLY A 1 355 ? -8.614 3.975 35.299 1.00 97.62 355 GLY A CA 1
ATOM 2802 C C . GLY A 1 355 ? -8.906 5.394 34.794 1.00 97.62 355 GLY A C 1
ATOM 2803 O O . GLY A 1 355 ? -9.628 6.153 35.436 1.00 97.62 355 GLY A O 1
ATOM 2804 N N . LYS A 1 356 ? -8.345 5.780 33.646 1.00 97.62 356 LYS A N 1
ATOM 2805 C CA . LYS A 1 356 ? -8.365 7.144 33.089 1.00 97.62 356 LYS A CA 1
ATOM 2806 C C . LYS A 1 356 ? -9.255 7.267 31.847 1.00 97.62 356 LYS A C 1
ATOM 2808 O O . LYS A 1 356 ? -8.899 7.956 30.893 1.00 97.62 356 LYS A O 1
ATOM 2813 N N . ILE A 1 357 ? -10.431 6.639 31.854 1.00 97.81 357 ILE A N 1
ATOM 2814 C CA . ILE A 1 357 ? -11.411 6.731 30.752 1.00 97.81 357 ILE A CA 1
ATOM 2815 C C . ILE A 1 357 ? -11.793 8.175 30.402 1.00 97.81 357 ILE A C 1
ATOM 2817 O O . ILE A 1 357 ? -11.982 8.498 29.231 1.00 97.81 357 ILE A O 1
ATOM 2821 N N . SER A 1 358 ? -11.818 9.071 31.392 1.00 97.94 358 SER A N 1
ATOM 2822 C CA . SER A 1 358 ? -12.099 10.495 31.188 1.00 97.94 358 SER A CA 1
ATOM 2823 C C . SER A 1 358 ? -11.141 11.163 30.199 1.00 97.94 358 SER A C 1
ATOM 2825 O O . SER A 1 358 ? -11.545 12.083 29.496 1.00 97.94 358 SER A O 1
ATOM 2827 N N . GLN A 1 359 ? -9.899 10.681 30.084 1.00 98.38 359 GLN A N 1
ATOM 2828 C CA . GLN A 1 359 ? -8.934 11.186 29.105 1.00 98.38 359 GLN A CA 1
ATOM 2829 C C . GLN A 1 359 ? -9.351 10.803 27.679 1.00 98.38 359 GLN A C 1
ATOM 2831 O O . GLN A 1 359 ? -9.360 11.647 26.787 1.00 98.38 359 GLN A O 1
ATOM 2836 N N . VAL A 1 360 ? -9.790 9.558 27.470 1.00 98.56 360 VAL A N 1
ATOM 2837 C CA . VAL A 1 360 ? -10.318 9.113 26.169 1.00 98.56 360 VAL A CA 1
ATOM 2838 C C . VAL A 1 360 ? -11.561 9.926 25.797 1.00 98.56 360 VAL A C 1
ATOM 2840 O O . VAL A 1 360 ? -11.637 10.442 24.684 1.00 98.56 360 VAL A O 1
ATOM 2843 N N . ALA A 1 361 ? -12.491 10.110 26.741 1.00 98.62 361 ALA A N 1
ATOM 2844 C CA . ALA A 1 361 ? -13.692 10.923 26.537 1.00 98.62 361 ALA A CA 1
ATOM 2845 C C . ALA A 1 361 ? -13.356 12.372 26.150 1.00 98.62 361 ALA A C 1
ATOM 2847 O O . ALA A 1 361 ? -13.851 12.874 25.144 1.00 98.62 361 ALA A O 1
ATOM 2848 N N . THR A 1 362 ? -12.440 13.002 26.893 1.00 98.69 362 THR A N 1
ATOM 2849 C CA . THR A 1 362 ? -11.984 14.380 26.652 1.00 98.69 362 THR A CA 1
ATOM 2850 C C . THR A 1 362 ? -11.398 14.541 25.246 1.00 98.69 362 THR A C 1
ATOM 2852 O O . THR A 1 362 ? -11.691 15.513 24.551 1.00 98.69 362 THR A O 1
ATOM 2855 N N . ALA A 1 363 ? -10.594 13.580 24.786 1.00 98.69 363 ALA A N 1
ATOM 2856 C CA . ALA A 1 363 ? -10.011 13.636 23.451 1.00 98.69 363 ALA A CA 1
ATOM 2857 C C . ALA A 1 363 ? -11.055 13.450 22.337 1.00 98.69 363 ALA A C 1
ATOM 2859 O O . ALA A 1 363 ? -11.013 14.154 21.327 1.00 98.69 363 ALA A O 1
ATOM 2860 N N . VAL A 1 364 ? -12.024 12.549 22.533 1.00 98.88 364 VAL A N 1
ATOM 2861 C CA . VAL A 1 364 ? -13.157 12.366 21.611 1.00 98.88 364 VAL A CA 1
ATOM 2862 C C . VAL A 1 364 ? -13.975 13.654 21.502 1.00 98.88 364 VAL A C 1
ATOM 2864 O O . VAL A 1 364 ? -14.244 14.122 20.397 1.00 98.88 364 VAL A O 1
ATOM 2867 N N . GLU A 1 365 ? -14.334 14.266 22.631 1.00 98.88 365 GLU A N 1
ATOM 2868 C CA . GLU A 1 365 ? -15.060 15.540 22.659 1.00 98.88 365 GLU A CA 1
ATOM 2869 C C . GLU A 1 365 ? -14.286 16.661 21.964 1.00 98.88 365 GLU A C 1
ATOM 2871 O O . GLU A 1 365 ? -14.877 17.456 21.230 1.00 98.88 365 GLU A O 1
ATOM 2876 N N . TYR A 1 366 ? -12.964 16.705 22.140 1.00 98.81 366 TYR A N 1
ATOM 2877 C CA . TYR A 1 366 ? -12.109 17.680 21.471 1.00 98.81 366 TYR A CA 1
ATOM 2878 C C . TYR A 1 366 ? -12.154 17.542 19.942 1.00 98.81 366 TYR A C 1
ATOM 2880 O O . TYR A 1 366 ? -12.378 18.539 19.253 1.00 98.81 366 TYR A O 1
ATOM 2888 N N . ILE A 1 367 ? -12.032 16.319 19.408 1.00 98.81 367 ILE A N 1
ATOM 2889 C CA . ILE A 1 367 ? -12.147 16.047 17.962 1.00 98.81 367 ILE A CA 1
ATOM 2890 C C . ILE A 1 367 ? -13.518 16.502 17.438 1.00 98.81 367 ILE A C 1
ATOM 2892 O O . ILE A 1 367 ? -13.601 17.215 16.434 1.00 98.81 367 ILE A O 1
ATOM 2896 N N . LYS A 1 368 ? -14.598 16.169 18.155 1.00 98.62 368 LYS A N 1
ATOM 2897 C CA . LYS A 1 368 ? -15.961 16.570 17.769 1.00 98.62 368 LYS A CA 1
ATOM 2898 C C . LYS A 1 368 ? -16.158 18.080 17.805 1.00 98.62 368 LYS A C 1
ATOM 2900 O O . LYS A 1 368 ? -16.770 18.639 16.898 1.00 98.62 368 LYS A O 1
ATOM 2905 N N . LYS A 1 369 ? -15.608 18.767 18.811 1.00 98.62 369 LYS A N 1
ATOM 2906 C CA . LYS A 1 369 ? -15.657 20.234 18.921 1.00 98.62 369 LYS A CA 1
ATOM 2907 C C . LYS A 1 369 ? -14.958 20.925 17.745 1.00 98.62 369 LYS A C 1
ATOM 2909 O O . LYS A 1 369 ? -15.351 22.028 17.375 1.00 98.62 369 LYS A O 1
ATOM 2914 N N . LYS A 1 370 ? -13.955 20.280 17.143 1.00 98.50 370 LYS A N 1
ATOM 2915 C CA . LYS A 1 370 ? -13.281 20.741 15.918 1.00 98.50 370 LYS A CA 1
ATOM 2916 C C . LYS A 1 370 ? -14.075 20.442 14.637 1.00 98.50 370 LYS A C 1
ATOM 2918 O O . LYS A 1 370 ? -13.637 20.837 13.564 1.00 98.50 370 LYS A O 1
ATOM 2923 N N . GLY A 1 371 ? -15.232 19.783 14.739 1.00 98.06 371 GLY A N 1
ATOM 2924 C CA . GLY A 1 371 ? -16.122 19.488 13.613 1.00 98.06 371 GLY A CA 1
ATOM 2925 C C . GLY A 1 371 ? -15.853 18.156 12.909 1.00 98.06 371 GLY A C 1
ATOM 2926 O O . GLY A 1 371 ? -16.384 17.940 11.824 1.00 98.06 371 GLY A O 1
ATOM 2927 N N . PHE A 1 372 ? -15.055 17.264 13.503 1.00 98.69 372 PHE A N 1
ATOM 2928 C CA . PHE A 1 372 ? -14.707 15.969 12.915 1.00 98.69 372 PHE A CA 1
ATOM 2929 C C . PHE A 1 372 ? -15.455 14.816 13.587 1.00 98.69 372 PHE A C 1
ATOM 2931 O O . PHE A 1 372 ? -15.760 14.859 14.780 1.00 98.69 372 PHE A O 1
ATOM 2938 N N . LEU A 1 373 ? -15.699 13.745 12.828 1.00 98.69 373 LEU A N 1
ATOM 2939 C CA . LEU A 1 373 ? -16.109 12.462 13.402 1.00 98.69 373 LEU A CA 1
ATOM 2940 C C . LEU A 1 373 ? -14.951 11.875 14.216 1.00 98.69 373 LEU A C 1
ATOM 2942 O O . LEU A 1 373 ? -13.802 11.913 13.762 1.00 98.69 373 LEU A O 1
ATOM 2946 N N . ALA A 1 374 ? -15.269 11.310 15.379 1.00 98.69 374 ALA A N 1
ATOM 2947 C CA . ALA A 1 374 ? -14.299 10.829 16.354 1.00 98.69 374 ALA A CA 1
ATOM 2948 C C . ALA A 1 374 ? -14.498 9.340 16.667 1.00 98.69 374 ALA A C 1
ATOM 2950 O O . ALA A 1 374 ? -15.546 8.935 17.172 1.00 98.69 374 ALA A O 1
ATOM 2951 N N . GLY A 1 375 ? -13.481 8.522 16.408 1.00 98.75 375 GLY A N 1
ATOM 2952 C CA . GLY A 1 375 ? -13.460 7.106 16.767 1.00 98.75 375 GLY A CA 1
ATOM 2953 C C . GLY A 1 375 ? -12.657 6.800 18.034 1.00 98.75 375 GLY A C 1
ATOM 2954 O O . GLY A 1 375 ? -11.817 7.589 18.472 1.00 98.75 375 GLY A O 1
ATOM 2955 N N . VAL A 1 376 ? -12.851 5.603 18.589 1.00 98.88 376 VAL A N 1
ATOM 2956 C CA . VAL A 1 376 ? -11.984 5.040 19.642 1.00 98.88 376 VAL A CA 1
ATOM 2957 C C . VAL A 1 376 ? -11.449 3.693 19.183 1.00 98.88 376 VAL A C 1
ATOM 2959 O O . VAL A 1 376 ? -12.224 2.791 18.861 1.00 98.88 376 VAL A O 1
ATOM 2962 N N . GLY A 1 377 ? -10.124 3.570 19.131 1.00 98.50 377 GLY A N 1
ATOM 2963 C CA . GLY A 1 377 ? -9.444 2.316 18.850 1.00 98.50 377 GLY A CA 1
ATOM 2964 C C . GLY A 1 377 ? -9.167 1.512 20.113 1.00 98.50 377 GLY A C 1
ATOM 2965 O O . GLY A 1 377 ? -9.046 2.099 21.182 1.00 98.50 377 GLY A O 1
ATOM 2966 N N . CYS A 1 378 ? -9.014 0.192 20.003 1.00 98.19 378 CYS A N 1
ATOM 2967 C CA . CYS A 1 378 ? -8.556 -0.656 21.111 1.00 98.19 378 CYS A CA 1
ATOM 2968 C C . CYS A 1 378 ? -8.150 -2.067 20.669 1.00 98.19 378 CYS A C 1
ATOM 2970 O O . CYS A 1 378 ? -8.608 -2.576 19.638 1.00 98.19 378 CYS A O 1
ATOM 2972 N N . HIS A 1 379 ? -7.325 -2.720 21.494 1.00 97.69 379 HIS A N 1
ATOM 2973 C CA . HIS A 1 379 ? -7.131 -4.172 21.441 1.00 97.69 379 HIS A CA 1
ATOM 2974 C C . HIS A 1 379 ? -8.004 -4.865 22.492 1.00 97.69 379 HIS A C 1
ATOM 2976 O O . HIS A 1 379 ? -8.598 -5.907 22.210 1.00 97.69 379 HIS A O 1
ATOM 2982 N N . ALA A 1 380 ? -8.126 -4.267 23.681 1.00 97.62 380 ALA A N 1
ATOM 2983 C CA . ALA A 1 380 ? -8.918 -4.791 24.789 1.00 97.62 380 ALA A CA 1
ATOM 2984 C C . ALA A 1 380 ? -10.417 -4.476 24.612 1.00 97.62 380 ALA A C 1
ATOM 2986 O O . ALA A 1 380 ? -10.803 -3.344 24.306 1.00 97.62 380 ALA A O 1
ATOM 2987 N N . LEU A 1 381 ? -11.284 -5.477 24.804 1.00 98.19 381 LEU A N 1
ATOM 2988 C CA . LEU A 1 381 ? -12.743 -5.310 24.700 1.00 98.19 381 LEU A CA 1
ATOM 2989 C C . LEU A 1 381 ? -13.284 -4.376 25.793 1.00 98.19 381 LEU A C 1
ATOM 2991 O O . LEU A 1 381 ? -14.252 -3.647 25.584 1.00 98.19 381 LEU A O 1
ATOM 2995 N N . GLU A 1 382 ? -12.611 -4.367 26.937 1.00 98.31 382 GLU A N 1
ATOM 2996 C CA . GLU A 1 382 ? -12.878 -3.550 28.112 1.00 98.31 382 GLU A CA 1
ATOM 2997 C C . GLU A 1 382 ? -12.942 -2.052 27.777 1.00 98.31 382 GLU A C 1
ATOM 2999 O O . GLU A 1 382 ? -13.731 -1.324 28.378 1.00 98.31 382 GLU A O 1
ATOM 3004 N N . VAL A 1 383 ? -12.178 -1.585 26.779 1.00 98.56 383 VAL A N 1
ATOM 3005 C CA . VAL A 1 383 ? -12.257 -0.193 26.308 1.00 98.56 383 VAL A CA 1
ATOM 3006 C C . VAL A 1 383 ? -13.637 0.114 25.736 1.00 98.56 383 VAL A C 1
ATOM 3008 O O . VAL A 1 383 ? -14.226 1.132 26.090 1.00 98.56 383 VAL A O 1
ATOM 3011 N N . VAL A 1 384 ? -14.178 -0.767 24.887 1.00 98.69 384 VAL A N 1
ATOM 3012 C CA . VAL A 1 384 ? -15.518 -0.590 24.303 1.00 98.69 384 VAL A CA 1
ATOM 3013 C C . VAL A 1 384 ? -16.571 -0.639 25.406 1.00 98.69 384 VAL A C 1
ATOM 3015 O O . VAL A 1 384 ? -17.432 0.234 25.475 1.00 98.69 384 VAL A O 1
ATOM 3018 N N . GLN A 1 385 ? -16.470 -1.623 26.304 1.00 98.62 385 GLN A N 1
ATOM 3019 C CA . GLN A 1 385 ? -17.400 -1.791 27.424 1.00 98.62 385 GLN A CA 1
ATOM 3020 C C . GLN A 1 385 ? -17.468 -0.543 28.300 1.00 98.62 385 GLN A C 1
ATOM 3022 O O . GLN A 1 385 ? -18.558 -0.083 28.639 1.00 98.62 385 GLN A O 1
ATOM 3027 N N . LEU A 1 386 ? -16.310 0.022 28.644 1.00 98.50 386 LEU A N 1
ATOM 3028 C CA . LEU A 1 386 ? -16.248 1.204 29.487 1.00 98.50 386 LEU A CA 1
ATOM 3029 C C . LEU A 1 386 ? -16.680 2.467 28.733 1.00 98.50 386 LEU A C 1
ATOM 3031 O O . LEU A 1 386 ? -17.383 3.287 29.312 1.00 98.50 386 LEU A O 1
ATOM 3035 N N . CYS A 1 387 ? -16.347 2.605 27.445 1.00 98.75 387 CYS A N 1
ATOM 3036 C CA . CYS A 1 387 ? -16.850 3.711 26.625 1.00 98.75 387 CYS A CA 1
ATOM 3037 C C . CYS A 1 387 ? -18.383 3.731 26.575 1.00 98.75 387 CYS A C 1
ATOM 3039 O O . CYS A 1 387 ? -18.985 4.787 26.742 1.00 98.75 387 CYS A O 1
ATOM 3041 N N . GLU A 1 388 ? -19.018 2.574 26.380 1.00 98.44 388 GLU A N 1
ATOM 3042 C CA . GLU A 1 388 ? -20.480 2.470 26.333 1.00 98.44 388 GLU A CA 1
ATOM 3043 C C . GLU A 1 388 ? -21.117 2.679 27.710 1.00 98.44 388 GLU A C 1
ATOM 3045 O O . GLU A 1 388 ? -22.123 3.376 27.820 1.00 98.44 388 GLU A O 1
ATOM 3050 N N . LYS A 1 389 ? -20.513 2.130 28.773 1.00 98.19 389 LYS A N 1
ATOM 3051 C CA . LYS A 1 389 ? -20.985 2.312 30.152 1.00 98.19 389 LYS A CA 1
ATOM 3052 C C . LYS A 1 389 ? -20.936 3.778 30.593 1.00 98.19 389 LYS A C 1
ATOM 3054 O O . LYS A 1 389 ? -21.883 4.254 31.210 1.00 98.19 389 LYS A O 1
ATOM 3059 N N . GLU A 1 390 ? -19.839 4.470 30.298 1.00 98.06 390 GLU A N 1
ATOM 3060 C CA . GLU A 1 390 ? -19.602 5.860 30.716 1.00 98.06 390 GLU A CA 1
ATOM 3061 C C . GLU A 1 390 ? -20.141 6.884 29.699 1.00 98.06 390 GLU A C 1
ATOM 3063 O O . GLU A 1 390 ? -19.985 8.088 29.886 1.00 98.06 390 GLU A O 1
ATOM 3068 N N . GLY A 1 391 ? -20.779 6.429 28.613 1.00 97.88 391 GLY A N 1
ATOM 3069 C CA . GLY A 1 391 ? -21.422 7.305 27.633 1.00 97.88 391 GLY A CA 1
ATOM 3070 C C . GLY A 1 391 ? -20.453 8.144 26.793 1.00 97.88 391 GLY A C 1
ATOM 3071 O O . GLY A 1 391 ? -20.792 9.262 26.410 1.00 97.88 391 GLY A O 1
ATOM 3072 N N . VAL A 1 392 ? -19.260 7.624 26.482 1.00 98.62 392 VAL A N 1
ATOM 3073 C CA . VAL A 1 392 ? -18.279 8.317 25.630 1.00 98.62 392 VAL A CA 1
ATOM 3074 C C . VAL A 1 392 ? -18.904 8.612 24.253 1.00 98.62 392 VAL A C 1
ATOM 3076 O O . VAL A 1 392 ? -19.410 7.692 23.595 1.00 98.62 392 VAL A O 1
ATOM 3079 N N . PRO A 1 393 ? -18.874 9.871 23.769 1.00 98.00 393 PRO A N 1
ATOM 3080 C CA . PRO A 1 393 ? -19.644 10.288 22.595 1.00 98.00 393 PRO A CA 1
ATOM 3081 C C . PRO A 1 393 ? -18.947 9.975 21.257 1.00 98.00 393 PRO A C 1
ATOM 3083 O O . PRO A 1 393 ? -19.083 10.730 20.290 1.00 98.00 393 PRO A O 1
ATOM 3086 N N . ASN A 1 394 ? -18.183 8.881 21.177 1.00 98.62 394 ASN A N 1
ATOM 3087 C CA . ASN A 1 394 ? -17.507 8.470 19.947 1.00 98.62 394 ASN A CA 1
ATOM 3088 C C . ASN A 1 394 ? -18.517 8.037 18.873 1.00 98.62 394 ASN A C 1
ATOM 3090 O O . ASN A 1 394 ? -19.528 7.403 19.174 1.00 98.62 394 ASN A O 1
ATOM 3094 N N . ASP A 1 395 ? -18.226 8.370 17.619 1.00 98.75 395 ASP A N 1
ATOM 3095 C CA . ASP A 1 395 ? -19.076 8.087 16.459 1.00 98.75 395 ASP A CA 1
ATOM 3096 C C . ASP A 1 395 ? -18.924 6.641 15.968 1.00 98.75 395 ASP A C 1
ATOM 3098 O O . ASP A 1 395 ? -19.867 6.060 15.438 1.00 98.75 395 ASP A O 1
ATOM 3102 N N . TYR A 1 396 ? -17.742 6.048 16.154 1.00 98.88 396 TYR A N 1
ATOM 3103 C CA . TYR A 1 396 ? -17.433 4.677 15.747 1.00 98.88 396 TYR A CA 1
ATOM 3104 C C . TYR A 1 396 ? -16.335 4.052 16.619 1.00 98.88 396 TYR A C 1
ATOM 3106 O O . TYR A 1 396 ? -15.636 4.745 17.367 1.00 98.88 396 TYR A O 1
ATOM 3114 N N . PHE A 1 397 ? -16.172 2.732 16.524 1.00 98.88 397 PHE A N 1
ATOM 3115 C CA . PHE A 1 397 ? -15.065 1.998 17.149 1.00 98.88 397 PHE A CA 1
ATOM 3116 C C . PHE A 1 397 ? -14.088 1.438 16.112 1.00 98.88 397 PHE A C 1
ATOM 3118 O O . PHE A 1 397 ? -14.470 1.129 14.984 1.00 98.88 397 PHE A O 1
ATOM 3125 N N . VAL A 1 398 ? -12.831 1.261 16.516 1.00 98.81 398 VAL A N 1
ATOM 3126 C CA . VAL A 1 398 ? -11.787 0.571 15.746 1.00 98.81 398 VAL A CA 1
ATOM 3127 C C . VAL A 1 398 ? -11.216 -0.553 16.617 1.00 98.81 398 VAL A C 1
ATOM 3129 O O . VAL A 1 398 ? -10.365 -0.320 17.467 1.00 98.81 398 VAL A O 1
ATOM 3132 N N . LYS A 1 399 ? -11.700 -1.785 16.459 1.00 98.62 399 LYS A N 1
ATOM 3133 C CA . LYS A 1 399 ? -11.396 -2.895 17.384 1.00 98.62 399 LYS A CA 1
ATOM 3134 C C . LYS A 1 399 ? -10.673 -4.020 16.659 1.00 98.62 399 LYS A C 1
ATOM 3136 O O . LYS A 1 399 ? -11.030 -4.376 15.536 1.00 98.62 399 LYS A O 1
ATOM 3141 N N . THR A 1 400 ? -9.646 -4.585 17.290 1.00 98.19 400 THR A N 1
ATOM 3142 C CA . THR A 1 400 ? -9.009 -5.798 16.769 1.00 98.19 400 THR A CA 1
ATOM 3143 C C . THR A 1 400 ? -10.017 -6.928 16.732 1.00 98.19 400 THR A C 1
ATOM 3145 O O . THR A 1 400 ? -10.713 -7.142 17.723 1.00 98.19 400 THR A O 1
ATOM 3148 N N . PHE A 1 401 ? -10.125 -7.641 15.614 1.00 98.56 401 PHE A N 1
ATOM 3149 C CA . PHE A 1 401 ? -11.123 -8.700 15.528 1.00 98.56 401 PHE A CA 1
ATOM 3150 C C . PHE A 1 401 ? -10.765 -9.771 14.506 1.00 98.56 401 PHE A C 1
ATOM 3152 O O . PHE A 1 401 ? -10.776 -9.533 13.300 1.00 98.56 401 PHE A O 1
ATOM 3159 N N . HIS A 1 402 ? -10.431 -10.954 15.007 1.00 98.56 402 HIS A N 1
ATOM 3160 C CA . HIS A 1 402 ? -10.071 -12.122 14.214 1.00 98.56 402 HIS A CA 1
ATOM 3161 C C . HIS A 1 402 ? -10.226 -13.386 15.070 1.00 98.56 402 HIS A C 1
ATOM 3163 O O . HIS A 1 402 ? -10.048 -13.324 16.283 1.00 98.56 402 HIS A O 1
ATOM 3169 N N . HIS A 1 403 ? -10.512 -14.539 14.462 1.00 97.88 403 HIS A N 1
ATOM 3170 C CA . HIS A 1 403 ? -10.470 -15.810 15.191 1.00 97.88 403 HIS A CA 1
ATOM 3171 C C . HIS A 1 403 ? -9.034 -16.139 15.621 1.00 97.88 403 HIS A C 1
ATOM 3173 O O . HIS A 1 403 ? -8.074 -15.608 15.067 1.00 97.88 403 HIS A O 1
ATOM 3179 N N . ASP A 1 404 ? -8.865 -17.065 16.555 1.00 96.44 404 ASP A N 1
ATOM 3180 C CA . ASP A 1 404 ? -7.571 -17.504 17.089 1.00 96.44 404 ASP A CA 1
ATOM 3181 C C . ASP A 1 404 ? -7.147 -18.904 16.602 1.00 96.44 404 ASP A C 1
ATOM 3183 O O . ASP A 1 404 ? -6.154 -19.450 17.069 1.00 96.44 404 ASP A O 1
ATOM 3187 N N . ASN A 1 405 ? -7.853 -19.469 15.614 1.00 96.06 405 ASN A N 1
ATOM 3188 C CA . ASN A 1 405 ? -7.514 -20.742 14.957 1.00 96.06 405 ASN A CA 1
ATOM 3189 C C . ASN A 1 405 ? -6.259 -20.657 14.059 1.00 96.06 405 ASN A C 1
ATOM 3191 O O . ASN A 1 405 ? -6.340 -20.845 12.843 1.00 96.06 405 ASN A O 1
ATOM 3195 N N . TYR A 1 406 ? -5.102 -20.342 14.633 1.00 94.56 406 TYR A N 1
ATOM 3196 C CA . TYR A 1 406 ? -3.807 -20.356 13.955 1.00 94.56 406 TYR A CA 1
ATOM 3197 C C . TYR A 1 406 ? -2.683 -20.673 14.948 1.00 94.56 406 TYR A C 1
ATOM 3199 O O . TYR A 1 406 ? -2.778 -20.378 16.135 1.00 94.56 406 TYR A O 1
ATOM 3207 N N . TRP A 1 407 ? -1.598 -21.273 14.454 1.00 91.19 407 TRP A N 1
ATOM 3208 C CA . TRP A 1 407 ? -0.554 -21.885 15.288 1.00 91.19 407 TRP A CA 1
ATOM 3209 C C . TRP A 1 407 ? 0.058 -20.947 16.337 1.00 91.19 407 TRP A C 1
ATOM 3211 O O . TRP A 1 407 ? 0.304 -21.362 17.462 1.00 91.19 407 TRP A O 1
ATOM 3221 N N . SER A 1 408 ? 0.299 -19.684 15.982 1.00 90.81 408 SER A N 1
ATOM 3222 C CA . SER A 1 408 ? 0.938 -18.734 16.892 1.00 90.81 408 SER A CA 1
ATOM 3223 C C . SER A 1 408 ? -0.019 -18.102 17.906 1.00 90.81 408 SER A C 1
ATOM 3225 O O . SER A 1 408 ? 0.429 -17.256 18.671 1.00 90.81 408 SER A O 1
ATOM 3227 N N . ALA A 1 409 ? -1.316 -18.425 17.912 1.00 94.31 409 ALA A N 1
ATOM 3228 C CA . ALA A 1 409 ? -2.235 -17.932 18.935 1.00 94.31 409 ALA A CA 1
ATOM 3229 C C . ALA A 1 409 ? -1.998 -18.684 20.250 1.00 94.31 409 ALA A C 1
ATOM 3231 O O . ALA A 1 409 ? -2.124 -19.905 20.307 1.00 94.31 409 ALA A O 1
ATOM 3232 N N . HIS A 1 410 ? -1.680 -17.962 21.322 1.00 93.19 410 HIS A N 1
ATOM 3233 C CA . HIS A 1 410 ? -1.417 -18.606 22.605 1.00 93.19 410 HIS A CA 1
ATOM 3234 C C . HIS A 1 410 ? -2.714 -19.030 23.332 1.00 93.19 410 HIS A C 1
ATOM 3236 O O . HIS A 1 410 ? -3.785 -18.462 23.059 1.00 93.19 410 HIS A O 1
ATOM 3242 N N . PRO A 1 411 ? -2.656 -20.031 24.240 1.00 95.06 411 PRO A N 1
ATOM 3243 C CA . PRO A 1 411 ? -3.842 -20.634 24.849 1.00 95.06 411 PRO A CA 1
ATOM 3244 C C . PRO A 1 411 ? -4.721 -19.630 25.593 1.00 95.06 411 PRO A C 1
ATOM 3246 O O . PRO A 1 411 ? -4.214 -18.756 26.289 1.00 95.06 411 PRO A O 1
ATOM 3249 N N . VAL A 1 412 ? -6.045 -19.805 25.517 1.00 95.31 412 VAL A N 1
ATOM 3250 C CA . VAL A 1 412 ? -7.027 -18.933 26.193 1.00 95.31 412 VAL A CA 1
ATOM 3251 C C . VAL A 1 412 ? -6.763 -18.816 27.699 1.00 95.31 412 VAL A C 1
ATOM 3253 O O . VAL A 1 412 ? -6.937 -17.740 28.261 1.00 95.31 412 VAL A O 1
ATOM 3256 N N . SER A 1 413 ? -6.294 -19.890 28.345 1.00 95.19 413 SER A N 1
ATOM 3257 C CA . SER A 1 413 ? -5.965 -19.916 29.778 1.00 95.19 413 SER A CA 1
ATOM 3258 C C . SER A 1 413 ? -4.767 -19.049 30.179 1.00 95.19 413 SER A C 1
ATOM 3260 O O . SER A 1 413 ? -4.559 -18.850 31.369 1.00 95.19 413 SER A O 1
ATOM 3262 N N . GLN A 1 414 ? -3.990 -18.555 29.212 1.00 94.12 414 GLN A N 1
ATOM 3263 C CA . GLN A 1 414 ? -2.824 -17.688 29.418 1.00 94.12 414 GLN A CA 1
ATOM 3264 C C . GLN A 1 414 ? -3.083 -16.239 28.970 1.00 94.12 414 GLN A C 1
ATOM 3266 O O . GLN A 1 414 ? -2.177 -15.405 28.985 1.00 94.12 414 GLN A O 1
ATOM 3271 N N . ARG A 1 415 ? -4.305 -15.929 28.513 1.00 93.62 415 ARG A N 1
ATOM 3272 C CA . ARG A 1 415 ? -4.651 -14.607 27.985 1.00 93.62 415 ARG A CA 1
ATOM 3273 C C . ARG A 1 415 ? -5.057 -13.675 29.110 1.00 93.62 415 ARG A C 1
ATOM 3275 O O . ARG A 1 415 ? -6.056 -13.905 29.782 1.00 93.62 415 ARG A 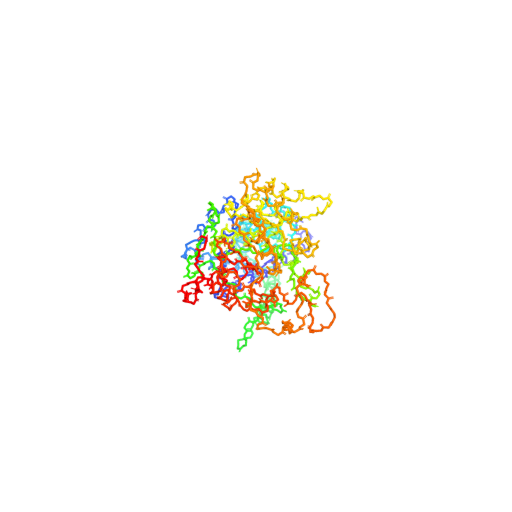O 1
ATOM 3282 N N . GLU A 1 416 ? -4.340 -12.567 29.213 1.00 92.19 416 GLU A N 1
ATOM 3283 C CA . GLU A 1 416 ? -4.623 -11.505 30.175 1.00 92.19 416 GLU A CA 1
ATOM 3284 C C . GLU A 1 416 ? -5.114 -10.245 29.450 1.00 92.19 416 GLU A C 1
ATOM 3286 O O . GLU A 1 416 ? -4.460 -9.811 28.490 1.00 92.19 416 GLU A O 1
ATOM 3291 N N . PRO A 1 417 ? -6.231 -9.622 29.876 1.00 92.44 417 PRO A N 1
ATOM 3292 C CA . PRO A 1 417 ? -6.669 -8.333 29.350 1.00 92.44 417 PRO A CA 1
ATOM 3293 C C . PRO A 1 417 ? -5.540 -7.299 29.306 1.00 92.44 417 PRO A C 1
ATOM 3295 O O . PRO A 1 417 ? -4.669 -7.259 30.173 1.00 92.44 417 PRO A O 1
ATOM 3298 N N . PHE A 1 418 ? -5.558 -6.447 28.279 1.00 94.12 418 PHE A N 1
ATOM 3299 C CA . PHE A 1 418 ? -4.547 -5.410 28.027 1.00 94.12 418 PHE A CA 1
ATOM 3300 C C . PHE A 1 418 ? -3.110 -5.901 27.764 1.00 94.12 418 PHE A C 1
ATOM 3302 O O . PHE A 1 418 ? -2.226 -5.068 27.588 1.00 94.12 418 PHE A O 1
ATOM 3309 N N . SER A 1 419 ? -2.842 -7.208 27.675 1.00 92.81 419 SER A N 1
ATOM 3310 C CA . SER A 1 419 ? -1.474 -7.728 27.476 1.00 92.81 419 SER A CA 1
ATOM 3311 C C . SER A 1 419 ? -0.851 -7.420 26.104 1.00 92.81 419 SER A C 1
ATOM 3313 O O . SER A 1 419 ? 0.374 -7.411 25.993 1.00 92.81 419 SER A O 1
ATOM 3315 N N . VAL A 1 420 ? -1.662 -7.117 25.080 1.00 91.25 420 VAL A N 1
ATOM 3316 C CA . VAL A 1 420 ? -1.222 -6.936 23.680 1.00 91.25 420 VAL A CA 1
ATOM 3317 C C . VAL A 1 420 ? -0.187 -5.814 23.500 1.00 91.25 420 VAL A C 1
ATOM 3319 O O . VAL A 1 420 ? 0.730 -5.975 22.701 1.00 91.25 420 VAL A O 1
ATOM 3322 N N . ASP A 1 421 ? -0.292 -4.708 24.249 1.00 82.12 421 ASP A N 1
ATOM 3323 C CA . ASP A 1 421 ? 0.528 -3.493 24.049 1.00 82.12 421 ASP A CA 1
ATOM 3324 C C . ASP A 1 421 ? 1.419 -3.143 25.262 1.00 82.12 421 ASP A C 1
ATOM 3326 O O . ASP A 1 421 ? 1.708 -1.974 25.526 1.00 82.12 421 ASP A O 1
ATOM 3330 N N . ILE A 1 422 ? 1.811 -4.143 26.067 1.00 76.81 422 ILE A N 1
ATOM 3331 C CA . ILE A 1 422 ? 2.605 -3.924 27.295 1.00 76.81 422 ILE A CA 1
ATOM 3332 C C . ILE A 1 422 ? 4.013 -4.497 27.175 1.00 76.81 422 ILE A C 1
ATOM 3334 O O . ILE A 1 422 ? 4.989 -3.750 27.135 1.00 76.81 422 ILE A O 1
ATOM 3338 N N . LYS A 1 423 ? 4.141 -5.825 27.203 1.00 78.38 423 LYS A N 1
ATOM 3339 C CA . LYS A 1 423 ? 5.440 -6.494 27.245 1.00 78.38 423 LYS A CA 1
ATOM 3340 C C . LYS A 1 423 ? 5.335 -7.854 26.582 1.00 78.38 423 LYS A C 1
ATOM 3342 O O . LYS A 1 423 ? 4.529 -8.680 26.998 1.00 78.38 423 LYS A O 1
ATOM 3347 N N . THR A 1 424 ? 6.186 -8.083 25.592 1.00 83.19 424 THR A N 1
ATOM 3348 C CA . THR A 1 424 ? 6.351 -9.400 24.987 1.00 83.19 424 THR A CA 1
ATOM 3349 C C . THR A 1 424 ? 7.019 -10.354 25.975 1.00 83.19 424 THR A C 1
ATOM 3351 O O . THR A 1 424 ? 7.882 -9.968 26.772 1.00 83.19 424 THR A O 1
ATOM 3354 N N . SER A 1 425 ? 6.587 -11.608 25.956 1.00 85.06 425 SER A N 1
ATOM 3355 C CA . SER A 1 425 ? 7.186 -12.677 26.745 1.00 85.06 425 SER A CA 1
ATOM 3356 C C . SER A 1 425 ? 8.384 -13.283 26.001 1.00 85.06 425 SER A C 1
ATOM 3358 O O . SER A 1 425 ? 8.715 -12.875 24.895 1.00 85.06 425 SER A O 1
ATOM 3360 N N . VAL A 1 426 ? 9.052 -14.264 26.605 1.00 86.38 426 VAL A N 1
ATOM 3361 C CA . VAL A 1 426 ? 9.914 -15.242 25.903 1.00 86.38 426 VAL A CA 1
ATOM 3362 C C . VAL A 1 426 ? 9.286 -16.645 25.904 1.00 86.38 426 VAL A C 1
ATOM 3364 O O . VAL A 1 426 ? 9.693 -17.505 25.132 1.00 86.38 426 VAL A O 1
ATOM 3367 N N . ASP A 1 427 ? 8.262 -16.868 26.734 1.00 89.56 427 ASP A N 1
ATOM 3368 C CA . ASP A 1 427 ? 7.526 -18.132 26.835 1.00 89.56 427 ASP A CA 1
ATOM 3369 C C . ASP A 1 427 ? 6.498 -18.249 25.715 1.00 89.56 427 ASP A C 1
ATOM 3371 O O . ASP A 1 427 ? 5.542 -17.476 25.692 1.00 89.56 427 ASP A O 1
ATOM 3375 N N . HIS A 1 428 ? 6.664 -19.230 24.830 1.00 86.25 428 HIS A N 1
ATOM 3376 C CA . HIS A 1 428 ? 5.799 -19.510 23.680 1.00 86.25 428 HIS A CA 1
ATOM 3377 C C . HIS A 1 428 ? 4.284 -19.410 23.956 1.00 86.25 428 HIS A C 1
ATOM 3379 O O . HIS A 1 428 ? 3.541 -18.969 23.082 1.00 86.25 428 HIS A O 1
ATOM 3385 N N . ASN A 1 429 ? 3.826 -19.767 25.160 1.00 91.19 429 ASN A N 1
ATOM 3386 C CA . ASN A 1 429 ? 2.408 -19.766 25.529 1.00 91.19 429 ASN A CA 1
ATOM 3387 C C . ASN A 1 429 ? 1.863 -18.404 25.998 1.00 91.19 429 ASN A C 1
ATOM 3389 O O . ASN A 1 429 ? 0.736 -18.342 26.481 1.00 91.19 429 ASN A O 1
ATOM 3393 N N . MET A 1 430 ? 2.630 -17.323 25.863 1.00 91.12 430 MET A N 1
ATOM 3394 C CA . MET A 1 430 ? 2.248 -15.974 26.295 1.00 91.12 430 MET A CA 1
ATOM 3395 C C . MET A 1 430 ? 2.176 -14.993 25.106 1.00 91.12 430 MET A C 1
ATOM 3397 O O . MET A 1 430 ? 2.254 -15.380 23.939 1.00 91.12 430 MET A O 1
ATOM 3401 N N . ILE A 1 431 ? 1.996 -13.698 25.382 1.00 90.06 431 ILE A N 1
ATOM 3402 C CA . ILE A 1 431 ? 1.931 -12.648 24.356 1.00 90.06 431 ILE A CA 1
ATOM 3403 C C . ILE A 1 431 ? 3.300 -12.379 23.700 1.00 90.06 431 ILE A C 1
ATOM 3405 O O . ILE A 1 431 ? 4.303 -12.175 24.382 1.00 90.06 431 ILE A O 1
ATOM 3409 N N . HIS A 1 432 ? 3.322 -12.337 22.364 1.00 89.31 432 HIS A N 1
ATOM 3410 C CA . HIS A 1 432 ? 4.516 -12.169 21.514 1.00 89.31 432 HIS A CA 1
ATOM 3411 C C . HIS A 1 432 ? 4.220 -11.429 20.208 1.00 89.31 432 HIS A C 1
ATOM 3413 O O . HIS A 1 432 ? 4.695 -11.835 19.151 1.00 89.31 432 HIS A O 1
ATOM 3419 N N . ASP A 1 433 ? 3.366 -10.399 20.237 1.00 89.12 433 ASP A N 1
ATOM 3420 C CA . ASP A 1 433 ? 2.906 -9.724 19.003 1.00 89.12 433 ASP A CA 1
ATOM 3421 C C . ASP A 1 433 ? 2.272 -10.724 18.000 1.00 89.12 433 ASP A C 1
ATOM 3423 O O . ASP A 1 433 ? 2.379 -10.616 16.781 1.00 89.12 433 ASP A O 1
ATOM 3427 N N . ASN A 1 434 ? 1.651 -11.774 18.549 1.00 89.75 434 ASN A N 1
ATOM 3428 C CA . ASN A 1 434 ? 1.165 -12.969 17.857 1.00 89.75 434 ASN A CA 1
ATOM 3429 C C . ASN A 1 434 ? -0.365 -13.089 17.842 1.00 89.75 434 ASN A C 1
ATOM 3431 O O . ASN A 1 434 ? -0.915 -13.893 17.089 1.00 89.75 434 ASN A O 1
ATOM 3435 N N . ILE A 1 435 ? -1.055 -12.308 18.666 1.00 93.81 435 ILE A N 1
ATOM 3436 C CA . ILE A 1 435 ? -2.510 -12.258 18.783 1.00 93.81 435 ILE A CA 1
ATOM 3437 C C . ILE A 1 435 ? -2.916 -10.841 19.169 1.00 93.81 435 ILE A C 1
ATOM 3439 O O . ILE A 1 435 ? -2.246 -10.199 19.975 1.00 93.81 435 ILE A O 1
ATOM 3443 N N . PHE A 1 436 ? -3.992 -10.345 18.562 1.00 95.31 436 PHE A N 1
ATOM 3444 C CA . PHE A 1 436 ? -4.417 -8.955 18.718 1.00 95.31 436 PHE A CA 1
ATOM 3445 C C . PHE A 1 436 ? -5.841 -8.834 19.254 1.00 95.31 436 PHE A C 1
ATOM 3447 O O . PHE A 1 436 ? -6.152 -7.836 19.901 1.00 95.31 436 PHE A O 1
ATOM 3454 N N . ASP A 1 437 ? -6.695 -9.833 19.025 1.00 97.12 437 ASP A N 1
ATOM 3455 C CA . ASP A 1 437 ? -7.935 -10.023 19.773 1.00 97.12 437 ASP A CA 1
ATOM 3456 C C . ASP A 1 437 ? -7.819 -11.246 20.685 1.00 97.12 437 ASP A C 1
ATOM 3458 O O . ASP A 1 437 ? -7.748 -12.382 20.222 1.00 97.12 437 ASP A O 1
ATOM 3462 N N . LEU A 1 438 ? -7.765 -11.003 21.994 1.00 96.50 438 LEU A N 1
ATOM 3463 C CA . LEU A 1 438 ? -7.553 -12.057 22.984 1.00 96.50 438 LEU A CA 1
ATOM 3464 C C . LEU A 1 438 ? -8.795 -12.926 23.186 1.00 96.50 438 LEU A C 1
ATOM 3466 O O . LEU A 1 438 ? -8.672 -14.089 23.557 1.00 96.50 438 LEU A O 1
ATOM 3470 N N . PHE A 1 439 ? -9.995 -12.395 22.964 1.00 97.69 439 PHE A N 1
ATOM 3471 C CA . PHE A 1 439 ? -11.233 -13.117 23.254 1.00 97.69 439 PHE A CA 1
ATOM 3472 C C . PHE A 1 439 ? -12.270 -12.869 22.156 1.00 97.69 439 PHE A C 1
ATOM 3474 O O . PHE A 1 439 ? -13.283 -12.216 22.417 1.00 97.69 439 PHE A O 1
ATOM 3481 N N . PRO A 1 440 ? -12.048 -13.386 20.935 1.00 97.75 440 PRO A N 1
ATOM 3482 C CA . PRO A 1 440 ? -12.883 -13.051 19.787 1.00 97.75 440 PRO A CA 1
ATOM 3483 C C . PRO A 1 440 ? -14.358 -13.419 19.967 1.00 97.75 440 PRO A C 1
ATOM 3485 O O . PRO A 1 440 ? -15.216 -12.645 19.559 1.00 97.75 440 PRO A O 1
ATOM 3488 N N . ASP A 1 441 ? -14.681 -14.513 20.661 1.00 97.50 441 ASP A N 1
ATOM 3489 C CA . ASP A 1 441 ? -16.078 -14.871 20.948 1.00 97.50 441 ASP A CA 1
ATOM 3490 C C . ASP A 1 441 ? -16.762 -13.848 21.868 1.00 97.50 441 ASP A C 1
ATOM 3492 O O . ASP A 1 441 ? -17.903 -13.446 21.631 1.00 97.50 441 ASP A O 1
ATOM 3496 N N . LYS A 1 442 ? -16.045 -13.358 22.892 1.00 98.12 442 LYS A N 1
ATOM 3497 C CA . LYS A 1 442 ? -16.546 -12.293 23.776 1.00 98.12 442 LYS A CA 1
ATOM 3498 C C . LYS A 1 442 ? -16.684 -10.979 23.012 1.00 98.12 442 LYS A C 1
ATOM 3500 O O . LYS A 1 442 ? -17.669 -10.267 23.205 1.00 98.12 442 LYS A O 1
ATOM 3505 N N . THR A 1 443 ? -15.723 -10.674 22.136 1.00 98.31 443 THR A N 1
ATOM 3506 C CA . THR A 1 443 ? -15.777 -9.503 21.256 1.00 98.31 443 THR A CA 1
ATOM 3507 C C . THR A 1 443 ? -17.007 -9.579 20.354 1.00 98.31 443 THR A C 1
ATOM 3509 O O . THR A 1 443 ? -17.801 -8.644 20.355 1.00 98.31 443 THR A O 1
ATOM 3512 N N . ALA A 1 444 ? -17.234 -10.698 19.660 1.00 98.12 444 ALA A N 1
ATOM 3513 C CA . ALA A 1 444 ? -18.394 -10.907 18.794 1.00 98.12 444 ALA A CA 1
ATOM 3514 C C . ALA A 1 444 ? -19.717 -10.754 19.560 1.00 98.12 444 ALA A C 1
ATOM 3516 O O . ALA A 1 444 ? -20.608 -10.018 19.131 1.00 98.12 444 ALA A O 1
ATOM 3517 N N . GLN A 1 445 ? -19.824 -11.398 20.727 1.00 98.19 445 GLN A N 1
ATOM 3518 C CA . GLN A 1 445 ? -21.018 -11.342 21.566 1.00 98.19 445 GLN A CA 1
ATOM 3519 C C . GLN A 1 445 ? -21.332 -9.910 22.016 1.00 98.19 445 GLN A C 1
ATOM 3521 O O . GLN A 1 445 ? -22.469 -9.457 21.883 1.00 98.19 445 GLN A O 1
ATOM 3526 N N . PHE A 1 446 ? -20.338 -9.187 22.541 1.00 98.44 446 PHE A N 1
ATOM 3527 C CA . PHE A 1 446 ? -20.544 -7.833 23.049 1.00 98.44 446 PHE A CA 1
ATOM 3528 C C . PHE A 1 446 ? -20.808 -6.836 21.913 1.00 98.44 446 PHE A C 1
ATOM 3530 O O . PHE A 1 446 ? -21.776 -6.076 21.969 1.00 98.44 446 PHE A O 1
ATOM 3537 N N . MET A 1 447 ? -20.005 -6.886 20.844 1.00 98.19 447 MET A N 1
ATOM 3538 C CA . MET A 1 447 ? -20.163 -6.013 19.674 1.00 98.19 447 MET A CA 1
ATOM 3539 C C . MET A 1 447 ? -21.496 -6.239 18.950 1.00 98.19 447 MET A C 1
ATOM 3541 O O . MET A 1 447 ? -22.031 -5.300 18.358 1.00 98.19 447 MET A O 1
ATOM 3545 N N . GLY A 1 448 ? -22.085 -7.436 19.058 1.00 97.31 448 GLY A N 1
ATOM 3546 C CA . GLY A 1 448 ? -23.433 -7.747 18.576 1.00 97.31 448 GLY A CA 1
ATOM 3547 C C . GLY A 1 448 ? -24.526 -6.810 19.109 1.00 97.31 448 GLY A C 1
ATOM 3548 O O . GLY A 1 448 ? -25.488 -6.535 18.394 1.00 97.31 448 GLY A O 1
ATOM 3549 N N . GLY A 1 449 ? -24.363 -6.278 20.327 1.00 96.69 449 GLY A N 1
ATOM 3550 C CA . GLY A 1 449 ? -25.295 -5.326 20.943 1.00 96.69 449 GLY A CA 1
ATOM 3551 C C . GLY A 1 449 ? -25.001 -3.848 20.655 1.00 96.69 449 GLY A C 1
ATOM 3552 O O . GLY A 1 449 ? -25.849 -2.994 20.917 1.00 96.69 449 GLY A O 1
ATOM 3553 N N . ILE A 1 450 ? -23.823 -3.528 20.113 1.00 97.56 450 ILE A N 1
ATOM 3554 C CA . ILE A 1 450 ? -23.386 -2.147 19.874 1.00 97.56 450 ILE A CA 1
ATOM 3555 C C . ILE A 1 450 ? -24.056 -1.588 18.623 1.00 97.56 450 ILE A C 1
ATOM 3557 O O . ILE A 1 450 ? -24.014 -2.212 17.565 1.00 97.56 450 ILE A O 1
ATOM 3561 N N . LYS A 1 451 ? -24.630 -0.383 18.725 1.00 97.06 451 LYS A N 1
ATOM 3562 C CA . LYS A 1 451 ? -25.356 0.296 17.631 1.00 97.06 451 LYS A CA 1
ATOM 3563 C C . LYS A 1 451 ? -24.546 1.372 16.897 1.00 97.06 451 LYS A C 1
ATOM 3565 O O . LYS A 1 451 ? -25.075 2.049 16.023 1.00 97.06 451 LYS A O 1
ATOM 3570 N N . LYS A 1 452 ? -23.275 1.553 17.255 1.00 98.00 452 LYS A N 1
ATOM 3571 C CA . LYS A 1 452 ? -22.334 2.419 16.529 1.00 98.00 452 LYS A CA 1
ATOM 3572 C C . LYS A 1 452 ? -21.656 1.622 15.403 1.00 98.00 452 LYS A C 1
ATOM 3574 O O . LYS A 1 452 ? -21.393 0.432 15.608 1.00 98.00 452 LYS A O 1
ATOM 3579 N N . PRO A 1 453 ? -21.342 2.224 14.242 1.00 98.50 453 PRO A N 1
ATOM 3580 C CA . PRO A 1 453 ? -20.464 1.598 13.261 1.00 98.50 453 PRO A CA 1
ATOM 3581 C C . PRO A 1 453 ? -19.137 1.178 13.895 1.00 98.50 453 PRO A C 1
ATOM 3583 O O . PRO A 1 453 ? -18.624 1.854 14.793 1.00 98.50 453 PRO A O 1
ATOM 3586 N N . TRP A 1 454 ? -18.537 0.097 13.406 1.00 98.56 454 TRP A N 1
ATOM 3587 C CA . TRP A 1 454 ? -17.173 -0.239 13.803 1.00 98.56 454 TRP A CA 1
ATOM 3588 C C . TRP A 1 454 ? -16.337 -0.849 12.686 1.00 98.56 454 TRP A C 1
ATOM 3590 O O . TRP A 1 454 ? -16.827 -1.535 11.786 1.00 98.56 454 TRP A O 1
ATOM 3600 N N . ILE A 1 455 ? -15.043 -0.567 12.778 1.00 98.88 455 ILE A N 1
ATOM 3601 C CA . ILE A 1 455 ? -14.008 -1.006 11.857 1.00 98.88 455 ILE A CA 1
ATOM 3602 C C . ILE A 1 455 ? -13.204 -2.101 12.560 1.00 98.88 455 ILE A C 1
ATOM 3604 O O . ILE A 1 455 ? -12.543 -1.849 13.570 1.00 98.88 455 ILE A O 1
ATOM 3608 N N . ALA A 1 456 ? -13.252 -3.318 12.030 1.00 98.81 456 ALA A N 1
ATOM 3609 C CA . ALA A 1 456 ? -12.407 -4.411 12.485 1.00 98.81 456 ALA A CA 1
ATOM 3610 C C . ALA A 1 456 ? -11.007 -4.270 11.874 1.00 98.81 456 ALA A C 1
ATOM 3612 O O . ALA A 1 456 ? -10.863 -4.194 10.655 1.00 98.81 456 ALA A O 1
ATOM 3613 N N . PHE A 1 457 ? -9.959 -4.255 12.694 1.00 98.12 457 PHE A N 1
ATOM 3614 C CA . PHE A 1 457 ? -8.571 -4.258 12.212 1.00 98.12 457 PHE A CA 1
ATOM 3615 C C . PHE A 1 457 ? -7.811 -5.475 12.739 1.00 98.12 457 PHE A C 1
ATOM 3617 O O . PHE A 1 457 ? -8.313 -6.223 13.578 1.00 98.12 457 PHE A O 1
ATOM 3624 N N . LYS A 1 458 ? -6.615 -5.731 12.193 1.00 96.88 458 LYS A N 1
ATOM 3625 C CA . LYS A 1 458 ? -5.849 -6.971 12.449 1.00 96.88 458 LYS A CA 1
ATOM 3626 C C . LYS A 1 458 ? -6.631 -8.245 12.094 1.00 96.88 458 LYS A C 1
ATOM 3628 O O . LYS A 1 458 ? -6.323 -9.309 12.618 1.00 96.88 458 LYS A O 1
ATOM 3633 N N . VAL A 1 459 ? -7.571 -8.163 11.148 1.00 98.38 459 VAL A N 1
ATOM 3634 C CA . VAL A 1 459 ? -8.443 -9.285 10.742 1.00 98.38 459 VAL A CA 1
ATOM 3635 C C . VAL A 1 459 ? -7.678 -10.509 10.217 1.00 98.38 459 VAL A C 1
ATOM 3637 O O . VAL A 1 459 ? -8.217 -11.609 10.190 1.00 98.38 459 VAL A O 1
ATOM 3640 N N . LEU A 1 460 ? -6.409 -10.322 9.828 1.00 97.38 460 LEU A N 1
ATOM 3641 C CA . LEU A 1 460 ? -5.505 -11.377 9.353 1.00 97.38 460 LEU A CA 1
ATOM 3642 C C . LEU A 1 460 ? -4.461 -11.827 10.389 1.00 97.38 460 LEU A C 1
ATOM 3644 O O . LEU A 1 460 ? -3.560 -12.589 10.049 1.00 97.38 460 LEU A O 1
ATOM 3648 N N . ALA A 1 461 ? -4.519 -11.309 11.621 1.00 95.12 461 ALA A N 1
ATOM 3649 C CA . ALA A 1 461 ? -3.574 -11.607 12.703 1.00 95.12 461 ALA A CA 1
ATOM 3650 C C . ALA A 1 461 ? -2.087 -11.526 12.284 1.00 95.12 461 ALA A C 1
ATOM 3652 O O . ALA A 1 461 ? -1.295 -12.434 12.532 1.00 95.12 461 ALA A O 1
ATOM 3653 N N . GLY A 1 462 ? -1.706 -10.449 11.584 1.00 90.00 462 GLY A N 1
ATOM 3654 C CA . GLY A 1 462 ? -0.329 -10.275 11.093 1.00 90.00 462 GLY A CA 1
ATOM 3655 C C . GLY A 1 462 ? 0.070 -11.287 10.009 1.00 90.00 462 GLY A C 1
ATOM 3656 O O . GLY A 1 462 ? 1.225 -11.691 9.940 1.00 90.00 462 GLY A O 1
ATOM 3657 N N . GLY A 1 463 ? -0.893 -11.738 9.199 1.00 91.88 463 GLY A N 1
ATOM 3658 C CA . GLY A 1 463 ? -0.678 -12.714 8.127 1.00 91.88 463 GLY A CA 1
ATOM 3659 C C . GLY A 1 463 ? -0.791 -14.177 8.566 1.00 91.88 463 GLY A C 1
ATOM 3660 O O . GLY A 1 463 ? -0.529 -15.065 7.763 1.00 91.88 463 GLY A O 1
ATOM 3661 N N . ALA A 1 464 ? -1.189 -14.452 9.814 1.00 93.81 464 ALA A N 1
ATOM 3662 C CA . ALA A 1 464 ? -1.434 -15.818 10.286 1.00 93.81 464 ALA A CA 1
ATOM 3663 C C . ALA A 1 464 ? -2.768 -16.408 9.783 1.00 93.81 464 ALA A C 1
ATOM 3665 O O . ALA A 1 464 ? -2.961 -17.621 9.842 1.00 93.81 464 ALA A O 1
ATOM 3666 N N . ILE A 1 465 ? -3.684 -15.567 9.290 1.00 97.06 465 ILE A N 1
ATOM 3667 C CA . ILE A 1 465 ? -5.000 -15.968 8.779 1.00 97.06 465 ILE A CA 1
ATOM 3668 C C . ILE A 1 465 ? -5.122 -15.551 7.312 1.00 97.06 465 ILE A C 1
ATOM 3670 O O . ILE A 1 465 ? -4.830 -14.411 6.954 1.00 97.06 465 ILE A O 1
ATOM 3674 N N . ALA A 1 466 ? -5.597 -16.466 6.465 1.00 97.00 466 ALA A N 1
ATOM 3675 C CA . ALA A 1 466 ? -5.854 -16.181 5.056 1.00 97.00 466 ALA A CA 1
ATOM 3676 C C . ALA A 1 466 ? -6.996 -15.151 4.877 1.00 97.00 466 ALA A C 1
ATOM 3678 O O . ALA A 1 466 ? -8.008 -15.261 5.582 1.00 97.00 466 ALA A O 1
ATOM 3679 N N . PRO A 1 467 ? -6.906 -14.226 3.896 1.00 98.06 467 PRO A N 1
ATOM 3680 C CA . PRO A 1 467 ? -7.899 -13.173 3.652 1.00 98.06 467 PRO A CA 1
ATOM 3681 C C . PRO A 1 467 ? -9.356 -13.636 3.687 1.00 98.06 467 PRO A C 1
ATOM 3683 O O . PRO A 1 467 ? -10.153 -13.132 4.476 1.00 98.06 467 PRO A O 1
ATOM 3686 N N . LYS A 1 468 ? -9.696 -14.677 2.919 1.00 97.56 468 LYS A N 1
ATOM 3687 C CA . LYS A 1 468 ? -11.069 -15.200 2.828 1.00 97.56 468 LYS A CA 1
ATOM 3688 C C . LYS A 1 468 ? -11.651 -15.621 4.180 1.00 97.56 468 LYS A C 1
ATOM 3690 O O . LYS A 1 468 ? -12.834 -15.388 4.423 1.00 97.56 468 LYS A O 1
ATOM 3695 N N . ASN A 1 469 ? -10.834 -16.202 5.058 1.00 98.00 469 ASN A N 1
ATOM 3696 C CA . ASN A 1 469 ? -11.273 -16.653 6.379 1.00 98.00 469 ASN A CA 1
ATOM 3697 C C . ASN A 1 469 ? -11.401 -15.475 7.349 1.00 98.00 469 ASN A C 1
ATOM 3699 O O . ASN A 1 469 ? -12.436 -15.331 7.997 1.00 98.00 469 ASN A O 1
ATOM 3703 N N . GLY A 1 470 ? -10.388 -14.604 7.404 1.00 98.38 470 GLY A N 1
ATOM 3704 C CA . GLY A 1 470 ? -10.387 -13.440 8.293 1.00 98.38 470 GLY A CA 1
ATOM 3705 C C . GLY A 1 470 ? -11.500 -12.445 7.961 1.00 98.38 470 GLY A C 1
ATOM 3706 O O . GLY A 1 470 ? -12.231 -12.007 8.849 1.00 98.38 470 GLY A O 1
ATOM 3707 N N . PHE A 1 471 ? -11.695 -12.139 6.674 1.00 98.62 471 PHE A N 1
ATOM 3708 C CA . PHE A 1 471 ? -12.734 -11.208 6.222 1.00 98.62 471 PHE A CA 1
ATOM 3709 C C . PHE A 1 471 ? -14.129 -11.761 6.504 1.00 98.62 471 PHE A C 1
ATOM 3711 O O . PHE A 1 471 ? -14.974 -11.049 7.048 1.00 98.62 471 PHE A O 1
ATOM 3718 N N . ARG A 1 472 ? -14.367 -13.043 6.186 1.00 98.50 472 ARG A N 1
ATOM 3719 C CA . ARG A 1 472 ? -15.643 -13.706 6.481 1.00 98.50 472 ARG A CA 1
ATOM 3720 C C . ARG A 1 472 ? -15.942 -13.687 7.972 1.00 98.50 472 ARG A C 1
ATOM 3722 O O . ARG A 1 472 ? -17.031 -13.270 8.351 1.00 98.50 472 ARG A O 1
ATOM 3729 N N . PHE A 1 473 ? -14.974 -14.074 8.802 1.00 98.50 473 PHE A N 1
ATOM 3730 C CA . PHE A 1 473 ? -15.130 -14.061 10.253 1.00 98.50 473 PHE A CA 1
ATOM 3731 C C . PHE A 1 473 ? -15.526 -12.671 10.768 1.00 98.50 473 PHE A C 1
ATOM 3733 O O . PHE A 1 473 ? -16.494 -12.553 11.520 1.00 98.50 473 PHE A O 1
ATOM 3740 N N . ALA A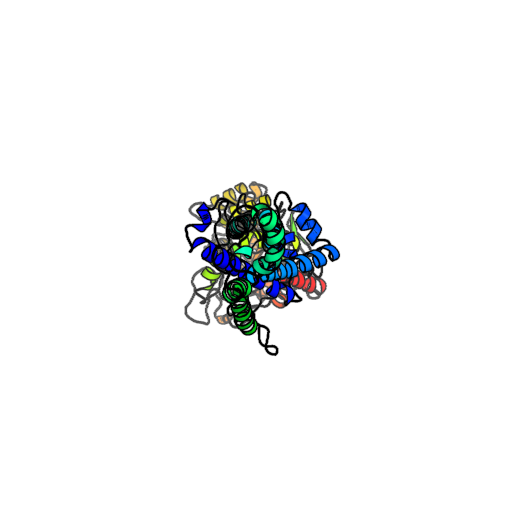 1 474 ? -14.828 -11.621 10.323 1.00 98.62 474 ALA A N 1
ATOM 3741 C CA . ALA A 1 474 ? -15.105 -10.254 10.749 1.00 98.62 474 ALA A CA 1
ATOM 3742 C C . ALA A 1 474 ? -16.516 -9.787 10.345 1.00 98.62 474 ALA A C 1
ATOM 3744 O O . ALA A 1 474 ? -17.271 -9.288 11.183 1.00 98.62 474 ALA A O 1
ATOM 3745 N N . PHE A 1 475 ? -16.900 -9.975 9.078 1.00 98.69 475 PHE A N 1
ATOM 3746 C CA . PHE A 1 475 ? -18.197 -9.516 8.575 1.00 98.69 475 PHE A CA 1
ATOM 3747 C C . PHE A 1 475 ? -19.382 -10.333 9.105 1.00 98.69 475 PHE A C 1
ATOM 3749 O O . PHE A 1 475 ? -20.425 -9.746 9.407 1.00 98.69 475 PHE A O 1
ATOM 3756 N N . GLU A 1 476 ? -19.257 -11.658 9.241 1.00 98.12 476 GLU A N 1
ATOM 3757 C CA . GLU A 1 476 ? -20.333 -12.507 9.781 1.00 98.12 476 GLU A CA 1
ATOM 3758 C C . GLU A 1 476 ? -20.596 -12.190 11.259 1.00 98.12 476 GLU A C 1
ATOM 3760 O O . GLU A 1 476 ? -21.747 -12.158 11.690 1.00 98.12 476 GLU A O 1
ATOM 3765 N N . ASN A 1 477 ? -19.556 -11.830 12.012 1.00 97.88 477 ASN A N 1
ATOM 3766 C CA . ASN A 1 477 ? -19.681 -11.445 13.417 1.00 97.88 477 ASN A CA 1
ATOM 3767 C C . ASN A 1 477 ? -19.844 -9.928 13.633 1.00 97.88 477 ASN A C 1
ATOM 3769 O O . ASN A 1 477 ? -19.659 -9.417 14.736 1.00 97.88 477 ASN A O 1
ATOM 3773 N N . GLY A 1 478 ? -20.253 -9.197 12.595 1.00 97.50 478 GLY A N 1
ATOM 3774 C CA . GLY A 1 478 ? -20.876 -7.891 12.771 1.00 97.50 478 GLY A CA 1
ATOM 3775 C C . GLY A 1 478 ? -20.016 -6.665 12.478 1.00 97.50 478 GLY A C 1
ATOM 3776 O O . GLY A 1 478 ? -20.556 -5.564 12.598 1.00 97.50 478 GLY A O 1
ATOM 3777 N N . ALA A 1 479 ? -18.752 -6.800 12.059 1.00 98.62 479 ALA A N 1
ATOM 3778 C CA . ALA A 1 479 ? -17.929 -5.662 11.620 1.00 98.62 479 ALA A CA 1
ATOM 3779 C C . ALA A 1 479 ? -18.606 -4.900 10.477 1.00 98.62 479 ALA A C 1
ATOM 3781 O O . ALA A 1 479 ? -19.097 -5.530 9.540 1.00 98.62 479 ALA A O 1
ATOM 3782 N N . ASP A 1 480 ? -18.673 -3.569 10.544 1.00 98.75 480 ASP A N 1
ATOM 3783 C CA . ASP A 1 480 ? -19.213 -2.768 9.439 1.00 98.75 480 ASP A CA 1
ATOM 3784 C C . ASP A 1 480 ? -18.161 -2.590 8.337 1.00 98.75 480 ASP A C 1
ATOM 3786 O O . ASP A 1 480 ? -18.465 -2.667 7.148 1.00 98.75 480 ASP A O 1
ATOM 3790 N N . PHE A 1 481 ? -16.901 -2.430 8.723 1.00 98.88 481 PHE A N 1
ATOM 3791 C CA . PHE A 1 481 ? -15.774 -2.303 7.804 1.00 98.88 481 PHE A CA 1
ATOM 3792 C C . PHE A 1 481 ? -14.610 -3.155 8.293 1.00 98.88 481 PHE A C 1
ATOM 3794 O O . PHE A 1 481 ? -14.510 -3.448 9.486 1.00 98.88 481 PHE A O 1
ATOM 3801 N N . ILE A 1 482 ? -13.698 -3.499 7.388 1.00 98.88 482 ILE A N 1
ATOM 3802 C CA . ILE A 1 482 ? -12.407 -4.087 7.745 1.00 98.88 482 ILE A CA 1
ATOM 3803 C C . ILE A 1 482 ? -11.266 -3.162 7.327 1.00 98.88 482 ILE A C 1
ATOM 3805 O O . ILE A 1 482 ? -11.305 -2.563 6.257 1.00 98.88 482 ILE A O 1
ATOM 3809 N N . CYS A 1 483 ? -10.237 -3.061 8.164 1.00 98.62 483 CYS A N 1
ATOM 3810 C CA . CYS A 1 483 ? -8.986 -2.369 7.870 1.00 98.62 483 CYS A CA 1
ATOM 3811 C C . CYS A 1 483 ? -7.867 -3.402 7.712 1.00 98.62 483 CYS A C 1
ATOM 3813 O O . CYS A 1 483 ? -7.542 -4.139 8.653 1.00 98.62 483 CYS A O 1
ATOM 3815 N N . VAL A 1 484 ? -7.297 -3.469 6.508 1.00 98.31 484 VAL A N 1
ATOM 3816 C CA . VAL A 1 484 ? -6.374 -4.534 6.101 1.00 98.31 484 VAL A CA 1
ATOM 3817 C C . VAL A 1 484 ? -5.081 -3.921 5.588 1.00 98.31 484 VAL A C 1
ATOM 3819 O O . VAL A 1 484 ? -5.082 -3.105 4.670 1.00 98.31 484 VAL A O 1
ATOM 3822 N N . GLY A 1 485 ? -3.959 -4.311 6.190 1.00 95.69 485 GLY A N 1
ATOM 3823 C CA . GLY A 1 485 ? -2.648 -4.006 5.630 1.00 95.69 485 GLY A CA 1
ATOM 3824 C C . GLY A 1 485 ? -2.383 -4.916 4.435 1.00 95.69 485 GLY A C 1
ATOM 3825 O O . GLY A 1 485 ? -2.322 -6.128 4.617 1.00 95.69 485 GLY A O 1
ATOM 3826 N N . MET A 1 486 ? -2.206 -4.324 3.256 1.00 94.50 486 MET A N 1
ATOM 3827 C CA . MET A 1 486 ? -2.006 -5.025 1.988 1.00 94.50 486 MET A CA 1
ATOM 3828 C C . MET A 1 486 ? -0.771 -4.475 1.274 1.00 94.50 486 MET A C 1
ATOM 3830 O O . MET A 1 486 ? -0.575 -3.259 1.226 1.00 94.50 486 MET A O 1
ATOM 3834 N N . PHE A 1 487 ? 0.045 -5.356 0.702 1.00 92.44 487 PHE A N 1
ATOM 3835 C CA . PHE A 1 487 ? 0.997 -4.959 -0.335 1.00 92.44 487 PHE A CA 1
ATOM 3836 C C . PHE A 1 487 ? 0.266 -4.690 -1.656 1.00 92.44 487 PHE A C 1
ATOM 3838 O O . PHE A 1 487 ? -0.839 -5.188 -1.870 1.00 92.44 487 PHE A O 1
ATOM 3845 N N . ASP A 1 488 ? 0.904 -3.957 -2.570 1.00 89.94 488 ASP A N 1
ATOM 3846 C CA . ASP A 1 488 ? 0.389 -3.685 -3.919 1.00 89.94 488 ASP A CA 1
ATOM 3847 C C . ASP A 1 488 ? -0.091 -4.955 -4.635 1.00 89.94 488 ASP A C 1
ATOM 3849 O O . ASP A 1 488 ? -1.193 -4.990 -5.177 1.00 89.94 488 ASP A O 1
ATOM 3853 N N . PHE A 1 489 ? 0.672 -6.043 -4.546 1.00 88.50 489 PHE A N 1
ATOM 3854 C CA . PHE A 1 489 ? 0.311 -7.319 -5.169 1.00 88.50 489 PHE A CA 1
ATOM 3855 C C . PHE A 1 489 ? -0.873 -8.056 -4.530 1.00 88.50 489 PHE A C 1
ATOM 3857 O O . PHE A 1 489 ? -1.340 -9.037 -5.101 1.00 88.50 489 PHE A O 1
ATOM 3864 N N . GLN A 1 490 ? -1.358 -7.614 -3.368 1.00 94.56 490 GLN A N 1
ATOM 3865 C CA . GLN A 1 490 ?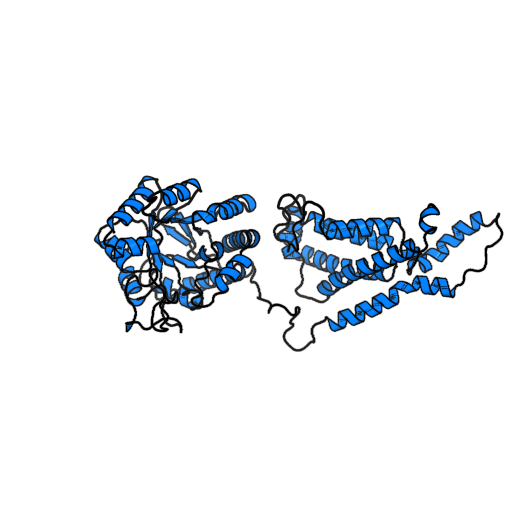 -2.505 -8.216 -2.679 1.00 94.56 490 GLN A CA 1
ATOM 3866 C C . GLN A 1 490 ? -3.806 -7.450 -2.926 1.00 94.56 490 GLN A C 1
ATOM 3868 O O . GLN A 1 490 ? -4.876 -8.031 -2.782 1.00 94.56 490 GLN A O 1
ATOM 3873 N N . ILE A 1 491 ? -3.738 -6.178 -3.337 1.00 96.19 491 ILE A N 1
ATOM 3874 C CA . ILE A 1 491 ? -4.904 -5.283 -3.417 1.00 96.19 491 ILE A CA 1
ATOM 3875 C C . ILE A 1 491 ? -6.041 -5.884 -4.249 1.00 96.19 491 ILE A C 1
ATOM 3877 O O . ILE A 1 491 ? -7.178 -5.945 -3.790 1.00 96.19 491 ILE A O 1
ATOM 3881 N N . VAL A 1 492 ? -5.752 -6.353 -5.465 1.00 95.25 492 VAL A N 1
ATOM 3882 C CA . VAL A 1 492 ? -6.789 -6.893 -6.362 1.00 95.25 492 VAL A CA 1
ATOM 3883 C C . VAL A 1 492 ? -7.394 -8.183 -5.799 1.00 95.25 492 VAL A C 1
ATOM 3885 O O . VAL A 1 492 ? -8.603 -8.401 -5.898 1.00 95.25 492 VAL A O 1
ATOM 3888 N N . ASP A 1 493 ? -6.573 -9.038 -5.189 1.00 95.94 493 ASP A N 1
ATOM 3889 C CA . ASP A 1 493 ? -7.031 -10.294 -4.593 1.00 95.94 493 ASP A CA 1
ATOM 3890 C C . ASP A 1 493 ? -7.880 -10.075 -3.344 1.00 95.94 493 ASP A C 1
ATOM 3892 O O . ASP A 1 493 ? -8.937 -10.697 -3.200 1.00 95.94 493 ASP A O 1
ATOM 3896 N N . ASP A 1 494 ? -7.471 -9.159 -2.476 1.00 98.06 494 ASP A N 1
ATOM 3897 C CA . ASP A 1 494 ? -8.198 -8.842 -1.255 1.00 98.06 494 ASP A CA 1
ATOM 3898 C C . ASP A 1 494 ? -9.513 -8.119 -1.567 1.00 98.06 494 ASP A C 1
ATOM 3900 O O . ASP A 1 494 ? -10.552 -8.487 -1.013 1.00 98.06 494 ASP A O 1
ATOM 3904 N N . THR A 1 495 ? -9.528 -7.196 -2.536 1.00 98.50 495 THR A N 1
ATOM 3905 C CA . THR A 1 495 ? -10.766 -6.576 -3.038 1.00 98.50 495 THR A CA 1
ATOM 3906 C C . THR A 1 495 ? -11.731 -7.626 -3.587 1.00 98.50 495 THR A C 1
ATOM 3908 O O . THR A 1 495 ? -12.895 -7.675 -3.183 1.00 98.50 495 THR A O 1
ATOM 3911 N N . ASN A 1 496 ? -11.252 -8.527 -4.450 1.00 98.19 496 ASN A N 1
ATOM 3912 C CA . ASN A 1 496 ? -12.064 -9.622 -4.986 1.00 98.19 496 ASN A CA 1
ATOM 3913 C C . ASN A 1 496 ? -12.616 -10.531 -3.885 1.00 98.19 496 ASN A C 1
ATOM 3915 O O . ASN A 1 496 ? -13.774 -10.951 -3.943 1.00 98.19 496 ASN A O 1
ATOM 3919 N N . THR A 1 497 ? -11.798 -10.816 -2.874 1.00 98.50 497 THR A N 1
ATOM 3920 C CA . THR A 1 497 ? -12.187 -11.639 -1.730 1.00 98.50 497 THR A CA 1
ATOM 3921 C C . THR A 1 497 ? -13.288 -10.966 -0.916 1.00 98.50 497 THR A C 1
ATOM 3923 O O . THR A 1 497 ? -14.237 -11.637 -0.513 1.00 98.50 497 THR A O 1
ATOM 3926 N N . VAL A 1 498 ? -13.222 -9.649 -0.704 1.00 98.62 498 VAL A N 1
ATOM 3927 C CA . VAL A 1 498 ? -14.290 -8.904 -0.018 1.00 98.62 498 VAL A CA 1
ATOM 3928 C C . VAL A 1 498 ? -15.588 -8.933 -0.819 1.00 98.62 498 VAL A C 1
ATOM 3930 O O . VAL A 1 498 ? -16.635 -9.232 -0.242 1.00 98.62 498 VAL A O 1
ATOM 3933 N N . CYS A 1 499 ? -15.536 -8.708 -2.134 1.00 98.25 499 CYS A N 1
ATOM 3934 C CA . CYS A 1 499 ? -16.713 -8.811 -3.000 1.00 98.25 499 CYS A CA 1
ATOM 3935 C C . CYS A 1 499 ? -17.359 -10.205 -2.917 1.00 98.25 499 CYS A C 1
ATOM 3937 O O . CYS A 1 499 ? -18.572 -10.318 -2.736 1.00 98.25 499 CYS A O 1
ATOM 3939 N N . GLU A 1 500 ? -16.554 -11.270 -2.980 1.00 97.94 500 GLU A N 1
ATOM 3940 C CA . GLU A 1 500 ? -17.032 -12.652 -2.851 1.00 97.94 500 GLU A CA 1
ATOM 3941 C C . GLU A 1 500 ? -17.661 -12.922 -1.475 1.00 97.94 500 GLU A C 1
ATOM 3943 O O . GLU A 1 500 ? -18.756 -13.482 -1.388 1.00 97.94 500 GLU A O 1
ATOM 3948 N N . VAL A 1 501 ? -16.984 -12.523 -0.393 1.00 98.19 501 VAL A N 1
ATOM 3949 C CA . VAL A 1 501 ? -17.455 -12.738 0.982 1.00 98.19 501 VAL A CA 1
ATOM 3950 C C . VAL A 1 501 ? -18.776 -12.017 1.223 1.00 98.19 501 VAL A C 1
ATOM 3952 O O . VAL A 1 501 ? -19.709 -12.636 1.734 1.00 98.19 501 VAL A O 1
ATOM 3955 N N . LEU A 1 502 ? -18.884 -10.746 0.827 1.00 97.44 502 LEU A N 1
ATOM 3956 C CA . LEU A 1 502 ? -20.094 -9.948 1.032 1.00 97.44 502 LEU A CA 1
ATOM 3957 C C . LEU A 1 502 ? -21.277 -10.465 0.203 1.00 97.44 502 LEU A C 1
ATOM 3959 O O . LEU A 1 502 ? -22.390 -10.532 0.722 1.00 97.44 502 LEU A O 1
ATOM 3963 N N . ALA A 1 503 ? -21.045 -10.922 -1.032 1.00 96.38 503 ALA A N 1
ATOM 3964 C CA . ALA A 1 503 ? -22.083 -11.550 -1.855 1.00 96.38 503 ALA A CA 1
ATOM 3965 C C . ALA A 1 503 ? -22.628 -12.862 -1.249 1.00 96.38 503 ALA A C 1
ATOM 3967 O O . ALA A 1 503 ? -23.739 -13.288 -1.562 1.00 96.38 503 ALA A O 1
ATOM 3968 N N . GLN A 1 504 ? -21.855 -13.509 -0.373 1.00 95.56 504 GLN A N 1
ATOM 3969 C CA . GLN A 1 504 ? -22.191 -14.783 0.268 1.00 95.56 504 GLN A CA 1
ATOM 3970 C C . GLN A 1 504 ? -22.421 -14.652 1.783 1.00 95.56 504 GLN A C 1
ATOM 3972 O O . GLN A 1 504 ? -22.367 -15.655 2.504 1.00 95.56 504 GLN A O 1
ATOM 3977 N N . LEU A 1 505 ? -22.652 -13.439 2.288 1.00 94.00 505 LEU A N 1
ATOM 3978 C CA . LEU A 1 505 ? -22.717 -13.154 3.719 1.00 94.00 505 LEU A CA 1
ATOM 3979 C C . LEU A 1 505 ? -24.083 -13.521 4.323 1.00 94.00 505 LEU A C 1
ATOM 3981 O O . LEU A 1 505 ? -24.900 -12.658 4.632 1.00 94.00 505 LEU A O 1
ATOM 3985 N N . LYS A 1 506 ? -24.342 -14.821 4.486 1.00 89.31 506 LYS A N 1
ATOM 3986 C CA . LYS A 1 506 ? -25.639 -15.336 4.966 1.00 89.31 506 LYS A CA 1
ATOM 3987 C C . LYS A 1 506 ? -25.768 -15.398 6.489 1.00 89.31 506 LYS A C 1
ATOM 3989 O O . LYS A 1 506 ? -26.881 -15.369 6.999 1.00 89.31 506 LYS A O 1
ATOM 3994 N N . ASN A 1 507 ? -24.650 -15.479 7.209 1.00 91.81 507 ASN A N 1
ATOM 3995 C CA . ASN A 1 507 ? -24.650 -15.753 8.652 1.00 91.81 507 ASN A CA 1
ATOM 3996 C C . ASN A 1 507 ? -24.596 -14.493 9.525 1.00 91.81 507 ASN A C 1
ATOM 3998 O O . ASN A 1 507 ? -24.612 -14.603 10.751 1.00 91.81 507 ASN A O 1
ATOM 4002 N N . ARG A 1 508 ? -24.535 -13.301 8.919 1.00 96.19 508 ARG A N 1
ATOM 4003 C CA . ARG A 1 508 ? -24.449 -12.044 9.663 1.00 96.19 508 ARG A CA 1
ATOM 4004 C C . ARG A 1 508 ? -25.726 -11.797 10.466 1.00 96.19 508 ARG A C 1
ATOM 4006 O O . ARG A 1 508 ? -26.788 -11.604 9.887 1.00 96.19 508 ARG A O 1
ATOM 4013 N N . GLN A 1 509 ? -25.592 -11.741 11.791 1.00 92.06 509 GLN A N 1
ATOM 4014 C CA . GLN A 1 509 ? -26.713 -11.470 12.705 1.00 92.06 509 GLN A CA 1
ATOM 4015 C C . GLN A 1 509 ? -26.865 -9.982 13.038 1.00 92.06 509 GLN A C 1
ATOM 4017 O O . GLN A 1 509 ? -27.975 -9.465 13.142 1.00 92.06 509 GLN A O 1
ATOM 4022 N N . ARG A 1 510 ? -25.744 -9.273 13.210 1.00 96.56 510 ARG A N 1
ATOM 4023 C CA . ARG A 1 510 ? -25.748 -7.847 13.554 1.00 96.56 510 ARG A CA 1
ATOM 4024 C C . ARG A 1 510 ? -26.142 -7.010 12.325 1.00 96.56 510 ARG A C 1
ATOM 4026 O O . ARG A 1 510 ? -25.511 -7.181 11.283 1.00 96.56 510 ARG A O 1
ATOM 4033 N N . PRO A 1 511 ? -27.109 -6.079 12.406 1.00 96.44 511 PRO A N 1
ATOM 4034 C CA . PRO A 1 511 ? -27.390 -5.146 11.313 1.00 96.44 511 PRO A CA 1
ATOM 4035 C C . PRO A 1 511 ? -26.155 -4.332 10.898 1.00 96.44 511 PRO A C 1
ATOM 4037 O O . PRO A 1 511 ? -25.174 -4.230 11.638 1.00 96.44 511 PRO A O 1
ATOM 4040 N N . TRP A 1 512 ? -26.182 -3.756 9.700 1.00 97.75 512 TRP A N 1
ATOM 4041 C CA . TRP A 1 512 ? -25.229 -2.705 9.346 1.00 97.75 512 TRP A CA 1
ATOM 4042 C C . TRP A 1 512 ? -25.642 -1.425 10.069 1.00 97.75 512 TRP A C 1
ATOM 4044 O O . TRP A 1 512 ? -26.796 -1.012 9.970 1.00 97.75 512 TRP A O 1
ATOM 4054 N N . PHE A 1 513 ? -24.718 -0.828 10.815 1.00 97.69 513 PHE A N 1
ATOM 4055 C CA . PHE A 1 513 ? -24.927 0.477 11.457 1.00 97.69 513 PHE A CA 1
ATOM 4056 C C . PHE A 1 513 ? -24.246 1.615 10.702 1.00 97.69 513 PHE A C 1
ATOM 4058 O O . PHE A 1 513 ? -24.410 2.780 11.054 1.00 97.69 513 PHE A O 1
ATOM 4065 N N . SER A 1 514 ? -23.505 1.249 9.661 1.00 95.00 514 SER A N 1
ATOM 4066 C CA . SER A 1 514 ? -22.932 2.120 8.645 1.00 95.00 514 SER A CA 1
ATOM 4067 C C . SER A 1 514 ? -23.878 2.437 7.496 1.00 95.00 514 SER A C 1
ATOM 4069 O O . SER A 1 514 ? -24.512 1.459 7.033 1.00 95.00 514 SER A O 1
#

Secondary structure (DSSP, 8-state):
--TTGGGSTHHHHHHHHHHHHHHHHHHHHHHHHHH-TT--SHHHHHT--STTHHHHHHHHH-HHHHHHHHHHHHHHHHHHHHHHHHTSSHHHHHHHHHHHHHHHHHHS-SSTTTTTTS--SS--SS--HHHHHHHHHHHHHHHTGGGTSSTHHHHTTTHHHHHHHHHGGGSPPPS---HHHHHHHHTTTHHHHHHHHHHHHHHSPPTTS----SSS-----PPPGGG--SPPPEEEETTEEEESEEE-SHHHHT----TT-TTHHHHHHHH--HHHHHHHHHHHHHTT--EEEEEGGGHHHHHHHHHHHT---EEEEEE--BTTBTTHHHHHHHHTT-SEEEE-HHHHHHHHHTT-HHHHHHHHHHHHHTT--EEEEESSHHHHHHHHHTT---SEEEEE-----STTPPPGGG--TTGGGT---SSTTS-SS--S-S-HHHHHHHHTT--S-EEEE-TTGGGTS-HHHHHHHHHHTT-SEEEE---GGGHHHHHHHHHHHHHT-----SPP--

pLDDT: mean 88.2, std 15.19, range [29.89, 98.88]

Foldseek 3Di:
DDCVQVVDVVNLVVLLVLLLVLLLVLQLQLQVLVVDPPDWCLQLLCLQDDPCNVVSPVCSVDPVSRVVVSCCSNVLSNVLSVCSLQLHPLLVSLVSLLVSLVVSCNSAFLDDPRVFSPPDPDRDHGDDPSNVSNVSSVVCNVVSSSCQAHLVVVVCVVVVVVVVVVVVPPDDDDDDDPPVVSVRSHRVSVVSVVVSVVVVVVLAADPDDPRPNDPDDDDLDFDDLVLFPDAFDWDDQVPDIFGLEEAECCLVVLHLLPFPPPCSSVVSVVQNDLSQVLLLQVLLVSLNGQEYEDELVCLVSVVVSCVVPVHRHAYEYAFEQDPVCRCVRVVSCVVSPHQAYEHHALRLLVCVVVVNLVSRLVNCVVRVVVVHQYEYEHLFVSSVVVCVVVVRPHQEYEYAAEDQPFDQRADLVQDDGSQANDDADPDSNHHRSQDRRSCRVVSLVVVLPDLHAYEHECLCRSVRRDLLRSLLRCVLSAHLHYHDHDRSSCSSVNSNSSVVSVVVNPNRDRDRSD

Sequence (514 aa):
MDNSILRNKAVPALLAFLRIVIGWHFLYEGLVKVLDPAWSARSFLEGSRWIFGDLFRLMASNDTVMQAVDIANGFGLTLVGLALIAGLFTRLASWAGITMLLLYYFAYPPFGGYSYGAGAEGNYLIVNKNFIELVCLLLLAFTRSGEFFGLDKLVYANYRKEDMDYERRFIPEPAGINKRRELLKGLAGLPFLAGFTGVFLRSLPEPGTDAISSATLPRVTYKRITDLKGELPKGKIGNLEFSRLIMGCNLISGYAHARDLIYANTLFKAYNTDQKILETFHLAEMAGINTCFITTPNFPIFNKYLKLYDGKMQTVCQADLKATDFYGDIDKAIDFGATTLYIQGGYADRYVRDGKISQVATAVEYIKKKGFLAGVGCHALEVVQLCEKEGVPNDYFVKTFHHDNYWSAHPVSQREPFSVDIKTSVDHNMIHDNIFDLFPDKTAQFMGGIKKPWIAFKVLAGGAIAPKNGFRFAFENGADFICVGMFDFQIVDDTNTVCEVLAQLKNRQRPWFS